Protein AF-0000000075733860 (afdb_homodimer)

Nearest PDB structures (foldseek):
  2nq2-assembly1_D  TM=9.695E-01  e=2.317E-30  Haemophilus influenzae
  6xgz-assembly3_E  TM=8.153E-01  e=1.065E-18  Escherichia coli LAU-EC10
  6xgz-assembly4_G  TM=8.206E-01  e=1.810E-17  Escherichia coli LAU-EC10
  1oxv-assembly3_D  TM=8.251E-01  e=1.918E-16  Saccharolobus solfataricus
  7y1j-assembly1_A  TM=7.186E-01  e=2.570E-13  Rattus norvegicus

Solvent-accessible surface area (backbone atoms only — not comparable to full-atom values): 27305 Å² total; per-residue (Å²): 68,38,41,35,41,41,28,20,38,56,94,44,91,92,50,62,49,46,67,63,41,62,53,73,41,57,70,40,32,32,34,24,39,34,35,52,83,87,42,38,63,69,58,52,48,33,35,72,68,68,74,40,86,63,79,33,59,46,76,45,63,54,68,47,75,20,64,29,67,50,74,71,88,61,85,43,83,45,36,36,47,58,55,15,42,57,26,34,46,89,75,33,59,103,81,49,72,85,49,71,67,48,51,50,45,27,48,50,25,26,46,73,65,69,45,51,89,45,34,79,37,47,44,58,74,46,54,73,54,53,45,40,43,47,41,49,20,11,25,51,35,48,66,40,48,28,41,40,30,38,35,75,42,70,92,43,38,65,40,43,26,40,54,51,49,39,49,54,40,44,39,23,72,74,66,47,26,19,34,40,33,35,39,64,49,68,47,61,33,63,70,50,26,54,27,29,38,36,47,44,90,75,67,43,76,39,48,27,79,70,53,67,30,46,68,51,43,16,65,58,38,72,39,53,38,44,77,46,77,44,79,52,96,92,35,81,43,68,43,70,43,74,52,63,67,67,76,56,83,75,64,72,72,73,92,122,66,37,40,35,41,41,27,20,38,56,92,45,92,93,50,64,48,45,66,64,42,63,54,72,44,56,70,39,32,32,34,24,39,35,35,52,84,87,43,37,63,69,58,50,49,32,36,72,69,67,76,40,84,63,77,33,59,48,75,46,65,56,68,47,74,20,65,28,68,49,76,71,88,60,85,43,83,44,35,36,47,56,55,17,42,57,26,35,46,90,75,34,58,102,82,49,73,84,48,72,66,47,49,51,44,26,49,49,25,26,46,74,64,70,47,50,89,45,34,79,38,46,43,57,75,46,53,72,54,53,44,40,42,46,40,49,20,11,25,51,35,48,66,39,49,28,40,39,30,38,37,76,42,70,92,43,36,66,40,44,26,39,52,50,49,38,48,54,40,43,40,22,72,74,67,48,27,19,35,40,32,34,38,64,49,67,46,61,33,64,69,49,25,55,27,30,38,37,48,44,90,75,64,44,76,39,48,26,80,69,54,68,30,46,68,53,44,16,66,56,40,74,38,54,38,43,76,47,78,44,80,52,95,92,35,81,42,68,43,71,44,74,54,60,68,66,76,54,82,74,63,73,74,74,88,122

Organism: Rhodopseudomonas palustris (strain ATCC BAA-98 / CGA009) (NCBI:txid258594)

pLDDT: mean 89.46, std 12.35, range [39.19, 98.69]

InterPro domains:
  IPR003439 ABC transporter-like, ATP-binding domain [PF00005] (19-153)
  IPR003439 ABC transporter-like, ATP-binding domain [PS50893] (2-226)
  IPR003593 AAA+ ATPase domain [SM00382] (27-203)
  IPR017871 ABC transporter-like, conserved site [PS00211] (126-140)
  IPR027417 P-loop containing nucleoside triphosphate hydrolase [G3DSA:3.40.50.300] (1-242)
  IPR027417 P-loop containing nucleoside triphosphate hydrolase [SSF52540] (2-209)
  IPR050153 Metal Ion Import ATP-binding [PTHR42734] (11-231)

Secondary structure (DSSP, 8-state):
-EEEEEEEEEEETTEEEEEEEEEEE-TT-EEEEE--TTSSHHHHHHHHTTSS--SEEEEEE-SPEEEE-S--------BHHHHHHGGGGGGS-TTPPP-HHHHHHHHHHHHHHT-GGGTTSBGGGS-HHHHHHHHHHHHHHTT-SEEEEESTTTTS-HHHHHHHHHHHHHHHHTT--EEEEEES-HHHHHHH-SEEEE-SSS-EEEEHHHHT-HHHHHHHHSS-EEEEEEEETTEEEEEEEE----S-TT------/-EEEEEEEEEEETTEEEEEEEEEEE-TT-EEEEE--TTSSHHHHHHHHTTSS--SEEEEEE-S-EEEE-S--------BHHHHHHGGGGGGS-TTPPP-HHHHHHHHHHHHHHT-GGGTTSBGGGS-HHHHHHHHHHHHHHTT-SEEEEESTTTTS-HHHHHHHHHHHHHHHHTT--EEEEEES-HHHHHHH-SEEEE-SSS-EEEEHHHHT-HHHHHHHHSS-EEEEEEEETTEEEEEEEE----S-TT------

Structure (mmCIF, N/CA/C/O backbone):
data_AF-0000000075733860-model_v1
#
loop_
_entity.id
_entity.type
_entity.pdbx_description
1 polymer 'ABC transporter ATP-binding protein'
#
loop_
_atom_site.group_PDB
_atom_site.id
_atom_site.type_symbol
_atom_site.label_atom_id
_atom_site.label_alt_id
_atom_site.label_comp_id
_atom_site.label_asym_id
_atom_site.label_entity_id
_atom_site.label_seq_id
_atom_site.pdbx_PDB_ins_code
_atom_site.Cartn_x
_atom_site.Cartn_y
_atom_site.Cartn_z
_atom_site.occupancy
_atom_site.B_iso_or_equiv
_atom_site.auth_seq_id
_atom_site.auth_comp_id
_atom_site.auth_asym_id
_atom_site.auth_atom_id
_atom_site.pdbx_PDB_model_num
ATOM 1 N N . MET A 1 1 ? 6.207 -27.922 -10.32 1 90.06 1 MET A N 1
ATOM 2 C CA . MET A 1 1 ? 7.383 -27.719 -9.477 1 90.06 1 MET A CA 1
ATOM 3 C C . MET A 1 1 ? 8.266 -26.609 -10.031 1 90.06 1 MET A C 1
ATOM 5 O O . MET A 1 1 ? 8.43 -26.484 -11.25 1 90.06 1 MET A O 1
ATOM 9 N N . ILE A 1 2 ? 8.695 -25.672 -9.156 1 97.19 2 ILE A N 1
ATOM 10 C CA . ILE A 1 2 ? 9.641 -24.625 -9.531 1 97.19 2 ILE A CA 1
ATOM 11 C C . ILE A 1 2 ? 10.992 -24.891 -8.859 1 97.19 2 ILE A C 1
ATOM 13 O O . ILE A 1 2 ? 11.047 -25.141 -7.652 1 97.19 2 ILE A O 1
ATOM 17 N N . ARG A 1 3 ? 12.055 -24.906 -9.656 1 97.94 3 ARG A N 1
ATOM 18 C CA . ARG A 1 3 ? 13.406 -25.062 -9.117 1 97.94 3 ARG A CA 1
ATOM 19 C C . ARG A 1 3 ? 14.305 -23.906 -9.547 1 97.94 3 ARG A C 1
ATOM 21 O O . ARG A 1 3 ? 14.414 -23.609 -10.742 1 97.94 3 ARG A O 1
ATOM 28 N N . VAL A 1 4 ? 14.828 -23.234 -8.594 1 98 4 VAL A N 1
ATOM 29 C CA . VAL A 1 4 ? 15.773 -22.141 -8.812 1 98 4 VAL A CA 1
ATOM 30 C C . VAL A 1 4 ? 17.156 -22.547 -8.312 1 98 4 VAL A C 1
ATOM 32 O O . VAL A 1 4 ? 17.312 -22.938 -7.148 1 98 4 VAL A O 1
ATOM 35 N N . GLU A 1 5 ? 18.125 -22.453 -9.188 1 98 5 GLU A N 1
ATOM 36 C CA . GLU A 1 5 ? 19.484 -22.859 -8.844 1 98 5 GLU A CA 1
ATOM 37 C C . GLU A 1 5 ? 20.469 -21.734 -9.07 1 98 5 GLU A C 1
ATOM 39 O O . GLU A 1 5 ? 20.719 -21.328 -10.211 1 98 5 GLU A O 1
ATOM 44 N N . GLN A 1 6 ? 21.062 -21.281 -7.938 1 97.31 6 GLN A N 1
ATOM 45 C CA . GLN A 1 6 ? 22.141 -20.297 -7.934 1 97.31 6 GLN A CA 1
ATOM 46 C C . GLN A 1 6 ? 21.781 -19.078 -8.789 1 97.31 6 GLN A C 1
ATOM 48 O O . GLN A 1 6 ? 22.578 -18.625 -9.602 1 97.31 6 GLN A O 1
ATOM 53 N N . ALA A 1 7 ? 20.594 -18.609 -8.648 1 96.62 7 ALA A N 1
ATOM 54 C CA . ALA A 1 7 ? 20.094 -17.484 -9.445 1 96.62 7 ALA A CA 1
ATOM 55 C C . ALA A 1 7 ? 20.719 -16.172 -8.992 1 96.62 7 ALA A C 1
ATOM 57 O O . ALA A 1 7 ? 20.875 -15.938 -7.793 1 96.62 7 ALA A O 1
ATOM 58 N N . GLY A 1 8 ? 21.125 -15.383 -9.93 1 95.5 8 GLY A N 1
ATOM 59 C CA . GLY A 1 8 ? 21.656 -14.055 -9.688 1 95.5 8 GLY A CA 1
ATOM 60 C C . GLY A 1 8 ? 21.391 -13.094 -10.828 1 95.5 8 GLY A C 1
ATOM 61 O O . GLY A 1 8 ? 21.391 -13.484 -12 1 95.5 8 GLY A O 1
ATOM 62 N N . HIS A 1 9 ? 21.141 -11.852 -10.5 1 95.12 9 HIS A N 1
ATOM 63 C CA . HIS A 1 9 ? 20.859 -10.852 -11.523 1 95.12 9 HIS A CA 1
ATOM 64 C C . HIS A 1 9 ? 21.281 -9.461 -11.07 1 95.12 9 HIS A C 1
ATOM 66 O O . HIS A 1 9 ? 21.156 -9.125 -9.891 1 95.12 9 HIS A O 1
ATOM 72 N N . TRP A 1 10 ? 21.844 -8.727 -11.961 1 92.94 10 TRP A N 1
ATOM 73 C CA . TRP A 1 10 ? 22.156 -7.309 -11.781 1 92.94 10 TRP A CA 1
ATOM 74 C C . TRP A 1 10 ? 21.797 -6.516 -13.039 1 92.94 10 TRP A C 1
ATOM 76 O O . TRP A 1 10 ? 21.797 -7.055 -14.141 1 92.94 10 TRP A O 1
ATOM 86 N N . PHE A 1 11 ? 21.359 -5.25 -12.922 1 88.12 11 PHE A N 1
ATOM 87 C CA . PHE A 1 11 ? 21.141 -4.387 -14.078 1 88.12 11 PHE A CA 1
ATOM 88 C C . PHE A 1 11 ? 22.391 -3.588 -14.398 1 88.12 11 PHE A C 1
ATOM 90 O O . PHE A 1 11 ? 22.609 -3.203 -15.555 1 88.12 11 PHE A O 1
ATOM 97 N N . ARG A 1 12 ? 23.125 -3.215 -13.289 1 87.19 12 ARG A N 1
ATOM 98 C CA . ARG A 1 12 ? 24.453 -2.613 -13.43 1 87.19 12 ARG A CA 1
ATOM 99 C C . ARG A 1 12 ? 25.531 -3.539 -12.891 1 87.19 12 ARG A C 1
ATOM 101 O O . ARG A 1 12 ? 25.375 -4.137 -11.828 1 87.19 12 ARG A O 1
ATOM 108 N N . PRO A 1 13 ? 26.516 -3.557 -13.734 1 86.25 13 PRO A N 1
ATOM 109 C CA . PRO A 1 13 ? 27.547 -4.504 -13.328 1 86.25 13 PRO A CA 1
ATOM 110 C C . PRO A 1 13 ? 27.984 -4.312 -11.883 1 86.25 13 PRO A C 1
ATOM 112 O O . PRO A 1 13 ? 28.109 -3.176 -11.414 1 86.25 13 PRO A O 1
ATOM 115 N N . GLU A 1 14 ? 28 -5.398 -11.188 1 84.19 14 GLU A N 1
ATOM 116 C CA . GLU A 1 14 ? 28.531 -5.492 -9.828 1 84.19 14 GLU A CA 1
ATOM 117 C C . GLU A 1 14 ? 27.5 -5.004 -8.805 1 84.19 14 GLU A C 1
ATOM 119 O O . GLU A 1 14 ? 27.766 -5.031 -7.602 1 84.19 14 GLU A O 1
ATOM 124 N N . GLN A 1 15 ? 26.359 -4.461 -9.211 1 88.06 15 GLN A N 1
ATOM 125 C CA . GLN A 1 15 ? 25.281 -4.125 -8.297 1 88.06 15 GLN A CA 1
ATOM 126 C C . GLN A 1 15 ? 24.203 -5.203 -8.305 1 88.06 15 GLN A C 1
ATOM 128 O O . GLN A 1 15 ? 23.141 -5.023 -8.914 1 88.06 15 GLN A O 1
ATOM 133 N N . TRP A 1 16 ? 24.484 -6.199 -7.516 1 91.06 16 TRP A N 1
ATOM 134 C CA . TRP A 1 16 ? 23.625 -7.375 -7.516 1 91.06 16 TRP A CA 1
ATOM 135 C C . TRP A 1 16 ? 22.297 -7.086 -6.805 1 91.06 16 TRP A C 1
ATOM 137 O O . TRP A 1 16 ? 22.297 -6.523 -5.707 1 91.06 16 TRP A O 1
ATOM 147 N N . LEU A 1 17 ? 21.25 -7.371 -7.492 1 91.56 17 LEU A N 1
ATOM 148 C CA . LEU A 1 17 ? 19.969 -7.387 -6.801 1 91.56 17 LEU A CA 1
ATOM 149 C C . LEU A 1 17 ? 19.844 -8.609 -5.895 1 91.56 17 LEU A C 1
ATOM 151 O O . LEU A 1 17 ? 19.438 -8.484 -4.738 1 91.56 17 LEU A O 1
ATOM 155 N N . PHE A 1 18 ? 20.188 -9.703 -6.371 1 93.44 18 PHE A N 1
ATOM 156 C CA . PHE A 1 18 ? 20.328 -10.969 -5.652 1 93.44 18 PHE A CA 1
ATOM 157 C C . PHE A 1 18 ? 21.375 -11.852 -6.32 1 93.44 18 PHE A C 1
ATOM 159 O O . PHE A 1 18 ? 21.641 -11.727 -7.52 1 93.44 18 PHE A O 1
ATOM 166 N N . ARG A 1 19 ? 21.906 -12.711 -5.484 1 93.06 19 ARG A N 1
ATOM 167 C CA . ARG A 1 19 ? 22.969 -13.594 -5.957 1 93.06 19 ARG A CA 1
ATOM 168 C C . ARG A 1 19 ? 22.891 -14.953 -5.273 1 93.06 19 ARG A C 1
ATOM 170 O O . ARG A 1 19 ? 22.547 -15.039 -4.094 1 93.06 19 ARG A O 1
ATOM 177 N N . ASP A 1 20 ? 23.156 -16.016 -6.121 1 93.81 20 ASP A N 1
ATOM 178 C CA . ASP A 1 20 ? 23.297 -17.375 -5.629 1 93.81 20 ASP A CA 1
ATOM 179 C C . ASP A 1 20 ? 22.031 -17.828 -4.895 1 93.81 20 ASP A C 1
ATOM 181 O O . ASP A 1 20 ? 22.109 -18.453 -3.836 1 93.81 20 ASP A O 1
ATOM 185 N N . LEU A 1 21 ? 20.938 -17.406 -5.402 1 96.06 21 LEU A N 1
ATOM 186 C CA . LEU A 1 21 ? 19.656 -17.766 -4.816 1 96.06 21 LEU A CA 1
ATOM 187 C C . LEU A 1 21 ? 19.234 -19.172 -5.273 1 96.06 21 LEU A C 1
ATOM 189 O O . LEU A 1 21 ? 19.141 -19.438 -6.473 1 96.06 21 LEU A O 1
ATOM 193 N N . SER A 1 22 ? 19.062 -20.078 -4.301 1 97.62 22 SER A N 1
ATOM 194 C CA . SER A 1 22 ? 18.609 -21.422 -4.609 1 97.62 22 SER A CA 1
ATOM 195 C C . SER A 1 22 ? 17.422 -21.828 -3.719 1 97.62 22 SER A C 1
ATOM 197 O O . SER A 1 22 ? 17.5 -21.688 -2.496 1 97.62 22 SER A O 1
ATOM 199 N N . PHE A 1 23 ? 16.344 -22.203 -4.316 1 97.88 23 PHE A N 1
ATOM 200 C CA . PHE A 1 23 ? 15.18 -22.703 -3.598 1 97.88 23 PHE A CA 1
ATOM 201 C C . PHE A 1 23 ? 14.25 -23.453 -4.535 1 97.88 23 PHE A C 1
ATOM 203 O O . PHE A 1 23 ? 14.477 -23.5 -5.746 1 97.88 23 PHE A O 1
ATOM 210 N N . ALA A 1 24 ? 13.289 -24.109 -3.959 1 97.88 24 ALA A N 1
ATOM 211 C CA . ALA A 1 24 ? 12.32 -24.875 -4.75 1 97.88 24 ALA A CA 1
ATOM 212 C C . ALA A 1 24 ? 10.906 -24.688 -4.211 1 97.88 24 ALA A C 1
ATOM 214 O O . ALA A 1 24 ? 10.711 -24.5 -3.006 1 97.88 24 ALA A O 1
ATOM 215 N N . VAL A 1 25 ? 10 -24.672 -5.109 1 97.56 25 VAL A N 1
ATOM 216 C CA . VAL A 1 25 ? 8.578 -24.609 -4.789 1 97.56 25 VAL A CA 1
ATOM 217 C C . VAL A 1 25 ? 7.887 -25.891 -5.258 1 97.56 25 VAL A C 1
ATOM 219 O O . VAL A 1 25 ? 7.949 -26.234 -6.438 1 97.56 25 VAL A O 1
ATOM 222 N N . ALA A 1 26 ? 7.234 -26.578 -4.332 1 97.25 26 ALA A N 1
ATOM 223 C CA . ALA A 1 26 ? 6.531 -27.812 -4.668 1 97.25 26 ALA A CA 1
ATOM 224 C C . ALA A 1 26 ? 5.203 -27.516 -5.363 1 97.25 26 ALA A C 1
ATOM 226 O O . ALA A 1 26 ? 4.672 -26.422 -5.25 1 97.25 26 ALA A O 1
ATOM 227 N N . GLU A 1 27 ? 4.75 -28.531 -6.062 1 96.81 27 GLU A N 1
ATOM 228 C CA . GLU A 1 27 ? 3.426 -28.406 -6.668 1 96.81 27 GLU A CA 1
ATOM 229 C C . GLU A 1 27 ? 2.348 -28.219 -5.602 1 96.81 27 GLU A C 1
ATOM 231 O O . GLU A 1 27 ? 2.385 -28.859 -4.551 1 96.81 27 GLU 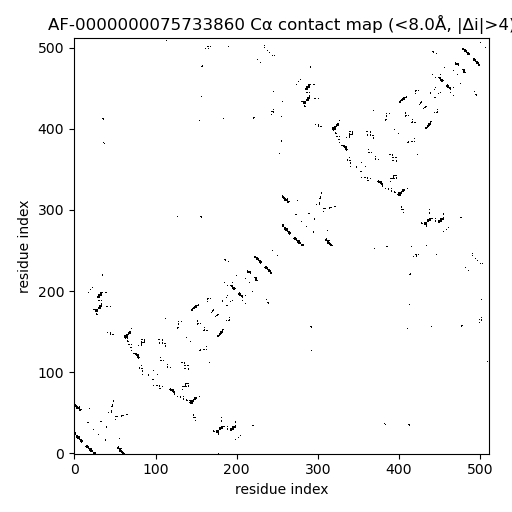A O 1
ATOM 236 N N . GLY A 1 28 ? 1.437 -27.297 -5.922 1 96.88 28 GLY A N 1
ATOM 237 C CA . GLY A 1 28 ? 0.318 -27.094 -5.016 1 96.88 28 GLY A CA 1
ATOM 238 C C . GLY A 1 28 ? 0.698 -26.328 -3.766 1 96.88 28 GLY A C 1
ATOM 239 O O . GLY A 1 28 ? 0.018 -26.422 -2.74 1 96.88 28 GLY A O 1
ATOM 240 N N . GLU A 1 29 ? 1.785 -25.609 -3.889 1 97.12 29 GLU A N 1
ATOM 241 C CA . GLU A 1 29 ? 2.293 -24.844 -2.756 1 97.12 29 GLU A CA 1
ATOM 242 C C . GLU A 1 29 ? 2.217 -23.344 -3.027 1 97.12 29 GLU A C 1
ATOM 244 O O . GLU A 1 29 ? 2.328 -22.906 -4.176 1 97.12 29 GLU A O 1
ATOM 249 N N . ALA A 1 30 ? 1.947 -22.578 -1.937 1 98 30 ALA A N 1
ATOM 250 C CA . ALA A 1 30 ? 2.025 -21.125 -2.016 1 98 30 ALA A CA 1
ATOM 251 C C . ALA A 1 30 ? 3.332 -20.609 -1.417 1 98 30 ALA A C 1
ATOM 253 O O . ALA A 1 30 ? 3.639 -20.891 -0.253 1 98 30 ALA A O 1
ATOM 254 N N . THR A 1 31 ? 4.098 -19.922 -2.205 1 98.62 31 THR A N 1
ATOM 255 C CA . THR A 1 31 ? 5.355 -19.344 -1.738 1 98.62 31 THR A CA 1
ATOM 256 C C . THR A 1 31 ? 5.34 -17.828 -1.885 1 98.62 31 THR A C 1
ATOM 258 O O . THR A 1 31 ? 4.984 -17.297 -2.941 1 98.62 31 THR A O 1
ATOM 261 N N . ALA A 1 32 ? 5.684 -17.141 -0.798 1 98.31 32 ALA A N 1
ATOM 262 C CA . ALA A 1 32 ? 5.789 -15.68 -0.828 1 98.31 32 ALA A CA 1
ATOM 263 C C . ALA A 1 32 ? 7.242 -15.234 -0.969 1 98.31 32 ALA A C 1
ATOM 265 O O . ALA A 1 32 ? 8.133 -15.812 -0.344 1 98.31 32 ALA A O 1
ATOM 266 N N . ILE A 1 33 ? 7.465 -14.359 -1.841 1 97.75 33 ILE A N 1
ATOM 267 C CA . ILE A 1 33 ? 8.727 -13.641 -1.904 1 97.75 33 ILE A CA 1
ATOM 268 C C . ILE A 1 33 ? 8.609 -12.312 -1.152 1 97.75 33 ILE A C 1
ATOM 270 O O . ILE A 1 33 ? 7.918 -11.398 -1.606 1 97.75 33 ILE A O 1
ATOM 274 N N . LEU A 1 34 ? 9.25 -12.266 -0.031 1 96.38 34 LEU A N 1
ATOM 275 C CA . LEU A 1 34 ? 9.133 -11.125 0.877 1 96.38 34 LEU A CA 1
ATOM 276 C C . LEU A 1 34 ? 10.422 -10.305 0.881 1 96.38 34 LEU A C 1
ATOM 278 O O . LEU A 1 34 ? 11.516 -10.859 0.935 1 96.38 34 LEU A O 1
ATOM 282 N N . GLY A 1 35 ? 10.312 -9.008 0.858 1 93.31 35 GLY A N 1
ATOM 283 C CA . GLY A 1 35 ? 11.438 -8.094 0.872 1 93.31 35 GLY A CA 1
ATOM 284 C C . GLY A 1 35 ? 11.031 -6.637 0.715 1 93.31 35 GLY A C 1
ATOM 285 O O . GLY A 1 35 ? 9.891 -6.34 0.374 1 93.31 35 GLY A O 1
ATOM 286 N N . PRO A 1 36 ? 11.945 -5.785 0.991 1 89.75 36 PRO A N 1
ATOM 287 C CA . PRO A 1 36 ? 11.648 -4.363 0.813 1 89.75 36 PRO A CA 1
ATOM 288 C C . PRO A 1 36 ? 11.523 -3.965 -0.656 1 89.75 36 PRO A C 1
ATOM 290 O O . PRO A 1 36 ? 11.82 -4.77 -1.544 1 89.75 36 PRO A O 1
ATOM 293 N N . ASN A 1 37 ? 11.023 -2.768 -0.823 1 85.44 37 ASN A N 1
ATOM 294 C CA . ASN A 1 37 ? 10.922 -2.268 -2.189 1 85.44 37 ASN A CA 1
ATOM 295 C C . ASN A 1 37 ? 12.297 -2.135 -2.842 1 85.44 37 ASN A C 1
ATOM 297 O O . ASN A 1 37 ? 13.258 -1.703 -2.199 1 85.44 37 ASN A O 1
ATOM 301 N N . GLY A 1 38 ? 12.438 -2.586 -4.039 1 84.75 38 GLY A N 1
ATOM 302 C CA . GLY A 1 38 ? 13.664 -2.414 -4.805 1 84.75 38 GLY A CA 1
ATOM 303 C C . GLY A 1 38 ? 14.656 -3.541 -4.602 1 84.75 38 GLY A C 1
ATOM 304 O O . GLY A 1 38 ? 15.734 -3.543 -5.203 1 84.75 38 GLY A O 1
ATOM 305 N N . CYS A 1 39 ? 14.289 -4.527 -3.885 1 89.25 39 CYS A N 1
ATOM 306 C CA . CYS A 1 39 ? 15.266 -5.555 -3.547 1 89.25 39 CYS A CA 1
ATOM 307 C C . CYS A 1 39 ? 15.359 -6.602 -4.652 1 89.25 39 CYS A C 1
ATOM 309 O O . CYS A 1 39 ? 16.203 -7.5 -4.59 1 89.25 39 CYS A O 1
ATOM 311 N N . GLY A 1 40 ? 14.461 -6.523 -5.621 1 92.44 40 GLY A N 1
ATOM 312 C CA . GLY A 1 40 ? 14.578 -7.426 -6.754 1 92.44 40 GLY A CA 1
ATOM 313 C C . GLY A 1 40 ? 13.438 -8.422 -6.848 1 92.44 40 GLY A C 1
ATOM 314 O O . GLY A 1 40 ? 13.492 -9.367 -7.637 1 92.44 40 GLY A O 1
ATOM 315 N N . LYS A 1 41 ? 12.367 -8.297 -6.074 1 94.88 41 LYS A N 1
ATOM 316 C CA . LYS A 1 41 ? 11.258 -9.242 -6.074 1 94.88 41 LYS A CA 1
ATOM 317 C C . LYS A 1 41 ? 10.633 -9.359 -7.461 1 94.88 41 LYS A C 1
ATOM 319 O O . LYS A 1 41 ? 10.438 -10.469 -7.969 1 94.88 41 LYS A O 1
ATOM 324 N N . THR A 1 42 ? 10.352 -8.18 -8.07 1 93.31 42 THR A N 1
ATOM 325 C CA . THR A 1 42 ? 9.734 -8.148 -9.391 1 93.31 42 THR A CA 1
ATOM 326 C C . THR A 1 42 ? 10.672 -8.727 -10.445 1 93.31 42 THR A C 1
ATOM 328 O O . THR A 1 42 ? 10.234 -9.422 -11.359 1 93.31 42 THR A O 1
ATOM 331 N N . THR A 1 43 ? 11.961 -8.469 -10.32 1 94.62 43 THR A N 1
ATOM 332 C CA . THR A 1 43 ? 12.961 -9.023 -11.227 1 94.62 43 THR A CA 1
ATOM 333 C C . THR A 1 43 ? 12.992 -10.547 -11.141 1 94.62 43 THR A C 1
ATOM 335 O O . THR A 1 43 ? 13.008 -11.227 -12.164 1 94.62 43 THR A O 1
ATOM 338 N N . LEU A 1 44 ? 12.953 -11.039 -9.922 1 97 44 LEU A N 1
ATOM 339 C CA . LEU A 1 44 ? 12.93 -12.484 -9.734 1 97 44 LEU A CA 1
ATOM 340 C C . LEU A 1 44 ? 11.656 -13.086 -10.32 1 97 44 LEU A C 1
ATOM 342 O O . LEU A 1 44 ? 11.703 -14.141 -10.961 1 97 44 LEU A O 1
ATOM 346 N N . LEU A 1 45 ? 10.547 -12.422 -10.141 1 97.06 45 LEU A N 1
ATOM 347 C CA . LEU A 1 45 ? 9.273 -12.891 -10.68 1 97.06 45 LEU A CA 1
ATOM 348 C C . LEU A 1 45 ? 9.312 -12.953 -12.203 1 97.06 45 LEU A C 1
ATOM 350 O O . LEU A 1 45 ? 8.789 -13.891 -12.805 1 97.06 45 LEU A O 1
ATOM 354 N N . ARG A 1 46 ? 9.906 -11.969 -12.789 1 96.44 46 ARG A N 1
ATOM 355 C CA . ARG A 1 46 ? 10.047 -11.945 -14.242 1 96.44 46 ARG A CA 1
ATOM 356 C C . ARG A 1 46 ? 10.922 -13.102 -14.727 1 96.44 46 ARG A C 1
ATOM 358 O O . ARG A 1 46 ? 10.664 -13.68 -15.781 1 96.44 46 ARG A O 1
ATOM 365 N N . ALA A 1 47 ? 11.938 -13.391 -13.992 1 97.44 47 ALA A N 1
ATOM 366 C CA . ALA A 1 47 ? 12.781 -14.539 -14.32 1 97.44 47 ALA A CA 1
ATOM 367 C C . ALA A 1 47 ? 12 -15.844 -14.227 1 97.44 47 ALA A C 1
ATOM 369 O O . ALA A 1 47 ? 12.109 -16.703 -15.094 1 97.44 47 ALA A O 1
ATOM 370 N N . LEU A 1 48 ? 11.203 -15.969 -13.211 1 97.56 48 LEU A N 1
ATOM 371 C CA . LEU A 1 48 ? 10.359 -17.141 -13.031 1 97.56 48 LEU A CA 1
ATOM 372 C C . LEU A 1 48 ? 9.359 -17.281 -14.18 1 97.56 48 LEU A C 1
ATOM 374 O O . LEU A 1 48 ? 9.008 -18.391 -14.57 1 97.56 48 LEU A O 1
ATOM 378 N N . ALA A 1 49 ? 8.906 -16.141 -14.688 1 96.25 49 ALA A N 1
ATOM 379 C CA . ALA A 1 49 ? 7.934 -16.109 -15.773 1 96.25 49 ALA A CA 1
ATOM 380 C C . ALA A 1 49 ? 8.617 -16.281 -17.125 1 96.25 49 ALA A C 1
ATOM 382 O O . ALA A 1 49 ? 7.961 -16.25 -18.172 1 96.25 49 ALA A O 1
ATOM 383 N N . ASP A 1 50 ? 9.898 -16.375 -17.109 1 95.75 50 ASP A N 1
ATOM 384 C CA . ASP A 1 50 ? 10.719 -16.594 -18.297 1 95.75 50 ASP A CA 1
ATOM 385 C C . ASP A 1 50 ? 10.672 -15.375 -19.219 1 95.75 50 ASP A C 1
ATOM 387 O O . ASP A 1 50 ? 10.703 -15.516 -20.438 1 95.75 50 ASP A O 1
ATOM 391 N N . THR A 1 51 ? 10.492 -14.242 -18.656 1 94.94 51 THR A N 1
ATOM 392 C CA . THR A 1 51 ? 10.5 -13.008 -19.438 1 94.94 51 THR A CA 1
ATOM 393 C C . THR A 1 51 ? 11.773 -12.211 -19.188 1 94.94 51 THR A C 1
ATOM 395 O O . THR A 1 51 ? 11.961 -11.125 -19.75 1 94.94 51 THR A O 1
ATOM 398 N N . LEU A 1 52 ? 12.578 -12.664 -18.328 1 95.5 52 LEU A N 1
ATOM 399 C CA . LEU A 1 52 ? 13.875 -12.07 -18.031 1 95.5 52 LEU A CA 1
ATOM 400 C C . LEU A 1 52 ? 14.953 -13.148 -17.922 1 95.5 52 LEU A C 1
ATOM 402 O O . LEU A 1 52 ? 14.781 -14.133 -17.188 1 95.5 52 LEU A O 1
ATOM 406 N N . ALA A 1 53 ? 16.031 -12.977 -18.625 1 96.19 53 ALA A N 1
ATOM 407 C CA . ALA A 1 53 ? 17.156 -13.898 -18.547 1 96.19 53 ALA A CA 1
ATOM 408 C C . ALA A 1 53 ? 18.078 -13.523 -17.375 1 96.19 53 ALA A C 1
ATOM 410 O O . ALA A 1 53 ? 18.547 -12.391 -17.297 1 96.19 53 ALA A O 1
ATOM 411 N N . LEU A 1 54 ? 18.391 -14.422 -16.609 1 96.44 54 LEU A N 1
ATOM 412 C CA . LEU A 1 54 ? 19.266 -14.219 -15.461 1 96.44 54 LEU A CA 1
ATOM 413 C C . LEU A 1 54 ? 20.719 -14.047 -15.898 1 96.44 54 LEU A C 1
ATOM 415 O O . LEU A 1 54 ? 21.125 -14.578 -16.938 1 96.44 54 LEU A O 1
ATOM 419 N N . LYS A 1 55 ? 21.484 -13.32 -15.047 1 96 55 LYS A N 1
ATOM 420 C CA . LYS A 1 55 ? 22.922 -13.211 -15.281 1 96 55 LYS A CA 1
ATOM 421 C C . LYS A 1 55 ? 23.656 -14.461 -14.805 1 96 55 LYS A C 1
ATOM 423 O O . LYS A 1 55 ? 24.719 -14.797 -15.328 1 96 55 LYS A O 1
ATOM 428 N N . GLN A 1 56 ? 23.094 -15.078 -13.797 1 95.75 56 GLN A N 1
ATOM 429 C CA . GLN A 1 56 ? 23.672 -16.297 -13.219 1 95.75 56 GLN A CA 1
ATOM 430 C C . GLN A 1 56 ? 22.578 -17.266 -12.781 1 95.75 56 GLN A C 1
ATOM 432 O O . GLN A 1 56 ? 21.516 -16.828 -12.312 1 95.75 56 GLN A O 1
ATOM 437 N N . GLY A 1 57 ? 22.859 -18.547 -12.984 1 97.25 57 GLY A N 1
ATOM 438 C CA . GLY A 1 57 ? 21.969 -19.578 -12.477 1 97.25 57 GLY A CA 1
ATOM 439 C C . GLY A 1 57 ? 20.906 -19.984 -13.477 1 97.25 57 GLY A C 1
ATOM 440 O O . GLY A 1 57 ? 21.016 -19.672 -14.664 1 97.25 57 GLY A O 1
ATOM 441 N N . ARG A 1 58 ? 19.969 -20.859 -12.961 1 97 58 ARG A N 1
ATOM 442 C CA . ARG A 1 58 ? 18.922 -21.375 -13.82 1 97 58 ARG A CA 1
ATOM 443 C C . ARG A 1 58 ? 17.609 -21.516 -13.047 1 97 58 ARG A C 1
ATOM 445 O O . ARG A 1 58 ? 17.609 -21.688 -11.828 1 97 58 ARG A O 1
ATOM 452 N N . ILE A 1 59 ? 16.594 -21.375 -13.797 1 97.69 59 ILE A N 1
ATOM 453 C CA . ILE A 1 59 ? 15.25 -21.547 -13.266 1 97.69 59 ILE A CA 1
ATOM 454 C C . ILE A 1 59 ? 14.484 -22.562 -14.125 1 97.69 59 ILE A C 1
ATOM 456 O O . ILE A 1 59 ? 14.523 -22.484 -15.359 1 97.69 59 ILE A O 1
ATOM 460 N N . ASN A 1 60 ? 13.891 -23.531 -13.453 1 97.12 60 ASN A N 1
ATOM 461 C CA . ASN A 1 60 ? 13 -24.484 -14.109 1 97.12 60 ASN A CA 1
ATOM 462 C C . ASN A 1 60 ? 11.594 -24.438 -13.508 1 97.12 60 ASN A C 1
ATOM 464 O O . ASN A 1 60 ? 11.43 -24.547 -12.297 1 97.12 60 ASN A O 1
ATOM 468 N N . VAL A 1 61 ? 10.68 -24.172 -14.328 1 96.69 61 VAL A N 1
ATOM 469 C CA . VAL A 1 61 ? 9.281 -24.172 -13.914 1 96.69 61 VAL A CA 1
ATOM 470 C C . VAL A 1 61 ? 8.5 -25.219 -14.719 1 96.69 61 VAL A C 1
ATOM 472 O O . VAL A 1 61 ? 8.453 -25.156 -15.945 1 96.69 61 VAL A O 1
ATOM 475 N N . ASP A 1 62 ? 7.895 -26.062 -13.992 1 94.56 62 ASP A N 1
ATOM 476 C CA . ASP A 1 62 ? 7.082 -27.078 -14.641 1 94.56 62 ASP A CA 1
ATOM 477 C C . ASP A 1 62 ? 5.645 -26.609 -14.836 1 94.56 62 ASP A C 1
ATOM 479 O O . ASP A 1 62 ? 5.012 -26.141 -13.883 1 94.56 62 ASP A O 1
ATOM 483 N N . GLY A 1 63 ? 5.18 -26.656 -16.047 1 92 63 GLY A N 1
ATOM 484 C CA . GLY A 1 63 ? 3.789 -26.328 -16.328 1 92 63 GLY A CA 1
ATOM 485 C C . GLY A 1 63 ? 3.613 -24.953 -16.922 1 92 63 GLY A C 1
ATOM 486 O O . GLY A 1 63 ? 4.578 -24.188 -17.047 1 92 63 GLY A O 1
ATOM 487 N N . ILE A 1 64 ? 2.398 -24.703 -17.328 1 93.5 64 ILE A N 1
ATOM 488 C CA . ILE A 1 64 ? 2.055 -23.422 -17.922 1 93.5 64 ILE A CA 1
ATOM 489 C C . ILE A 1 64 ? 1.953 -22.359 -16.828 1 93.5 64 ILE A C 1
ATOM 491 O O . ILE A 1 64 ? 1.291 -22.562 -15.812 1 93.5 64 ILE A O 1
ATOM 495 N N . VAL A 1 65 ? 2.615 -21.234 -17.109 1 96.19 65 VAL A N 1
ATOM 496 C CA . VAL A 1 65 ? 2.707 -20.156 -16.109 1 96.19 65 VAL A CA 1
ATOM 497 C C . VAL A 1 65 ? 1.74 -19.031 -16.484 1 96.19 65 VAL A C 1
ATOM 499 O O . VAL A 1 65 ? 1.668 -18.625 -17.641 1 96.19 65 VAL A O 1
ATOM 502 N N . GLY A 1 66 ? 0.9 -18.625 -15.5 1 96.31 66 GLY A N 1
ATOM 503 C CA . GLY A 1 66 ? 0.144 -17.391 -15.578 1 96.31 66 GLY A CA 1
ATOM 504 C C . GLY A 1 66 ? 0.722 -16.281 -14.711 1 96.31 66 GLY A C 1
ATOM 505 O O . GLY A 1 66 ? 1.246 -16.547 -13.625 1 96.31 66 GLY A O 1
ATOM 506 N N . VAL A 1 67 ? 0.637 -15.07 -15.25 1 95.38 67 VAL A N 1
ATOM 507 C CA . VAL A 1 67 ? 1.186 -13.938 -14.516 1 95.38 67 VAL A CA 1
ATOM 508 C C . VAL A 1 67 ? 0.085 -12.906 -14.258 1 95.38 67 VAL A C 1
ATOM 510 O O . VAL A 1 67 ? -0.703 -12.594 -15.148 1 95.38 67 VAL A O 1
ATOM 513 N N . VAL A 1 68 ? 0.051 -12.523 -13 1 94.88 68 VAL A N 1
ATOM 514 C CA . VAL A 1 68 ? -0.821 -11.414 -12.609 1 94.88 68 VAL A CA 1
ATOM 515 C C . VAL A 1 68 ? 0.023 -10.219 -12.18 1 94.88 68 VAL A C 1
ATOM 517 O O . VAL A 1 68 ? 0.641 -10.234 -11.109 1 94.88 68 VAL A O 1
ATOM 520 N N . PRO A 1 69 ? 0.05 -9.18 -12.961 1 91 69 PRO A N 1
ATOM 521 C CA . PRO A 1 69 ? 0.826 -7.992 -12.594 1 91 69 PRO A CA 1
ATOM 522 C C . PRO A 1 69 ? 0.143 -7.148 -11.516 1 91 69 PRO A C 1
ATOM 524 O O . PRO A 1 69 ? -0.986 -7.445 -11.117 1 91 69 PRO A O 1
ATOM 527 N N . GLN A 1 70 ? 0.994 -6.23 -10.969 1 80.06 70 GLN A N 1
ATOM 528 C CA . GLN A 1 70 ? 0.379 -5.27 -10.062 1 80.06 70 GLN A CA 1
ATOM 529 C C . GLN A 1 70 ? -0.67 -4.426 -10.781 1 80.06 70 GLN A C 1
ATOM 531 O O . GLN A 1 70 ? -0.483 -4.051 -11.945 1 80.06 70 GLN A O 1
ATOM 536 N N . ALA A 1 71 ? -1.878 -4.426 -10.164 1 64.62 71 ALA A N 1
ATOM 537 C CA . ALA A 1 71 ? -3.004 -3.777 -10.828 1 64.62 71 ALA A CA 1
ATOM 538 C C . ALA A 1 71 ? -2.586 -2.443 -11.445 1 64.62 71 ALA A C 1
ATOM 540 O O . ALA A 1 71 ? -1.895 -1.648 -10.805 1 64.62 71 ALA A O 1
ATOM 541 N N . LEU A 1 72 ? -2.688 -2.418 -12.773 1 59.34 72 LEU A N 1
ATOM 542 C CA . LEU A 1 72 ? -2.33 -1.315 -13.664 1 59.34 72 LEU A CA 1
ATOM 543 C C . LEU A 1 72 ? -3.312 -0.158 -13.508 1 59.34 72 LEU A C 1
ATOM 545 O O . LEU A 1 72 ? -4.508 -0.375 -13.305 1 59.34 72 LEU A O 1
ATOM 549 N N . ARG A 1 73 ? -2.943 0.956 -13.094 1 58.09 73 ARG A N 1
ATOM 550 C CA . ARG A 1 73 ? -3.789 2.146 -13.102 1 58.09 73 ARG A CA 1
ATOM 551 C C . ARG A 1 73 ? -4.145 2.557 -14.531 1 58.09 73 ARG A C 1
ATOM 553 O O . ARG A 1 73 ? -4.949 3.467 -14.734 1 58.09 73 ARG A O 1
ATOM 560 N N . GLY A 1 74 ? -4.09 1.672 -15.477 1 57.88 74 GLY A N 1
ATOM 561 C CA . GLY A 1 74 ? -4.238 2.295 -16.781 1 57.88 74 GLY A CA 1
ATOM 562 C C . GLY A 1 74 ? -5.652 2.215 -17.312 1 57.88 74 GLY A C 1
ATOM 563 O O . GLY A 1 74 ? -6.484 1.476 -16.797 1 57.88 74 GLY A O 1
ATOM 564 N N . ASP A 1 75 ? -5.957 3.154 -18.094 1 66.19 75 ASP A N 1
ATOM 565 C CA . ASP A 1 75 ? -7.227 3.383 -18.781 1 66.19 75 ASP A CA 1
ATOM 566 C C . ASP A 1 75 ? -7.449 2.348 -19.875 1 66.19 75 ASP A C 1
ATOM 568 O O . ASP A 1 75 ? -7.152 2.604 -21.047 1 66.19 75 ASP A O 1
ATOM 572 N N . VAL A 1 76 ? -7.676 1.242 -19.469 1 71.62 76 VAL A N 1
ATOM 573 C CA . VAL A 1 76 ? -8.016 0.219 -20.453 1 71.62 76 VAL A CA 1
ATOM 574 C C . VAL A 1 76 ? -9.531 0.169 -20.656 1 71.62 76 VAL A C 1
ATOM 576 O O . VAL A 1 76 ? -10.266 -0.214 -19.734 1 71.62 76 VAL A O 1
ATOM 579 N N . GLY A 1 77 ? -9.984 0.56 -21.797 1 82.62 77 GLY A N 1
ATOM 580 C CA . GLY A 1 77 ? -11.406 0.686 -22.078 1 82.62 77 GLY A CA 1
ATOM 581 C C . GLY A 1 77 ? -12.039 -0.61 -22.547 1 82.62 77 GLY A C 1
ATOM 582 O O . GLY A 1 77 ? -13.078 -0.594 -23.203 1 82.62 77 GLY A O 1
ATOM 583 N N . TYR A 1 78 ? -11.523 -1.795 -22.344 1 91.06 78 TYR A N 1
ATOM 584 C CA . TYR A 1 78 ? -12.086 -3.086 -22.719 1 91.06 78 TYR A CA 1
ATOM 585 C C . TYR A 1 78 ? -13.148 -3.527 -21.734 1 91.06 78 TYR A C 1
ATOM 587 O O . TYR A 1 78 ? -13.117 -3.129 -20.562 1 91.06 78 TYR A O 1
ATOM 595 N N . ARG A 1 79 ? -14.07 -4.359 -22.422 1 95.5 79 ARG A N 1
ATOM 596 C CA . ARG A 1 79 ? -14.977 -5.047 -21.5 1 95.5 79 ARG A CA 1
ATOM 597 C C . ARG A 1 79 ? -14.227 -6.07 -20.656 1 95.5 79 ARG A C 1
ATOM 599 O O . ARG A 1 79 ? -13.211 -6.617 -21.094 1 95.5 79 ARG A O 1
ATOM 606 N N . VAL A 1 80 ? -14.68 -6.32 -19.453 1 96.88 80 VAL A N 1
ATOM 607 C CA . VAL A 1 80 ? -14.102 -7.281 -18.531 1 96.88 80 VAL A CA 1
ATOM 608 C C . VAL A 1 80 ? -13.945 -8.641 -19.203 1 96.88 80 VAL A C 1
ATOM 610 O O . VAL A 1 80 ? -12.867 -9.242 -19.156 1 96.88 80 VAL A O 1
ATOM 613 N N . ILE A 1 81 ? -15 -9.086 -19.906 1 97 81 ILE A N 1
ATOM 614 C CA . ILE A 1 81 ? -14.969 -10.398 -20.547 1 97 81 ILE A CA 1
ATOM 615 C C . ILE A 1 81 ? -13.891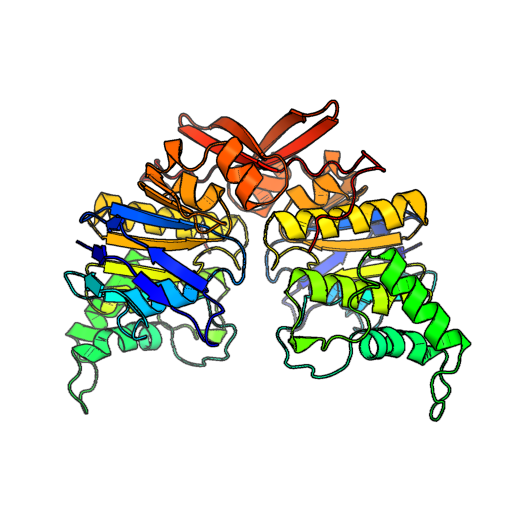 -10.414 -21.625 1 97 81 ILE A C 1
ATOM 617 O O . ILE A 1 81 ? -13.195 -11.414 -21.812 1 97 81 ILE A O 1
ATOM 621 N N . ASP A 1 82 ? -13.68 -9.328 -22.312 1 94.81 82 ASP A N 1
ATOM 622 C CA . ASP A 1 82 ? -12.656 -9.234 -23.344 1 94.81 82 ASP A CA 1
ATOM 623 C C . ASP A 1 82 ? -11.258 -9.289 -22.734 1 94.81 82 ASP A C 1
ATOM 625 O O . ASP A 1 82 ? -10.352 -9.906 -23.312 1 94.81 82 ASP A O 1
ATOM 629 N N . MET A 1 83 ? -11.125 -8.664 -21.594 1 93.19 83 MET A N 1
ATOM 630 C CA . MET A 1 83 ? -9.852 -8.719 -20.891 1 93.19 83 MET A CA 1
ATOM 631 C C . MET A 1 83 ? -9.484 -10.148 -20.531 1 93.19 83 MET A C 1
ATOM 633 O O . MET A 1 83 ? -8.336 -10.562 -20.703 1 93.19 83 MET A O 1
ATOM 637 N N . VAL A 1 84 ? -10.445 -10.859 -20.062 1 96.06 84 VAL A N 1
ATOM 638 C CA . VAL A 1 84 ? -10.219 -12.242 -19.641 1 96.06 84 VAL A CA 1
ATOM 639 C C . VAL A 1 84 ? -9.945 -13.117 -20.859 1 96.06 84 VAL A C 1
ATOM 641 O O . VAL A 1 84 ? -9.094 -14.008 -20.812 1 96.06 84 VAL A O 1
ATOM 644 N N . LEU A 1 85 ? -10.609 -12.773 -21.938 1 95 85 LEU A N 1
ATOM 645 C CA . LEU A 1 85 ? -10.445 -13.531 -23.172 1 95 85 LEU A CA 1
ATOM 646 C C . LEU A 1 85 ? -9.016 -13.414 -23.688 1 95 85 LEU A C 1
ATOM 648 O O . LEU A 1 85 ? -8.523 -14.312 -24.375 1 95 85 LEU A O 1
ATOM 652 N N . LEU A 1 86 ? -8.336 -12.328 -23.375 1 91.88 86 LEU A N 1
ATOM 653 C CA . LEU A 1 86 ? -6.934 -12.188 -23.75 1 91.88 86 LEU A CA 1
ATOM 654 C C . LEU A 1 86 ? -6.094 -13.32 -23.156 1 91.88 86 LEU A C 1
ATOM 656 O O . LEU A 1 86 ? -5.023 -13.641 -23.688 1 91.88 86 LEU A O 1
ATOM 660 N N . GLY A 1 87 ? -6.5 -13.883 -22.094 1 93.56 87 GLY A N 1
ATOM 661 C CA . GLY A 1 87 ? -5.812 -15.008 -21.484 1 93.56 87 GLY A CA 1
ATOM 662 C C . GLY A 1 87 ? -5.852 -16.266 -22.328 1 93.56 87 GLY A C 1
ATOM 663 O O . GLY A 1 87 ? -5.074 -17.188 -22.094 1 93.56 87 GLY A O 1
ATOM 664 N N . ARG A 1 88 ? -6.746 -16.281 -23.234 1 92.81 88 ARG A N 1
ATOM 665 C CA . ARG A 1 88 ? -6.902 -17.453 -24.094 1 92.81 88 ARG A CA 1
ATOM 666 C C . ARG A 1 88 ? -6 -17.359 -25.328 1 92.81 88 ARG A C 1
ATOM 668 O O . ARG A 1 88 ? -6.035 -18.219 -26.203 1 92.81 88 ARG A O 1
ATOM 675 N N . SER A 1 89 ? -5.227 -16.312 -25.359 1 86.69 89 SER A N 1
ATOM 676 C CA . SER A 1 89 ? -4.453 -15.992 -26.547 1 86.69 89 SER A CA 1
ATOM 677 C C . SER A 1 89 ? -3.596 -17.172 -26.984 1 86.69 89 SER A C 1
ATOM 679 O O . SER A 1 89 ? -3.354 -17.359 -28.172 1 86.69 89 SER A O 1
ATOM 681 N N . ARG A 1 90 ? -3.105 -17.906 -26.062 1 80.31 90 ARG A N 1
ATOM 682 C CA . ARG A 1 90 ? -2.264 -19.047 -26.422 1 80.31 90 ARG A CA 1
ATOM 683 C C . ARG A 1 90 ? -3.053 -20.078 -27.203 1 80.31 90 ARG A C 1
ATOM 685 O O . ARG A 1 90 ? -2.469 -20.938 -27.859 1 80.31 90 ARG A O 1
ATOM 692 N N . TYR A 1 91 ? -4.359 -20 -27.109 1 78.56 91 TYR A N 1
ATOM 693 C CA . TYR A 1 91 ? -5.211 -20.984 -27.781 1 78.56 91 TYR A CA 1
ATOM 694 C C . TYR A 1 91 ? -5.73 -20.438 -29.109 1 78.56 91 TYR A C 1
ATOM 696 O O . TYR A 1 91 ? -6.332 -21.188 -29.891 1 78.56 91 TYR A O 1
ATOM 704 N N . LEU A 1 92 ? -5.449 -19.156 -29.156 1 74.44 92 LEU A N 1
ATOM 705 C CA . LEU A 1 92 ? -5.984 -18.516 -30.344 1 74.44 92 LEU A CA 1
ATOM 706 C C . LEU A 1 92 ? -4.91 -18.406 -31.422 1 74.44 92 LEU A C 1
ATOM 708 O O . LEU A 1 92 ? -3.74 -18.172 -31.125 1 74.44 92 LEU A O 1
ATOM 712 N N . GLY A 1 93 ? -4.918 -19.234 -32.406 1 64.38 93 GLY A N 1
ATOM 713 C CA . GLY A 1 93 ? -3.982 -19.031 -33.5 1 64.38 93 GLY A CA 1
ATOM 714 C C . GLY A 1 93 ? -3.785 -17.578 -33.875 1 64.38 93 GLY A C 1
ATOM 715 O O . GLY A 1 93 ? -4.414 -16.688 -33.281 1 64.38 93 GLY A O 1
ATOM 716 N N . ARG A 1 94 ? -2.615 -17 -34.531 1 58.91 94 ARG A N 1
ATOM 717 C CA . ARG A 1 94 ? -2.207 -15.656 -34.938 1 58.91 94 ARG A CA 1
ATOM 718 C C . ARG A 1 94 ? -3.4 -14.844 -35.406 1 58.91 94 ARG A C 1
ATOM 720 O O . ARG A 1 94 ? -3.422 -13.617 -35.281 1 58.91 94 ARG A O 1
ATOM 727 N N . PHE A 1 95 ? -4.391 -15.508 -35.906 1 59.16 95 PHE A N 1
ATOM 728 C CA . PHE A 1 95 ? -5.492 -14.789 -36.531 1 59.16 95 PHE A CA 1
ATOM 729 C C . PHE A 1 95 ? -6.836 -15.297 -36 1 59.16 95 PHE A C 1
ATOM 731 O O . PHE A 1 95 ? -7.875 -15.055 -36.625 1 59.16 95 PHE A O 1
ATOM 738 N N . GLY A 1 96 ? -6.766 -15.969 -34.875 1 66.25 96 GLY A N 1
ATOM 739 C CA . GLY A 1 96 ? -8.023 -16.609 -34.531 1 66.25 96 GLY A CA 1
ATOM 740 C C . GLY A 1 96 ? -8.859 -15.805 -33.562 1 66.25 96 GLY A C 1
ATOM 741 O O . GLY A 1 96 ? -8.328 -15.086 -32.688 1 66.25 96 GLY A O 1
ATOM 742 N N . ALA A 1 97 ? -10.102 -15.602 -33.906 1 75.31 97 ALA A N 1
ATOM 743 C CA . ALA A 1 97 ? -11.086 -15.023 -33 1 75.31 97 ALA A CA 1
ATOM 744 C C . ALA A 1 97 ? -11.531 -16.031 -31.969 1 75.31 97 ALA A C 1
ATOM 746 O O . ALA A 1 97 ? -11.609 -17.234 -32.25 1 75.31 97 ALA A O 1
ATOM 747 N N . PRO A 1 98 ? -11.688 -15.523 -30.719 1 76 98 PRO A N 1
ATOM 748 C CA . PRO A 1 98 ? -12.172 -16.438 -29.672 1 76 98 PRO A CA 1
ATOM 749 C C . PRO A 1 98 ? -13.484 -17.125 -30.062 1 76 98 PRO A C 1
ATOM 751 O O . PRO A 1 98 ? -14.383 -16.484 -30.609 1 76 98 PRO A O 1
ATOM 754 N N . GLY A 1 99 ? -13.5 -18.422 -29.984 1 85.56 99 GLY A N 1
ATOM 755 C CA . GLY A 1 99 ? -14.703 -19.188 -30.234 1 85.56 99 GLY A CA 1
ATOM 756 C C . GLY A 1 99 ? -15.57 -19.359 -29 1 85.56 99 GLY A C 1
ATOM 757 O O . GLY A 1 99 ? -15.344 -18.703 -27.969 1 85.56 99 GLY A O 1
ATOM 758 N N . ARG A 1 100 ? -16.594 -20.125 -29.156 1 89 100 ARG A N 1
ATOM 759 C CA . ARG A 1 100 ? -17.547 -20.375 -28.078 1 89 100 ARG A CA 1
ATOM 760 C C . ARG A 1 100 ? -16.875 -21.016 -26.875 1 89 100 ARG A C 1
ATOM 762 O O . ARG A 1 100 ? -17.203 -20.703 -25.734 1 89 100 ARG A O 1
ATOM 769 N N . ARG A 1 101 ? -15.945 -21.828 -27.141 1 90.69 101 ARG A N 1
ATOM 770 C CA . ARG A 1 101 ? -15.234 -22.5 -26.062 1 90.69 101 ARG A CA 1
ATOM 771 C C . ARG A 1 101 ? -14.406 -21.516 -25.25 1 90.69 101 ARG A C 1
ATOM 773 O O . ARG A 1 101 ? -14.328 -21.625 -24.031 1 90.69 101 ARG A O 1
ATOM 780 N N . ASP A 1 102 ? -13.828 -20.625 -25.953 1 93.56 102 ASP A N 1
ATOM 781 C CA . ASP A 1 102 ? -13.016 -19.625 -25.281 1 93.56 102 ASP A CA 1
ATOM 782 C C . ASP A 1 102 ? -13.875 -18.703 -24.422 1 93.56 102 ASP A C 1
ATOM 784 O O . ASP A 1 102 ? -13.508 -18.375 -23.297 1 93.56 102 ASP A O 1
ATOM 788 N N . LEU A 1 103 ? -14.992 -18.359 -24.984 1 94.31 103 LEU A N 1
ATOM 789 C CA . LEU A 1 103 ? -15.914 -17.5 -24.234 1 94.31 103 LEU A CA 1
ATOM 790 C C . LEU A 1 103 ? -16.422 -18.203 -22.984 1 94.31 103 LEU A C 1
ATOM 792 O O . LEU A 1 103 ? -16.484 -17.609 -21.906 1 94.31 103 LEU A O 1
ATOM 796 N N . SER A 1 104 ? -16.734 -19.438 -23.125 1 96 104 SER A N 1
ATOM 797 C CA . SER A 1 104 ? -17.219 -20.234 -22 1 96 104 SER A CA 1
ATOM 798 C C . SER A 1 104 ? -16.156 -20.344 -20.906 1 96 104 SER A C 1
ATOM 800 O O . SER A 1 104 ? -16.453 -20.219 -19.719 1 96 104 SER A O 1
ATOM 802 N N . ARG A 1 105 ? -14.938 -20.578 -21.359 1 95.81 105 ARG A N 1
ATOM 803 C CA . ARG A 1 105 ? -13.836 -20.672 -20.406 1 95.81 105 ARG A CA 1
ATOM 804 C C . ARG A 1 105 ? -13.633 -19.359 -19.672 1 95.81 105 ARG A C 1
ATOM 806 O O . ARG A 1 105 ? -13.43 -19.344 -18.469 1 95.81 105 ARG A O 1
ATOM 813 N N . ALA A 1 106 ? -13.656 -18.297 -20.375 1 96.5 106 ALA A N 1
ATOM 814 C CA . ALA A 1 106 ? -13.508 -16.969 -19.781 1 96.5 106 ALA A CA 1
ATOM 815 C C . ALA A 1 106 ? -14.609 -16.703 -18.766 1 96.5 106 ALA A C 1
ATOM 817 O O . ALA A 1 106 ? -14.336 -16.188 -17.672 1 96.5 106 ALA A O 1
ATOM 818 N N . GLU A 1 107 ? -15.805 -17.078 -19.125 1 97.12 107 GLU A N 1
ATOM 819 C CA . GLU A 1 107 ? -16.938 -16.906 -18.219 1 97.12 107 GLU A CA 1
ATOM 820 C C . GLU A 1 107 ? -16.766 -17.75 -16.953 1 97.12 107 GLU A C 1
ATOM 822 O O . GLU A 1 107 ? -17.062 -17.281 -15.852 1 97.12 107 GLU A O 1
ATOM 827 N N . ALA A 1 108 ? -16.281 -18.891 -17.156 1 97.06 108 ALA A N 1
ATOM 828 C CA . ALA A 1 108 ? -16.047 -19.781 -16.031 1 97.06 108 ALA A CA 1
ATOM 829 C C . ALA A 1 108 ? -14.992 -19.188 -15.086 1 97.06 108 ALA A C 1
ATOM 831 O O . ALA A 1 108 ? -15.086 -19.328 -13.867 1 97.06 108 ALA A O 1
ATOM 832 N N . CYS A 1 109 ? -14.016 -18.594 -15.648 1 97.19 109 CYS A N 1
ATOM 833 C CA . CYS A 1 109 ? -12.953 -17.984 -14.852 1 97.19 109 CYS A CA 1
ATOM 834 C C . CYS A 1 109 ? -13.477 -16.781 -14.07 1 97.19 109 CYS A C 1
ATOM 836 O O . CYS A 1 109 ? -13.086 -16.578 -12.922 1 97.19 109 CYS A O 1
ATOM 838 N N . LEU A 1 110 ? -14.336 -16 -14.695 1 97.75 110 LEU A N 1
ATOM 839 C CA . LEU A 1 110 ? -14.961 -14.891 -13.992 1 97.75 110 LEU A CA 1
ATOM 840 C C . LEU A 1 110 ? -15.797 -15.391 -12.812 1 97.75 110 LEU A C 1
ATOM 842 O O . LEU A 1 110 ? -15.781 -14.789 -11.734 1 97.75 110 LEU A O 1
ATOM 846 N N . ASP A 1 111 ? -16.453 -16.469 -13.047 1 96.44 111 ASP A N 1
ATOM 847 C CA . ASP A 1 111 ? -17.234 -17.078 -11.977 1 96.44 111 ASP A CA 1
ATOM 848 C C . ASP A 1 111 ? -16.328 -17.594 -10.859 1 96.44 111 ASP A C 1
ATOM 850 O O . ASP A 1 111 ? -16.641 -17.422 -9.68 1 96.44 111 ASP A O 1
ATOM 854 N N . ALA A 1 112 ? -15.266 -18.141 -11.227 1 94.38 112 ALA A N 1
ATOM 855 C CA . ALA A 1 112 ? -14.328 -18.719 -10.273 1 94.38 112 ALA A CA 1
ATOM 856 C C . ALA A 1 112 ? -13.773 -17.656 -9.336 1 94.38 112 ALA A C 1
ATOM 858 O O . ALA A 1 112 ? -13.484 -17.922 -8.164 1 94.38 112 ALA A O 1
ATOM 859 N N . VAL A 1 113 ? -13.648 -16.422 -9.867 1 95 113 VAL A N 1
ATOM 860 C CA . VAL A 1 113 ? -13.086 -15.375 -9.008 1 95 113 VAL A CA 1
ATOM 861 C C . VAL A 1 113 ? -14.219 -14.539 -8.406 1 95 113 VAL A C 1
ATOM 863 O O . VAL A 1 113 ? -13.969 -13.586 -7.672 1 95 113 VAL A O 1
ATOM 866 N N . GLY A 1 114 ? -15.438 -14.758 -8.75 1 93.94 114 GLY A N 1
ATOM 867 C CA . GLY A 1 114 ? -16.609 -14.211 -8.07 1 93.94 114 GLY A CA 1
ATOM 868 C C . GLY A 1 114 ? -17.094 -12.914 -8.688 1 93.94 114 GLY A C 1
ATOM 869 O O . GLY A 1 114 ? -17.672 -12.07 -7.996 1 93.94 114 GLY A O 1
ATOM 870 N N . ILE A 1 115 ? -16.75 -12.711 -10.016 1 96.5 115 ILE A N 1
ATOM 871 C CA . ILE A 1 115 ? -17.156 -11.43 -10.578 1 96.5 115 ILE A CA 1
ATOM 872 C C . ILE A 1 115 ? -17.812 -11.641 -11.93 1 96.5 115 ILE A C 1
ATOM 874 O O . ILE A 1 115 ? -17.625 -10.852 -12.859 1 96.5 115 ILE A O 1
ATOM 878 N N . ALA A 1 116 ? -18.625 -12.711 -12.078 1 97.12 116 ALA A N 1
ATOM 879 C CA . ALA A 1 116 ? -19.312 -13.031 -13.32 1 97.12 116 ALA A CA 1
ATOM 880 C C . ALA A 1 116 ? -20.266 -11.914 -13.719 1 97.12 116 ALA A C 1
ATOM 882 O O . ALA A 1 116 ? -20.438 -11.633 -14.914 1 97.12 116 ALA A O 1
ATOM 883 N N . ASP A 1 117 ? -20.812 -11.234 -12.766 1 96.94 117 ASP A N 1
ATOM 884 C CA . ASP A 1 117 ? -21.812 -10.195 -13.016 1 96.94 117 ASP A CA 1
ATOM 885 C C . ASP A 1 117 ? -21.172 -8.961 -13.648 1 96.94 117 ASP A C 1
ATOM 887 O O . ASP A 1 117 ? -21.875 -8.086 -14.164 1 96.94 117 ASP A O 1
ATOM 891 N N . LEU A 1 118 ? -19.859 -8.906 -13.695 1 96.75 118 LEU A N 1
ATOM 892 C CA . LEU A 1 118 ? -19.172 -7.723 -14.195 1 96.75 118 LEU A CA 1
ATOM 893 C C . LEU A 1 118 ? -18.688 -7.945 -15.625 1 96.75 118 LEU A C 1
ATOM 895 O O . LEU A 1 118 ? -18.062 -7.062 -16.219 1 96.75 118 LEU A O 1
ATOM 899 N N . ALA A 1 119 ? -19.078 -9 -16.203 1 97.38 119 ALA A N 1
ATOM 900 C CA . ALA A 1 119 ? -18.516 -9.461 -17.469 1 97.38 119 ALA A CA 1
ATOM 901 C C . ALA A 1 119 ? -18.656 -8.383 -18.547 1 97.38 119 ALA A C 1
ATOM 903 O O . ALA A 1 119 ? -17.734 -8.172 -19.344 1 97.38 119 ALA A O 1
ATOM 904 N N . GLU A 1 120 ? -19.703 -7.691 -18.531 1 96.75 120 GLU A N 1
ATOM 905 C CA . GLU A 1 120 ? -19.984 -6.762 -19.609 1 96.75 120 GLU A CA 1
ATOM 906 C C . GLU A 1 120 ? -19.562 -5.34 -19.25 1 96.75 120 GLU A C 1
ATOM 908 O O . GLU A 1 120 ? -19.609 -4.438 -20.078 1 96.75 120 GLU A O 1
ATOM 913 N N . ARG A 1 121 ? -19.125 -5.148 -18.094 1 95.56 121 ARG A N 1
ATOM 914 C CA . ARG A 1 121 ? -18.688 -3.824 -17.672 1 95.56 121 ARG A CA 1
ATOM 915 C C . ARG A 1 121 ? -17.312 -3.496 -18.25 1 95.56 121 ARG A C 1
ATOM 917 O O . ARG A 1 121 ? -16.562 -4.395 -18.625 1 95.56 121 ARG A O 1
ATOM 924 N N . ARG A 1 122 ? -17.078 -2.209 -18.328 1 94.5 122 ARG A N 1
ATOM 925 C CA . ARG A 1 122 ? -15.758 -1.779 -18.75 1 94.5 122 ARG A CA 1
ATOM 926 C C . ARG A 1 122 ? -14.742 -1.911 -17.625 1 94.5 122 ARG A C 1
ATOM 928 O O . ARG A 1 122 ? -15.047 -1.601 -16.469 1 94.5 122 ARG A O 1
ATOM 935 N N . TYR A 1 123 ? -13.516 -2.314 -18.016 1 92.5 123 TYR A N 1
ATOM 936 C CA . TYR A 1 123 ? -12.438 -2.555 -17.078 1 92.5 123 TYR A CA 1
ATOM 937 C C . TYR A 1 123 ? -12.062 -1.274 -16.344 1 92.5 123 TYR A C 1
ATOM 939 O O . TYR A 1 123 ? -11.805 -1.295 -15.133 1 92.5 123 TYR A O 1
ATOM 947 N N . ASP A 1 124 ? -12.039 -0.167 -16.984 1 89 124 ASP A N 1
ATOM 948 C CA . ASP A 1 124 ? -11.562 1.093 -16.422 1 89 124 ASP A CA 1
ATOM 949 C C . ASP A 1 124 ? -12.594 1.69 -15.469 1 89 124 ASP A C 1
ATOM 951 O O . ASP A 1 124 ? -12.312 2.676 -14.781 1 89 124 ASP A O 1
ATOM 955 N N . ARG A 1 125 ? -13.766 1.07 -15.391 1 88.69 125 ARG A N 1
ATOM 956 C CA . ARG A 1 125 ? -14.82 1.56 -14.508 1 88.69 125 ARG A CA 1
ATOM 957 C C . ARG A 1 125 ? -14.898 0.727 -13.234 1 88.69 125 ARG A C 1
ATOM 959 O O . ARG A 1 125 ? -15.727 0.991 -12.367 1 88.69 125 ARG A O 1
ATOM 966 N N . LEU A 1 126 ? -14.062 -0.192 -13.172 1 90.38 126 LEU A N 1
ATOM 967 C CA . LEU A 1 126 ? -14.07 -1.091 -12.023 1 90.38 126 LEU A CA 1
ATOM 968 C C . LEU A 1 126 ? -13.25 -0.516 -10.875 1 90.38 126 LEU A C 1
ATOM 970 O O . LEU A 1 126 ? -12.375 0.328 -11.094 1 90.38 126 LEU A O 1
ATOM 974 N N . SER A 1 127 ? -13.602 -0.941 -9.648 1 85.62 127 SER A N 1
ATOM 975 C CA . SER A 1 127 ? -12.758 -0.631 -8.5 1 85.62 127 SER A CA 1
ATOM 976 C C . SER A 1 127 ? -11.414 -1.338 -8.586 1 85.62 127 SER A C 1
ATOM 978 O O . SER A 1 127 ? -11.242 -2.256 -9.391 1 85.62 127 SER A O 1
ATOM 980 N N . GLY A 1 128 ? -10.422 -0.924 -7.824 1 86.44 128 GLY A N 1
ATOM 981 C CA . GLY A 1 128 ? -9.109 -1.553 -7.801 1 86.44 128 GLY A CA 1
ATOM 982 C C . GLY A 1 128 ? -9.164 -3.037 -7.492 1 86.44 128 GLY A C 1
ATOM 983 O O . GLY A 1 128 ? -8.477 -3.836 -8.133 1 86.44 128 GLY A O 1
ATOM 984 N N . GLY A 1 129 ? -9.961 -3.393 -6.5 1 90.5 129 GLY A N 1
ATOM 985 C CA . GLY A 1 129 ? -10.133 -4.797 -6.164 1 90.5 129 GLY A CA 1
ATOM 986 C C . GLY A 1 129 ? -10.734 -5.613 -7.293 1 90.5 129 GLY A C 1
ATOM 987 O O . GLY A 1 129 ? -10.289 -6.727 -7.574 1 90.5 129 GLY A O 1
ATOM 988 N N . GLN A 1 130 ? -11.711 -5.055 -7.93 1 91.75 130 GLN A N 1
ATOM 989 C CA . GLN A 1 130 ? -12.352 -5.723 -9.055 1 91.75 130 GLN A CA 1
ATOM 990 C C . GLN A 1 130 ? -11.375 -5.91 -10.211 1 91.75 130 GLN A C 1
ATOM 992 O O . GLN A 1 130 ? -11.336 -6.977 -10.828 1 91.75 130 GLN A O 1
ATOM 997 N N . ARG A 1 131 ? -10.625 -4.945 -10.445 1 92.75 131 ARG A N 1
ATOM 998 C CA . ARG A 1 131 ? -9.633 -5.035 -11.516 1 92.75 131 ARG A CA 1
ATOM 999 C C . ARG A 1 131 ? -8.641 -6.16 -11.242 1 92.75 131 ARG A C 1
ATOM 1001 O O . ARG A 1 131 ? -8.266 -6.898 -12.164 1 92.75 131 ARG A O 1
ATOM 1008 N N . GLN A 1 132 ? -8.266 -6.215 -10.008 1 93.62 132 GLN A N 1
ATOM 1009 C CA . GLN A 1 132 ? -7.332 -7.277 -9.648 1 93.62 132 GLN A CA 1
ATOM 1010 C C . GLN A 1 132 ? -7.941 -8.648 -9.906 1 93.62 132 GLN A C 1
ATOM 1012 O O . GLN A 1 132 ? -7.266 -9.547 -10.414 1 93.62 132 GLN A O 1
ATOM 1017 N N . LEU A 1 133 ? -9.164 -8.812 -9.57 1 95.12 133 LEU A N 1
ATOM 1018 C CA . LEU A 1 133 ? -9.852 -10.086 -9.789 1 95.12 133 LEU A CA 1
ATOM 1019 C C . LEU A 1 133 ? -9.961 -10.398 -11.273 1 95.12 133 LEU A C 1
ATOM 1021 O O . LEU A 1 133 ? -9.867 -11.562 -11.68 1 95.12 133 LEU A O 1
ATOM 1025 N N . VAL A 1 134 ? -10.156 -9.367 -12.078 1 95.06 134 VAL A N 1
ATOM 1026 C CA . VAL A 1 134 ? -10.188 -9.562 -13.523 1 95.06 134 VAL A CA 1
ATOM 1027 C C . VAL A 1 134 ? -8.844 -10.117 -14 1 95.06 134 VAL A C 1
ATOM 1029 O O . VAL A 1 134 ? -8.805 -11.031 -14.828 1 95.06 134 VAL A O 1
ATOM 1032 N N . LEU A 1 135 ? -7.785 -9.609 -13.484 1 94.81 135 LEU A N 1
ATOM 1033 C CA . LEU A 1 135 ? -6.453 -10.047 -13.891 1 94.81 135 LEU A CA 1
ATOM 1034 C C . LEU A 1 135 ? -6.207 -11.492 -13.453 1 94.81 135 LEU A C 1
ATOM 1036 O O . LEU A 1 135 ? -5.535 -12.25 -14.156 1 94.81 135 LEU A O 1
ATOM 1040 N N . PHE A 1 136 ? -6.723 -11.844 -12.32 1 96.44 136 PHE A N 1
ATOM 1041 C CA . PHE A 1 136 ? -6.672 -13.242 -11.906 1 96.44 136 PHE A CA 1
ATOM 1042 C C . PHE A 1 136 ? -7.414 -14.125 -12.898 1 96.44 136 PHE A C 1
ATOM 1044 O O . PHE A 1 136 ? -6.883 -15.141 -13.352 1 96.44 136 PHE A O 1
ATOM 1051 N N . ALA A 1 137 ? -8.633 -13.703 -13.211 1 97.06 137 ALA A N 1
ATOM 1052 C CA . ALA A 1 137 ? -9.445 -14.469 -14.156 1 97.06 137 ALA A CA 1
ATOM 1053 C C . ALA A 1 137 ? -8.727 -14.617 -15.492 1 97.06 137 ALA A C 1
ATOM 1055 O O . ALA A 1 137 ? -8.742 -15.688 -16.094 1 97.06 137 ALA A O 1
ATOM 1056 N N . ARG A 1 138 ? -8.148 -13.594 -15.922 1 95.88 138 ARG A N 1
ATOM 1057 C CA . ARG A 1 138 ? -7.406 -13.617 -17.172 1 95.88 138 ARG A CA 1
ATOM 1058 C C . ARG A 1 138 ? -6.285 -14.648 -17.125 1 95.88 138 ARG A C 1
ATOM 1060 O O . ARG A 1 138 ? -6.102 -15.422 -18.078 1 95.88 138 ARG A O 1
ATOM 1067 N N . ALA A 1 139 ? -5.543 -14.609 -16.078 1 96 139 ALA A N 1
ATOM 1068 C CA . ALA A 1 139 ? -4.453 -15.57 -15.93 1 96 139 ALA A CA 1
ATOM 1069 C C . ALA A 1 139 ? -4.98 -17 -15.922 1 96 139 ALA A C 1
ATOM 1071 O O . ALA A 1 139 ? -4.426 -17.875 -16.578 1 96 139 ALA A O 1
ATOM 1072 N N . LEU A 1 140 ? -6.055 -17.25 -15.266 1 97 140 LEU A N 1
ATOM 1073 C CA . LEU A 1 140 ? -6.645 -18.578 -15.133 1 97 140 LEU A CA 1
ATOM 1074 C C . LEU A 1 140 ? -7.188 -19.062 -16.469 1 97 140 LEU A C 1
ATOM 1076 O O . LEU A 1 140 ? -7.164 -20.266 -16.766 1 97 140 LEU A O 1
ATOM 1080 N N . ALA A 1 141 ? -7.637 -18.125 -17.219 1 96.62 141 ALA A N 1
ATOM 1081 C CA . ALA A 1 141 ? -8.195 -18.453 -18.531 1 96.62 141 ALA A CA 1
ATOM 1082 C C . ALA A 1 141 ? -7.148 -19.109 -19.422 1 96.62 141 ALA A C 1
ATOM 1084 O O . ALA A 1 141 ? -7.488 -19.781 -20.406 1 96.62 141 ALA A O 1
ATOM 1085 N N . GLY A 1 142 ? -5.965 -18.906 -19.109 1 95.31 142 GLY A N 1
ATOM 1086 C CA . GLY A 1 142 ? -4.883 -19.531 -19.859 1 95.31 142 GLY A CA 1
ATOM 1087 C C . GLY A 1 142 ? -4.605 -20.953 -19.438 1 95.31 142 GLY A C 1
ATOM 1088 O O . GLY A 1 142 ? -3.691 -21.594 -19.953 1 95.31 142 GLY A O 1
ATOM 1089 N N . ASP A 1 143 ? -5.293 -21.453 -18.484 1 95.12 143 ASP A N 1
ATOM 1090 C CA . ASP A 1 143 ? -5.195 -22.828 -18 1 95.12 143 ASP A CA 1
ATOM 1091 C C . ASP A 1 143 ? -3.82 -23.094 -17.391 1 95.12 143 ASP A C 1
ATOM 1093 O O . ASP A 1 143 ? -3.215 -24.141 -17.656 1 95.12 143 ASP A O 1
ATOM 1097 N N . CYS A 1 144 ? -3.348 -22.203 -16.688 1 95.12 144 CYS A N 1
ATOM 1098 C CA . CYS A 1 144 ? -2.051 -22.312 -16.031 1 95.12 144 CYS A CA 1
ATOM 1099 C C . CYS A 1 144 ? -2.139 -23.219 -14.805 1 95.12 144 CYS A C 1
ATOM 1101 O O . CYS A 1 144 ? -3.225 -23.438 -14.266 1 95.12 144 CYS A O 1
ATOM 1103 N N . ARG A 1 145 ? -0.987 -23.766 -14.453 1 95.56 145 ARG A N 1
ATOM 1104 C CA . ARG A 1 145 ? -0.864 -24.562 -13.234 1 95.56 145 ARG A CA 1
ATOM 1105 C C . ARG A 1 145 ? 0.01 -23.844 -12.211 1 95.56 145 ARG A C 1
ATOM 1107 O O . ARG A 1 145 ? 0.023 -24.219 -11.031 1 95.56 145 ARG A O 1
ATOM 1114 N N . VAL A 1 146 ? 0.753 -22.906 -12.688 1 97.75 146 VAL A N 1
ATOM 1115 C CA . VAL A 1 146 ? 1.592 -22.047 -11.859 1 97.75 146 VAL A CA 1
ATOM 1116 C C . VAL A 1 146 ? 1.157 -20.594 -12.008 1 97.75 146 VAL A C 1
ATOM 1118 O O . VAL A 1 146 ? 0.997 -20.094 -13.125 1 97.75 146 VAL A O 1
ATOM 1121 N N . LEU A 1 147 ? 0.898 -19.969 -10.891 1 97.81 147 LEU A N 1
ATOM 1122 C CA . LEU A 1 147 ? 0.482 -18.562 -10.891 1 97.81 147 LEU A CA 1
ATOM 1123 C C . LEU A 1 147 ? 1.531 -17.688 -10.219 1 97.81 147 LEU A C 1
ATOM 1125 O O . LEU A 1 147 ? 1.927 -17.953 -9.078 1 97.81 147 LEU A O 1
ATOM 1129 N N . LEU A 1 148 ? 2.062 -16.719 -10.938 1 98.19 148 LEU A N 1
ATOM 1130 C CA . LEU A 1 148 ? 2.99 -15.711 -10.43 1 98.19 148 LEU A CA 1
ATOM 1131 C C . LEU A 1 148 ? 2.285 -14.367 -10.234 1 98.19 148 LEU A C 1
ATOM 1133 O O . LEU A 1 148 ? 1.729 -13.812 -11.18 1 98.19 148 LEU A O 1
ATOM 1137 N N . LEU A 1 149 ? 2.309 -13.875 -9.008 1 97.62 149 LEU A N 1
ATOM 1138 C CA . LEU A 1 149 ? 1.583 -12.656 -8.672 1 97.62 149 LEU A CA 1
ATOM 1139 C C . LEU A 1 149 ? 2.539 -11.57 -8.195 1 97.62 149 LEU A C 1
ATOM 1141 O O . LEU A 1 149 ? 3.322 -11.781 -7.266 1 97.62 149 LEU A O 1
ATOM 1145 N N . ASP A 1 150 ? 2.43 -10.469 -8.805 1 95.94 150 ASP A N 1
ATOM 1146 C CA . ASP A 1 150 ? 3.271 -9.344 -8.391 1 95.94 150 ASP A CA 1
ATOM 1147 C C . ASP A 1 150 ? 2.504 -8.383 -7.484 1 95.94 150 ASP A C 1
ATOM 1149 O O . ASP A 1 150 ? 1.71 -7.574 -7.957 1 95.94 150 ASP A O 1
ATOM 1153 N N . GLU A 1 151 ? 2.727 -8.453 -6.207 1 94.25 151 GLU A N 1
ATOM 1154 C CA . GLU A 1 151 ? 2.104 -7.652 -5.16 1 94.25 151 GLU A CA 1
ATOM 1155 C C . GLU A 1 151 ? 0.59 -7.582 -5.348 1 94.25 151 GLU A C 1
ATOM 1157 O O . GLU A 1 151 ? 0.02 -6.492 -5.422 1 94.25 151 GLU A O 1
ATOM 1162 N N . PRO A 1 152 ? -0.069 -8.648 -5.238 1 94.75 152 PRO A N 1
ATOM 1163 C CA . PRO A 1 152 ? -1.472 -8.75 -5.645 1 94.75 152 PRO A CA 1
ATOM 1164 C C . PRO A 1 152 ? -2.412 -7.977 -4.723 1 94.75 152 PRO A C 1
ATOM 1166 O O . PRO A 1 152 ? -3.518 -7.613 -5.129 1 94.75 152 PRO A O 1
ATOM 1169 N N . ALA A 1 153 ? -1.938 -7.703 -3.512 1 91.62 153 ALA A N 1
ATOM 1170 C CA . ALA A 1 153 ? -2.861 -7.102 -2.555 1 91.62 153 ALA A CA 1
ATOM 1171 C C . ALA A 1 153 ? -2.363 -5.734 -2.098 1 91.62 153 ALA A C 1
ATOM 1173 O O . ALA A 1 153 ? -3.074 -5.012 -1.395 1 91.62 153 ALA A O 1
ATOM 1174 N N . SER A 1 154 ? -1.233 -5.297 -2.508 1 84.88 154 SER A N 1
ATOM 1175 C CA . SER A 1 154 ? -0.537 -4.184 -1.874 1 84.88 154 SER A CA 1
ATOM 1176 C C . SER A 1 154 ? -1.27 -2.867 -2.113 1 84.88 154 SER A C 1
ATOM 1178 O O . SER A 1 154 ? -1.274 -1.988 -1.249 1 84.88 154 SER A O 1
ATOM 1180 N N . ALA A 1 155 ? -1.894 -2.676 -3.24 1 82.19 155 ALA A N 1
ATOM 1181 C CA . ALA A 1 155 ? -2.52 -1.399 -3.576 1 82.19 155 ALA A CA 1
ATOM 1182 C C . ALA A 1 155 ? -3.994 -1.391 -3.18 1 82.19 155 ALA A C 1
ATOM 1184 O O . ALA A 1 155 ? -4.719 -0.438 -3.479 1 82.19 155 ALA A O 1
ATOM 1185 N N . LEU A 1 156 ? -4.41 -2.438 -2.49 1 88.19 156 LEU A N 1
ATOM 1186 C CA . LEU A 1 156 ? -5.82 -2.604 -2.156 1 88.19 156 LEU A CA 1
ATOM 1187 C C . LEU A 1 156 ? -6.086 -2.205 -0.708 1 88.19 156 LEU A C 1
ATOM 1189 O O . LEU A 1 156 ? -5.184 -2.266 0.132 1 88.19 156 LEU A O 1
ATOM 1193 N N . ASP A 1 157 ? -7.344 -1.805 -0.452 1 86.94 157 ASP A N 1
ATOM 1194 C CA . ASP A 1 157 ? -7.738 -1.585 0.936 1 86.94 157 ASP A CA 1
ATOM 1195 C C . ASP A 1 157 ? -7.91 -2.91 1.675 1 86.94 157 ASP A C 1
ATOM 1197 O O . ASP A 1 157 ? -7.844 -3.98 1.065 1 86.94 157 ASP A O 1
ATOM 1201 N N . LEU A 1 158 ? -8.141 -2.854 2.904 1 86.25 158 LEU A N 1
ATOM 1202 C CA . LEU A 1 158 ? -8.117 -4.039 3.756 1 86.25 158 LEU A CA 1
ATOM 1203 C C . LEU A 1 158 ? -9.172 -5.051 3.307 1 86.25 158 LEU A C 1
ATOM 1205 O O . LEU A 1 158 ? -8.906 -6.25 3.258 1 86.25 158 LEU A O 1
ATOM 1209 N N . ALA A 1 159 ? -10.336 -4.578 2.994 1 84.88 159 ALA A N 1
ATOM 1210 C CA . ALA A 1 159 ? -11.406 -5.48 2.568 1 84.88 159 ALA A CA 1
ATOM 1211 C C . ALA A 1 159 ? -11.008 -6.234 1.3 1 84.88 159 ALA A C 1
ATOM 1213 O O . ALA A 1 159 ? -11.148 -7.457 1.229 1 84.88 159 ALA A O 1
ATOM 1214 N N . ASN A 1 160 ? -10.516 -5.539 0.389 1 89.5 160 ASN A N 1
ATOM 1215 C CA . ASN A 1 160 ? -10.141 -6.141 -0.887 1 89.5 160 ASN A CA 1
ATOM 1216 C C . ASN A 1 160 ? -8.906 -7.02 -0.751 1 89.5 160 ASN A C 1
ATOM 1218 O O . ASN A 1 160 ? -8.758 -8.016 -1.464 1 89.5 160 ASN A O 1
ATOM 1222 N N . GLN A 1 161 ? -8.062 -6.625 0.12 1 90.94 161 GLN A N 1
ATOM 1223 C CA . GLN A 1 161 ? -6.93 -7.504 0.409 1 90.94 161 GLN A CA 1
ATOM 1224 C C . GLN A 1 161 ? -7.402 -8.883 0.853 1 90.94 161 GLN A C 1
ATOM 1226 O O . GLN A 1 161 ? -6.891 -9.898 0.382 1 90.94 161 GLN A O 1
ATOM 1231 N N . GLY A 1 162 ? -8.375 -8.875 1.74 1 89.75 162 GLY A N 1
ATOM 1232 C CA . GLY A 1 162 ? -8.922 -10.141 2.203 1 89.75 162 GLY A CA 1
ATOM 1233 C C . GLY A 1 162 ? -9.469 -11 1.079 1 89.75 162 GLY A C 1
ATOM 1234 O O . GLY A 1 162 ? -9.242 -12.211 1.049 1 89.75 162 GLY A O 1
ATOM 1235 N N . VAL A 1 163 ? -10.117 -10.383 0.203 1 91.12 163 VAL A N 1
ATOM 1236 C CA . VAL A 1 163 ? -10.719 -11.078 -0.929 1 91.12 163 VAL A CA 1
ATOM 1237 C C . VAL A 1 163 ? -9.625 -11.75 -1.76 1 91.12 163 VAL A C 1
ATOM 1239 O O . VAL A 1 163 ? -9.719 -12.93 -2.088 1 91.12 163 VAL A O 1
ATOM 1242 N N . VAL A 1 164 ? -8.609 -11.055 -2.002 1 93.62 164 VAL A N 1
ATOM 1243 C CA . VAL A 1 164 ? -7.527 -11.539 -2.854 1 93.62 164 VAL A CA 1
ATOM 1244 C C . VAL A 1 164 ? -6.758 -12.648 -2.133 1 93.62 164 VAL A C 1
ATOM 1246 O O . VAL A 1 164 ? -6.441 -13.68 -2.725 1 93.62 164 VAL A O 1
ATOM 1249 N N . LEU A 1 165 ? -6.5 -12.461 -0.895 1 93.94 165 LEU A N 1
ATOM 1250 C CA . LEU A 1 165 ? -5.766 -13.461 -0.123 1 93.94 165 LEU A CA 1
ATOM 1251 C C . LEU A 1 165 ? -6.574 -14.75 0.002 1 93.94 165 LEU A C 1
ATOM 1253 O O . LEU A 1 165 ? -6.023 -15.844 -0.119 1 93.94 165 LEU A O 1
ATOM 1257 N N . ARG A 1 166 ? -7.812 -14.625 0.147 1 92.62 166 ARG A N 1
ATOM 1258 C CA . ARG A 1 166 ? -8.68 -15.797 0.193 1 92.62 166 ARG A CA 1
ATOM 1259 C C . ARG A 1 166 ? -8.688 -16.531 -1.145 1 92.62 166 ARG A C 1
ATOM 1261 O O . ARG A 1 166 ? -8.703 -17.766 -1.183 1 92.62 166 ARG A O 1
ATOM 1268 N N . LEU A 1 167 ? -8.75 -15.742 -2.131 1 94.75 167 LEU A N 1
ATOM 1269 C CA . LEU A 1 167 ? -8.711 -16.344 -3.461 1 94.75 167 LEU A CA 1
ATOM 1270 C C . LEU A 1 167 ? -7.43 -17.141 -3.658 1 94.75 167 LEU A C 1
ATOM 1272 O O . LEU A 1 167 ? -7.473 -18.281 -4.145 1 94.75 167 LEU A O 1
ATOM 1276 N N . ILE A 1 168 ? -6.305 -16.609 -3.281 1 96.38 168 ILE A N 1
ATOM 1277 C CA . ILE A 1 168 ? -5.027 -17.312 -3.402 1 96.38 168 ILE A CA 1
ATOM 1278 C C . ILE A 1 168 ? -5.082 -18.625 -2.621 1 96.38 168 ILE A C 1
ATOM 1280 O O . ILE A 1 168 ? -4.703 -19.672 -3.139 1 96.38 168 ILE A O 1
ATOM 1284 N N . ARG A 1 169 ? -5.559 -18.562 -1.501 1 94.5 169 ARG A N 1
ATOM 1285 C CA . ARG A 1 169 ? -5.648 -19.75 -0.66 1 94.5 169 ARG A CA 1
ATOM 1286 C C . ARG A 1 169 ? -6.531 -20.812 -1.307 1 94.5 169 ARG A C 1
ATOM 1288 O O . ARG A 1 169 ? -6.172 -22 -1.335 1 94.5 169 ARG A O 1
ATOM 1295 N N . ARG A 1 170 ? -7.645 -20.422 -1.75 1 94.44 170 ARG A N 1
ATOM 1296 C CA . ARG A 1 170 ? -8.578 -21.328 -2.391 1 94.44 170 ARG A CA 1
ATOM 1297 C C . ARG A 1 170 ? -7.953 -21.984 -3.619 1 94.44 170 ARG A C 1
ATOM 1299 O O . ARG A 1 170 ? -8.086 -23.188 -3.824 1 94.44 170 ARG A O 1
ATOM 1306 N N . LEU A 1 171 ? -7.312 -21.188 -4.418 1 95.94 171 LEU A N 1
ATOM 1307 C CA . LEU A 1 171 ? -6.688 -21.703 -5.629 1 95.94 171 LEU A CA 1
ATOM 1308 C C . LEU A 1 171 ? -5.645 -22.766 -5.297 1 95.94 171 LEU A C 1
ATOM 1310 O O . LEU A 1 171 ? -5.523 -23.766 -6.004 1 95.94 171 LEU A O 1
ATOM 1314 N N . VAL A 1 172 ? -4.938 -22.578 -4.234 1 96.31 172 VAL A N 1
ATOM 1315 C CA . VAL A 1 172 ? -3.9 -23.516 -3.834 1 96.31 172 VAL A CA 1
ATOM 1316 C C . VAL A 1 172 ? -4.543 -24.75 -3.199 1 96.31 172 VAL A C 1
ATOM 1318 O O . VAL A 1 172 ? -4.285 -25.875 -3.623 1 96.31 172 VAL A O 1
ATOM 1321 N N . ARG A 1 173 ? -5.418 -24.562 -2.336 1 93.88 173 ARG A N 1
ATOM 1322 C CA . ARG A 1 173 ? -5.945 -25.656 -1.519 1 93.88 173 ARG A CA 1
ATOM 1323 C C . ARG A 1 173 ? -6.98 -26.469 -2.291 1 93.88 173 ARG A C 1
ATOM 1325 O O . ARG A 1 173 ? -6.977 -27.688 -2.238 1 93.88 173 ARG A O 1
ATOM 1332 N N . ASP A 1 174 ? -7.809 -25.781 -2.979 1 93.62 174 ASP A N 1
ATOM 1333 C CA . ASP A 1 174 ? -8.93 -26.453 -3.623 1 93.62 174 ASP A CA 1
ATOM 1334 C C . ASP A 1 174 ? -8.586 -26.844 -5.059 1 93.62 174 ASP A C 1
ATOM 1336 O O . ASP A 1 174 ? -9.023 -27.891 -5.547 1 93.62 174 ASP A O 1
ATOM 1340 N N . ASP A 1 175 ? -7.797 -26.031 -5.699 1 94.62 175 ASP A N 1
ATOM 1341 C CA . ASP A 1 175 ? -7.555 -26.281 -7.117 1 94.62 175 ASP A CA 1
ATOM 1342 C C . ASP A 1 175 ? -6.156 -26.844 -7.348 1 94.62 175 ASP A C 1
ATOM 1344 O O . ASP A 1 175 ? -5.801 -27.203 -8.477 1 94.62 175 ASP A O 1
ATOM 1348 N N . GLY A 1 176 ? -5.344 -26.891 -6.348 1 95.75 176 GLY A N 1
ATOM 1349 C CA . GLY A 1 176 ? -4.012 -27.469 -6.461 1 95.75 176 GLY A CA 1
ATOM 1350 C C . GLY A 1 176 ? -3.045 -26.578 -7.227 1 95.75 176 GLY A C 1
ATOM 1351 O O . GLY A 1 176 ? -2.051 -27.062 -7.773 1 95.75 176 GLY A O 1
ATOM 1352 N N . MET A 1 177 ? -3.32 -25.328 -7.328 1 96.69 177 MET A N 1
ATOM 1353 C CA . MET A 1 177 ? -2.475 -24.375 -8.031 1 96.69 177 MET A CA 1
ATOM 1354 C C . MET A 1 177 ? -1.168 -24.141 -7.281 1 96.69 177 MET A C 1
ATOM 1356 O O . MET A 1 177 ? -1.155 -24.094 -6.047 1 96.69 177 MET A O 1
ATOM 1360 N N . THR A 1 178 ? -0.077 -24.078 -8.016 1 98.19 178 THR A N 1
ATOM 1361 C CA . THR A 1 178 ? 1.179 -23.578 -7.461 1 98.19 178 THR A CA 1
ATOM 1362 C C . THR A 1 178 ? 1.254 -22.062 -7.578 1 98.19 178 THR A C 1
ATOM 1364 O O . THR A 1 178 ? 1.108 -21.5 -8.672 1 98.19 178 THR A O 1
ATOM 1367 N N . VAL A 1 179 ? 1.45 -21.375 -6.43 1 98.25 179 VAL A N 1
ATOM 1368 C CA . VAL A 1 179 ? 1.395 -19.922 -6.457 1 98.25 179 VAL A CA 1
ATOM 1369 C C . VAL A 1 179 ? 2.68 -19.344 -5.871 1 98.25 179 VAL A C 1
ATOM 1371 O O . VAL A 1 179 ? 3.148 -19.797 -4.82 1 98.25 179 VAL A O 1
ATOM 1374 N N . VAL A 1 180 ? 3.293 -18.422 -6.559 1 98.69 180 VAL A N 1
ATOM 1375 C CA . VAL A 1 180 ? 4.371 -17.578 -6.055 1 98.69 180 VAL A CA 1
ATOM 1376 C C . VAL A 1 180 ? 3.953 -16.125 -6.121 1 98.69 180 VAL A C 1
ATOM 1378 O O . VAL A 1 180 ? 3.529 -15.633 -7.172 1 98.69 180 VAL A O 1
ATOM 1381 N N . PHE A 1 181 ? 4.004 -15.445 -4.98 1 98.06 181 PHE A N 1
ATOM 1382 C CA . PHE A 1 181 ? 3.605 -14.047 -5.016 1 98.06 181 PHE A CA 1
ATOM 1383 C C . PHE A 1 181 ? 4.59 -13.18 -4.238 1 98.06 181 PHE A C 1
ATOM 1385 O O . PHE A 1 181 ? 5.184 -13.641 -3.258 1 98.06 181 PHE A O 1
ATOM 1392 N N . THR A 1 182 ? 4.777 -11.984 -4.746 1 97 182 THR A N 1
ATOM 1393 C CA . THR A 1 182 ? 5.633 -11.023 -4.059 1 97 182 THR A CA 1
ATOM 1394 C C . THR A 1 182 ? 4.816 -10.156 -3.105 1 97 182 THR A C 1
ATOM 1396 O O . THR A 1 182 ? 3.635 -9.898 -3.354 1 97 182 THR A O 1
ATOM 1399 N N . THR A 1 183 ? 5.418 -9.758 -1.997 1 95 183 THR A N 1
ATOM 1400 C CA . THR A 1 183 ? 4.797 -8.828 -1.061 1 95 183 THR A CA 1
ATOM 1401 C C . THR A 1 183 ? 5.852 -8.156 -0.18 1 95 183 THR A C 1
ATOM 1403 O O . THR A 1 183 ? 6.914 -8.734 0.067 1 95 183 THR A O 1
ATOM 1406 N N . HIS A 1 184 ? 5.531 -7 0.222 1 91.81 184 HIS A N 1
ATOM 1407 C CA . HIS A 1 184 ? 6.355 -6.363 1.243 1 91.81 184 HIS A CA 1
ATOM 1408 C C . HIS A 1 184 ? 5.676 -6.41 2.607 1 91.81 184 HIS A C 1
ATOM 1410 O O . HIS A 1 184 ? 6.215 -5.902 3.594 1 91.81 184 HIS A O 1
ATOM 1416 N N . HIS A 1 185 ? 4.551 -7.098 2.66 1 91.12 185 HIS A N 1
ATOM 1417 C CA . HIS A 1 185 ? 3.781 -7.207 3.895 1 91.12 185 HIS A CA 1
ATOM 1418 C C . HIS A 1 185 ? 3.857 -8.617 4.469 1 91.12 185 HIS A C 1
ATOM 1420 O O . HIS A 1 185 ? 3.273 -9.547 3.916 1 91.12 185 HIS A O 1
ATOM 1426 N N . PRO A 1 186 ? 4.418 -8.734 5.613 1 93.69 186 PRO A N 1
ATOM 1427 C CA . PRO A 1 186 ? 4.586 -10.078 6.168 1 93.69 186 PRO A CA 1
ATOM 1428 C C . PRO A 1 186 ? 3.256 -10.758 6.484 1 93.69 186 PRO A C 1
ATOM 1430 O O . PRO A 1 186 ? 3.154 -11.984 6.414 1 93.69 186 PRO A O 1
ATOM 1433 N N . ASP A 1 187 ? 2.285 -10.008 6.77 1 92.5 187 ASP A N 1
ATOM 1434 C CA . ASP A 1 187 ? 0.998 -10.586 7.137 1 92.5 187 ASP A CA 1
ATOM 1435 C C . ASP A 1 187 ? 0.345 -11.273 5.941 1 92.5 187 ASP A C 1
ATOM 1437 O O . ASP A 1 187 ? -0.416 -12.234 6.105 1 92.5 187 ASP A O 1
ATOM 1441 N N . HIS A 1 188 ? 0.599 -10.766 4.781 1 93.69 188 HIS A N 1
ATOM 1442 C CA . HIS A 1 188 ? 0.111 -11.445 3.586 1 93.69 188 HIS A CA 1
ATOM 1443 C C . HIS A 1 188 ? 0.703 -12.844 3.469 1 93.69 188 HIS A C 1
ATOM 1445 O O . HIS A 1 188 ? -0.01 -13.797 3.154 1 93.69 188 HIS A O 1
ATOM 1451 N N . ALA A 1 189 ? 1.98 -12.906 3.744 1 95.25 189 ALA A N 1
ATOM 1452 C CA . ALA A 1 189 ? 2.674 -14.188 3.699 1 95.25 189 ALA A CA 1
ATOM 1453 C C . ALA A 1 189 ? 2.156 -15.125 4.785 1 95.25 189 ALA A C 1
ATOM 1455 O O . ALA A 1 189 ? 1.862 -16.297 4.516 1 95.25 189 ALA A O 1
ATOM 1456 N N . LEU A 1 190 ? 1.997 -14.594 5.898 1 93.62 190 LEU A N 1
ATOM 1457 C CA . LEU A 1 190 ? 1.517 -15.398 7.016 1 93.62 190 LEU A CA 1
ATOM 1458 C C . LEU A 1 190 ? 0.13 -15.961 6.727 1 93.62 190 LEU A C 1
ATOM 1460 O O . LEU A 1 190 ? -0.199 -17.078 7.156 1 93.62 190 LEU A O 1
ATOM 1464 N N . ALA A 1 191 ? -0.571 -15.227 6.031 1 90.81 191 ALA A N 1
ATOM 1465 C CA . ALA A 1 191 ? -1.966 -15.586 5.785 1 90.81 191 ALA A CA 1
ATOM 1466 C C . ALA A 1 191 ? -2.07 -16.734 4.789 1 90.81 191 ALA A C 1
ATOM 1468 O O . ALA A 1 191 ? -2.934 -17.609 4.926 1 90.81 191 ALA A O 1
ATOM 1469 N N . VAL A 1 192 ? -1.124 -16.766 3.846 1 93.75 192 VAL A N 1
ATOM 1470 C CA . VAL A 1 192 ? -1.47 -17.672 2.76 1 93.75 192 VAL A CA 1
ATOM 1471 C C . VAL A 1 192 ? -0.255 -18.516 2.389 1 93.75 192 VAL A C 1
ATOM 1473 O O . VAL A 1 192 ? -0.394 -19.578 1.767 1 93.75 192 VAL A O 1
ATOM 1476 N N . ALA A 1 193 ? 0.917 -18.109 2.691 1 96.81 193 ALA A N 1
ATOM 1477 C CA . ALA A 1 193 ? 2.109 -18.766 2.164 1 96.81 193 ALA A CA 1
ATOM 1478 C C . ALA A 1 193 ? 2.479 -19.984 3.008 1 96.81 193 ALA A C 1
ATOM 1480 O O . ALA A 1 193 ? 2.404 -19.938 4.238 1 96.81 193 ALA A O 1
ATOM 1481 N N . ASP A 1 194 ? 2.836 -21.062 2.352 1 97.5 194 ASP A N 1
ATOM 1482 C CA . ASP A 1 194 ? 3.455 -22.219 3.006 1 97.5 194 ASP A CA 1
ATOM 1483 C C . ASP A 1 194 ? 4.938 -21.953 3.275 1 97.5 194 ASP A C 1
ATOM 1485 O O . ASP A 1 194 ? 5.441 -22.281 4.352 1 97.5 194 ASP A O 1
ATOM 1489 N N . LYS A 1 195 ? 5.57 -21.438 2.307 1 98.25 195 LYS A N 1
ATOM 1490 C CA . LYS A 1 195 ? 6.984 -21.094 2.385 1 98.25 195 LYS A CA 1
ATOM 1491 C C . LYS A 1 195 ? 7.207 -19.625 2.035 1 98.25 195 LYS A C 1
ATOM 1493 O O . LYS A 1 195 ? 6.355 -19 1.408 1 98.25 195 LYS A O 1
ATOM 1498 N N . VAL A 1 196 ? 8.352 -19.141 2.5 1 98.19 196 VAL A N 1
ATOM 1499 C CA . VAL A 1 196 ? 8.711 -17.75 2.246 1 98.19 196 VAL A CA 1
ATOM 1500 C C . VAL A 1 196 ? 10.172 -17.656 1.819 1 98.19 196 VAL A C 1
ATOM 1502 O O . VAL A 1 196 ? 11.031 -18.344 2.389 1 98.19 196 VAL A O 1
ATOM 1505 N N . LEU A 1 197 ? 10.406 -16.969 0.79 1 98.12 197 LEU A N 1
ATOM 1506 C CA . LEU A 1 197 ? 11.734 -16.453 0.472 1 98.12 197 LEU A CA 1
ATOM 1507 C C . LEU A 1 197 ? 11.883 -15.008 0.932 1 98.12 197 LEU A C 1
ATOM 1509 O O . LEU A 1 197 ? 11.242 -14.109 0.381 1 98.12 197 LEU A O 1
ATOM 1513 N N . MET A 1 198 ? 12.656 -14.805 1.903 1 96.69 198 MET A N 1
ATOM 1514 C CA . MET A 1 198 ? 12.938 -13.453 2.381 1 96.69 198 MET A CA 1
ATOM 1515 C C . MET A 1 198 ? 14.195 -12.891 1.722 1 96.69 198 MET A C 1
ATOM 1517 O O . MET A 1 198 ? 15.281 -13.438 1.876 1 96.69 198 MET A O 1
ATOM 1521 N N . MET A 1 199 ? 13.93 -11.836 0.969 1 93.44 199 MET A N 1
ATOM 1522 C CA . MET A 1 199 ? 15.031 -11.195 0.257 1 93.44 199 MET A CA 1
ATOM 1523 C C . MET A 1 199 ? 15.5 -9.953 1.002 1 93.44 199 MET A C 1
ATOM 1525 O O . MET A 1 199 ? 15.148 -8.828 0.634 1 93.44 199 MET A O 1
ATOM 1529 N N . ALA A 1 200 ? 16.219 -10.078 2.006 1 82.06 200 ALA A N 1
ATOM 1530 C CA . ALA A 1 200 ? 16.828 -9.031 2.82 1 82.06 200 ALA A CA 1
ATOM 1531 C C . ALA A 1 200 ? 18.234 -9.422 3.24 1 82.06 200 ALA A C 1
ATOM 1533 O O . ALA A 1 200 ? 18.422 -10.328 4.051 1 82.06 200 ALA A O 1
ATOM 1534 N N . GLY A 1 201 ? 19.188 -8.625 2.779 1 80.69 201 GLY A N 1
ATOM 1535 C CA . GLY A 1 201 ? 20.531 -9.109 3.045 1 80.69 201 GLY A CA 1
ATOM 1536 C C . GLY A 1 201 ? 20.781 -10.492 2.471 1 80.69 201 GLY A C 1
ATOM 1537 O O . GLY A 1 201 ? 20.594 -10.719 1.273 1 80.69 201 GLY A O 1
ATOM 1538 N N . GLU A 1 202 ? 21.172 -11.383 3.469 1 87 202 GLU A N 1
ATOM 1539 C CA . GLU A 1 202 ? 21.281 -12.781 3.051 1 87 202 GLU A CA 1
ATOM 1540 C C . GLU A 1 202 ? 19.906 -13.438 2.949 1 87 202 GLU A C 1
ATOM 1542 O O . GLU A 1 202 ? 19.172 -13.523 3.939 1 87 202 GLU A O 1
ATOM 1547 N N . PRO A 1 203 ? 19.625 -13.914 1.798 1 93.56 203 PRO A N 1
ATOM 1548 C CA . PRO A 1 203 ? 18.281 -14.477 1.604 1 93.56 203 PRO A CA 1
ATOM 1549 C C . PRO A 1 203 ? 18.047 -15.727 2.457 1 93.56 203 PRO A C 1
ATOM 1551 O O . PRO A 1 203 ? 18.953 -16.531 2.658 1 93.56 203 PRO A O 1
ATOM 1554 N N . VAL A 1 204 ? 16.844 -15.828 2.945 1 95.94 204 VAL A N 1
ATOM 1555 C CA . VAL A 1 204 ? 16.422 -16.984 3.73 1 95.94 204 VAL A CA 1
ATOM 1556 C C . VAL A 1 204 ? 15.18 -17.609 3.102 1 95.94 204 VAL A C 1
ATOM 1558 O O . VAL A 1 204 ? 14.266 -16.891 2.686 1 95.94 204 VAL A O 1
ATOM 1561 N N . PHE A 1 205 ? 15.258 -18.938 2.979 1 97.56 205 PHE A N 1
ATOM 1562 C CA . PHE A 1 205 ? 14.125 -19.656 2.418 1 97.56 205 PHE A CA 1
ATOM 1563 C C . PHE A 1 205 ? 13.703 -20.797 3.338 1 97.56 205 PHE A C 1
ATOM 1565 O O . PHE A 1 205 ? 14.547 -21.516 3.869 1 97.56 205 PHE A O 1
ATOM 1572 N N . GLY A 1 206 ? 12.359 -20.891 3.533 1 97.75 206 GLY A N 1
ATOM 1573 C CA . GLY A 1 206 ? 11.836 -21.969 4.352 1 97.75 206 GLY A CA 1
ATOM 1574 C C . GLY A 1 206 ? 10.367 -21.828 4.68 1 97.75 206 GLY A C 1
ATOM 1575 O O . GLY A 1 206 ? 9.672 -21 4.078 1 97.75 206 GLY A O 1
ATOM 1576 N N . PRO A 1 207 ? 9.914 -22.703 5.586 1 97.69 207 PRO A N 1
ATOM 1577 C CA . PRO A 1 207 ? 8.516 -22.578 6.016 1 97.69 207 PRO A CA 1
ATOM 1578 C C . PRO A 1 207 ? 8.188 -21.188 6.57 1 97.69 207 PRO A C 1
ATOM 1580 O O . PRO A 1 207 ? 9.016 -20.594 7.258 1 97.69 207 PRO A O 1
ATOM 1583 N N . ALA A 1 208 ? 6.992 -20.688 6.223 1 96.44 208 ALA A N 1
ATOM 1584 C CA . ALA A 1 208 ? 6.594 -19.328 6.566 1 96.44 208 ALA A CA 1
ATOM 1585 C C . ALA A 1 208 ? 6.715 -19.094 8.07 1 96.44 208 ALA A C 1
ATOM 1587 O O . ALA A 1 208 ? 7.266 -18.062 8.5 1 96.44 208 ALA A O 1
ATOM 1588 N N . ASP A 1 209 ? 6.273 -20 8.859 1 92 209 ASP A N 1
ATOM 1589 C CA . ASP A 1 209 ? 6.25 -19.828 10.312 1 92 209 ASP A CA 1
ATOM 1590 C C . ASP A 1 209 ? 7.664 -19.719 10.875 1 92 209 ASP A C 1
ATOM 1592 O O . ASP A 1 209 ? 7.891 -19.016 11.867 1 92 209 ASP A O 1
ATOM 1596 N N . ARG A 1 210 ? 8.617 -20.328 10.219 1 95.12 210 ARG A N 1
ATOM 1597 C CA . ARG A 1 210 ? 10 -20.312 10.68 1 95.12 210 ARG A CA 1
ATOM 1598 C C . ARG A 1 210 ? 10.742 -19.094 10.156 1 95.12 210 ARG A C 1
ATOM 1600 O O . ARG A 1 210 ? 11.516 -18.469 10.883 1 95.12 210 ARG A O 1
ATOM 1607 N N . VAL A 1 211 ? 10.492 -18.766 8.953 1 96.5 211 VAL A N 1
ATOM 1608 C CA . VAL A 1 211 ? 11.203 -17.672 8.32 1 96.5 211 VAL A CA 1
ATOM 1609 C C . VAL A 1 211 ? 10.695 -16.344 8.875 1 96.5 211 VAL A C 1
ATOM 1611 O O . VAL A 1 211 ? 11.477 -15.414 9.109 1 96.5 211 VAL A O 1
ATOM 1614 N N . LEU A 1 212 ? 9.359 -16.266 9.141 1 95.94 212 LEU A N 1
ATOM 1615 C CA . LEU A 1 212 ? 8.742 -15.016 9.57 1 95.94 212 LEU A CA 1
ATOM 1616 C C . LEU A 1 212 ? 8.742 -14.898 11.086 1 95.94 212 LEU A C 1
ATOM 1618 O O . LEU A 1 212 ? 7.707 -14.625 11.695 1 95.94 212 LEU A O 1
ATOM 1622 N N . ASP A 1 213 ? 9.938 -15.078 11.602 1 95.31 213 ASP A N 1
ATOM 1623 C CA . ASP A 1 213 ? 10.07 -14.82 13.031 1 95.31 213 ASP A CA 1
ATOM 1624 C C . ASP A 1 213 ? 10.469 -13.375 13.297 1 95.31 213 ASP A C 1
ATOM 1626 O O . ASP A 1 213 ? 10.789 -12.633 12.367 1 95.31 213 ASP A O 1
ATOM 1630 N N . GLU A 1 214 ? 10.352 -13.023 14.602 1 93.88 214 GLU A N 1
ATOM 1631 C CA . GLU A 1 214 ? 10.562 -11.625 14.969 1 93.88 214 GLU A CA 1
ATOM 1632 C C . GLU A 1 214 ? 11.969 -11.164 14.609 1 93.88 214 GLU A C 1
ATOM 1634 O O . GLU A 1 214 ? 12.164 -10.031 14.156 1 93.88 214 GLU A O 1
ATOM 1639 N N . ALA A 1 215 ? 12.914 -12.031 14.758 1 93.81 215 ALA A N 1
ATOM 1640 C CA . ALA A 1 215 ? 14.305 -11.68 14.477 1 93.81 215 ALA A CA 1
ATOM 1641 C C . ALA A 1 215 ? 14.508 -11.398 12.992 1 93.81 215 ALA A C 1
ATOM 1643 O O . ALA A 1 215 ? 15.086 -10.375 12.625 1 93.81 215 ALA A O 1
ATOM 1644 N N . ASN A 1 216 ? 14.039 -12.266 12.141 1 94.44 216 ASN A N 1
ATOM 1645 C CA . ASN A 1 216 ? 14.148 -12.086 10.695 1 94.44 216 ASN A CA 1
ATOM 1646 C C . ASN A 1 216 ? 13.398 -10.844 10.227 1 94.44 216 ASN A C 1
ATOM 1648 O O . ASN A 1 216 ? 13.891 -10.094 9.383 1 94.44 216 ASN A O 1
ATOM 1652 N N . LEU A 1 217 ? 12.234 -10.648 10.805 1 92.81 217 LEU A N 1
ATOM 1653 C CA . LEU A 1 217 ? 11.422 -9.5 10.406 1 92.81 217 LEU A CA 1
ATOM 1654 C C . LEU A 1 217 ? 12.078 -8.195 10.836 1 92.81 217 LEU A C 1
ATOM 1656 O O . LEU A 1 217 ? 12.047 -7.207 10.102 1 92.81 217 LEU A O 1
ATOM 1660 N N . ALA A 1 218 ? 12.609 -8.195 11.992 1 90 218 ALA A N 1
ATOM 1661 C CA . ALA A 1 218 ? 13.32 -7.008 12.453 1 90 218 ALA A CA 1
ATOM 1662 C C . ALA A 1 218 ? 14.5 -6.676 11.539 1 90 218 ALA A C 1
ATOM 1664 O O . ALA A 1 218 ? 14.75 -5.508 11.242 1 90 218 ALA A O 1
ATOM 1665 N N . ARG A 1 219 ? 15.18 -7.672 11.109 1 88.06 219 ARG A N 1
ATOM 1666 C CA . ARG A 1 219 ? 16.297 -7.488 10.188 1 88.06 219 ARG A CA 1
ATOM 1667 C C . ARG A 1 219 ? 15.82 -6.973 8.836 1 88.06 219 ARG A C 1
ATOM 1669 O O . ARG A 1 219 ? 16.453 -6.102 8.242 1 88.06 219 ARG A O 1
ATOM 1676 N N . LEU A 1 220 ? 14.789 -7.488 8.445 1 86.75 220 LEU A N 1
ATOM 1677 C CA . LEU A 1 220 ? 14.227 -7.129 7.145 1 86.75 220 LEU A CA 1
ATOM 1678 C C . LEU A 1 220 ? 13.828 -5.656 7.113 1 86.75 220 LEU A C 1
ATOM 1680 O O . LEU A 1 220 ? 14.133 -4.949 6.152 1 86.75 220 LEU A O 1
ATOM 1684 N N . TYR A 1 221 ? 13.211 -5.223 8.172 1 83.44 221 TYR A N 1
ATOM 1685 C CA . TYR A 1 221 ? 12.578 -3.908 8.109 1 83.44 221 TYR A CA 1
ATOM 1686 C C . TYR A 1 221 ? 13.391 -2.873 8.883 1 83.44 221 TYR A C 1
ATOM 1688 O O . TYR A 1 221 ? 13.148 -1.67 8.766 1 83.44 221 TYR A O 1
ATOM 1696 N N . GLY A 1 222 ? 14.328 -3.344 9.633 1 81.88 222 GLY A N 1
ATOM 1697 C CA . GLY A 1 222 ? 15.172 -2.436 10.398 1 81.88 222 GLY A CA 1
ATOM 1698 C C . GLY A 1 222 ? 14.492 -1.891 11.633 1 81.88 222 GLY A C 1
ATOM 1699 O O . GLY A 1 222 ? 14.969 -0.928 12.242 1 81.88 222 GLY A O 1
ATOM 1700 N N . VAL A 1 223 ? 13.312 -2.404 11.984 1 81.31 223 VAL A N 1
ATOM 1701 C CA . VAL A 1 223 ? 12.578 -2.045 13.195 1 81.31 223 VAL A CA 1
ATOM 1702 C C . VAL A 1 223 ? 12.078 -3.309 13.891 1 81.31 223 VAL A C 1
ATOM 1704 O O . VAL A 1 223 ? 11.828 -4.324 13.242 1 81.31 223 VAL A O 1
ATOM 1707 N N . PRO A 1 224 ? 12.031 -3.188 15.156 1 87.62 224 PRO A N 1
ATOM 1708 C CA . PRO A 1 224 ? 11.477 -4.355 15.844 1 87.62 224 PRO A CA 1
ATOM 1709 C C . PRO A 1 224 ? 10.047 -4.672 15.414 1 87.62 224 PRO A C 1
ATOM 1711 O O . PRO A 1 224 ? 9.258 -3.758 15.148 1 87.62 224 PRO A O 1
ATOM 1714 N N . VAL A 1 225 ? 9.734 -5.93 15.305 1 90.81 225 VAL A N 1
ATOM 1715 C CA . VAL A 1 225 ? 8.414 -6.422 14.945 1 90.81 225 VAL A CA 1
ATOM 1716 C C . VAL A 1 225 ? 7.961 -7.48 15.945 1 90.81 225 VAL A C 1
ATOM 1718 O O . VAL A 1 225 ? 8.75 -8.344 16.344 1 90.81 225 VAL A O 1
ATOM 1721 N N . ARG A 1 226 ? 6.746 -7.363 16.375 1 92.88 226 ARG A N 1
ATOM 1722 C CA . ARG A 1 226 ? 6.168 -8.359 17.281 1 92.88 226 ARG A CA 1
ATOM 1723 C C . ARG A 1 226 ? 5.148 -9.227 16.562 1 92.88 226 ARG A C 1
ATOM 1725 O O . ARG A 1 226 ? 4.375 -8.734 15.734 1 92.88 226 ARG A O 1
ATOM 1732 N N . ARG A 1 227 ? 5.207 -10.492 16.938 1 93.31 227 ARG A N 1
ATOM 1733 C CA . ARG A 1 227 ? 4.18 -11.406 16.438 1 93.31 227 ARG A CA 1
ATOM 1734 C C . ARG A 1 227 ? 3.045 -11.547 17.453 1 93.31 227 ARG A C 1
ATOM 1736 O O . ARG A 1 227 ? 3.287 -11.641 18.656 1 93.31 227 ARG A O 1
ATOM 1743 N N . VAL A 1 228 ? 1.874 -11.508 16.906 1 92.75 228 VAL A N 1
ATOM 1744 C CA . VAL A 1 228 ? 0.709 -11.656 17.781 1 92.75 228 VAL A CA 1
ATOM 1745 C C . VAL A 1 228 ? -0.228 -12.719 17.203 1 92.75 228 VAL A C 1
ATOM 1747 O O . VAL A 1 228 ? -0.275 -12.922 15.984 1 92.75 228 VAL A O 1
ATOM 1750 N N . THR A 1 229 ? -0.851 -13.445 18.078 1 91.12 229 THR A N 1
ATOM 1751 C CA . THR A 1 229 ? -1.864 -14.43 17.703 1 91.12 229 THR A CA 1
ATOM 1752 C C . THR A 1 229 ? -3.227 -14.039 18.281 1 91.12 229 THR A C 1
ATOM 1754 O O . THR A 1 229 ? -3.348 -13.75 19.469 1 91.12 229 THR A O 1
ATOM 1757 N N . ILE A 1 230 ? -4.125 -13.977 17.375 1 88.31 230 ILE A N 1
ATOM 1758 C CA . ILE A 1 230 ? -5.48 -13.648 17.797 1 88.31 230 ILE A CA 1
ATOM 1759 C C . ILE A 1 230 ? -6.418 -14.812 17.484 1 88.31 230 ILE A C 1
ATOM 1761 O O . ILE A 1 230 ? -6.23 -15.516 16.484 1 88.31 230 ILE A O 1
ATOM 1765 N N . GLU A 1 231 ? -7.266 -15.039 18.438 1 86.75 231 GLU A N 1
ATOM 1766 C CA . GLU A 1 231 ? -8.328 -16.016 18.203 1 86.75 231 GLU A CA 1
ATOM 1767 C C . GLU A 1 231 ? -9.648 -15.312 17.891 1 86.75 231 GLU A C 1
ATOM 1769 O O . GLU A 1 231 ? -10.133 -14.5 18.672 1 86.75 231 GLU A O 1
ATOM 1774 N N . ALA A 1 232 ? -10.062 -15.516 16.688 1 80.94 232 ALA A N 1
ATOM 1775 C CA . ALA A 1 232 ? -11.328 -14.914 16.281 1 80.94 232 ALA A CA 1
ATOM 1776 C C . ALA A 1 232 ? -12.164 -15.898 15.477 1 80.94 232 ALA A C 1
ATOM 1778 O O . ALA A 1 232 ? -11.68 -16.516 14.523 1 80.94 232 ALA A O 1
ATOM 1779 N N . ASP A 1 233 ? -13.445 -15.992 15.906 1 77.12 233 ASP A N 1
ATOM 1780 C CA . ASP A 1 233 ? -14.406 -16.844 15.211 1 77.12 233 ASP A CA 1
ATOM 1781 C C . ASP A 1 233 ? -13.867 -18.25 15.031 1 77.12 233 ASP A C 1
ATOM 1783 O O . ASP A 1 233 ? -13.961 -18.844 13.953 1 77.12 233 ASP A O 1
ATOM 1787 N N . GLY A 1 234 ? -13.188 -18.719 16.062 1 77.94 234 GLY A N 1
ATOM 1788 C CA . GLY A 1 234 ? -12.703 -20.094 16.062 1 77.94 234 GLY A CA 1
ATOM 1789 C C . GLY A 1 234 ? -11.438 -20.266 15.234 1 77.94 234 GLY A C 1
ATOM 1790 O O . GLY A 1 234 ? -10.992 -21.391 15.016 1 77.94 234 GLY A O 1
ATOM 1791 N N . GLU A 1 235 ? -10.961 -19.156 14.781 1 79 235 GLU A N 1
ATOM 1792 C CA . GLU A 1 235 ? -9.742 -19.234 13.977 1 79 235 GLU A CA 1
ATOM 1793 C C . GLU A 1 235 ? -8.586 -18.5 14.648 1 79 235 GLU A C 1
ATOM 1795 O O . GLU A 1 235 ? -8.797 -17.5 15.336 1 79 235 GLU A O 1
ATOM 1800 N N . ARG A 1 236 ? -7.469 -19.203 14.555 1 85.81 236 ARG A N 1
ATOM 1801 C CA . ARG A 1 236 ? -6.242 -18.562 15.023 1 85.81 236 ARG A CA 1
ATOM 1802 C C . ARG A 1 236 ? -5.582 -17.766 13.906 1 85.81 236 ARG A C 1
ATOM 1804 O O . ARG A 1 236 ? -5.32 -18.297 12.82 1 85.81 236 ARG A O 1
ATOM 1811 N N . ILE A 1 237 ? -5.414 -16.516 14.125 1 88.19 237 ILE A N 1
ATOM 1812 C CA . ILE A 1 237 ? -4.816 -15.633 13.133 1 88.19 237 ILE A CA 1
ATOM 1813 C C . ILE A 1 237 ? -3.486 -15.086 13.648 1 88.19 237 ILE A C 1
ATOM 1815 O O . ILE A 1 237 ? -3.41 -14.594 14.781 1 88.19 237 ILE A O 1
ATOM 1819 N N . GLU A 1 238 ? -2.51 -15.266 12.82 1 91 238 GLU A N 1
ATOM 1820 C CA . GLU A 1 238 ? -1.205 -14.695 13.141 1 91 238 GLU A CA 1
ATOM 1821 C C . GLU A 1 238 ? -1.003 -13.359 12.43 1 91 238 GLU A C 1
ATOM 1823 O O . GLU A 1 238 ? -1.396 -13.195 11.273 1 91 238 GLU A O 1
ATOM 1828 N N . ALA A 1 239 ? -0.433 -12.406 13.172 1 92.5 239 ALA A N 1
ATOM 1829 C CA . ALA A 1 239 ? -0.184 -11.078 12.609 1 92.5 239 ALA A CA 1
ATOM 1830 C C . ALA A 1 239 ? 1.116 -10.492 13.148 1 92.5 239 ALA A C 1
ATOM 1832 O O . ALA A 1 239 ? 1.677 -10.992 14.125 1 92.5 239 ALA A O 1
ATOM 1833 N N . THR A 1 240 ? 1.584 -9.5 12.422 1 92.88 240 THR A N 1
ATOM 1834 C CA . THR A 1 240 ? 2.793 -8.797 12.836 1 92.88 240 THR A CA 1
ATOM 1835 C C . THR A 1 240 ? 2.484 -7.34 13.172 1 92.88 240 THR A C 1
ATOM 1837 O O . THR A 1 240 ? 1.646 -6.711 12.523 1 92.88 240 THR A O 1
ATOM 1840 N N . VAL A 1 241 ? 3.166 -6.812 14.203 1 91 241 VAL A N 1
ATOM 1841 C CA . VAL A 1 241 ? 3.016 -5.426 14.625 1 91 241 VAL A CA 1
ATOM 1842 C C . VAL A 1 241 ? 4.383 -4.746 14.672 1 91 241 VAL A C 1
ATOM 1844 O O . VAL A 1 241 ? 5.215 -5.066 15.523 1 91 241 VAL A O 1
ATOM 1847 N N . PRO A 1 242 ? 4.582 -3.871 13.734 1 88.38 242 PRO A N 1
ATOM 1848 C CA . PRO A 1 242 ? 5.836 -3.119 13.82 1 88.38 242 PRO A CA 1
ATOM 1849 C C . PRO A 1 242 ? 5.895 -2.197 15.031 1 88.38 242 PRO A C 1
ATOM 1851 O O . PRO A 1 242 ? 4.895 -1.572 15.391 1 88.38 242 PRO A O 1
ATOM 1854 N N . VAL A 1 243 ? 6.965 -2.168 15.695 1 86.31 243 VAL A N 1
ATOM 1855 C CA . VAL A 1 243 ? 7.184 -1.312 16.859 1 86.31 243 VAL A CA 1
ATOM 1856 C C . VAL A 1 243 ? 7.91 -0.039 16.438 1 86.31 243 VAL A C 1
ATOM 1858 O O . VAL A 1 243 ? 9.125 0.075 16.609 1 86.31 243 VAL A O 1
ATOM 1861 N N . HIS A 1 244 ? 7.098 0.871 15.938 1 75.62 244 HIS A N 1
ATOM 1862 C CA . HIS A 1 244 ? 7.688 2.15 15.555 1 75.62 244 HIS A CA 1
ATOM 1863 C C . HIS A 1 244 ? 7.957 3.016 16.781 1 75.62 244 HIS A C 1
ATOM 1865 O O . HIS A 1 244 ? 7.055 3.264 17.578 1 75.62 244 HIS A O 1
ATOM 1871 N N . ARG A 1 245 ? 9.117 2.93 17.469 1 65.12 245 ARG A N 1
ATOM 1872 C CA . ARG A 1 245 ? 9.406 3.738 18.641 1 65.12 245 ARG A CA 1
ATOM 1873 C C . ARG A 1 245 ? 9.086 5.207 18.391 1 65.12 245 ARG A C 1
ATOM 1875 O O . ARG A 1 245 ? 9.93 5.953 17.875 1 65.12 245 ARG A O 1
ATOM 1882 N N . LEU A 1 246 ? 7.781 5.445 18.422 1 61.84 246 LEU A N 1
ATOM 1883 C CA . LEU A 1 246 ? 7.359 6.801 18.094 1 61.84 246 LEU A CA 1
ATOM 1884 C C . LEU A 1 246 ? 7.703 7.773 19.219 1 61.84 246 LEU A C 1
ATOM 1886 O O . LEU A 1 246 ? 7.738 8.984 19 1 61.84 246 LEU A O 1
ATOM 1890 N N . THR A 1 247 ? 7.691 7.234 20.453 1 55.94 247 THR A N 1
ATOM 1891 C CA . THR A 1 247 ? 7.992 8.141 21.547 1 55.94 247 THR A CA 1
ATOM 1892 C C . THR A 1 247 ? 9.5 8.367 21.672 1 55.94 247 THR A C 1
ATOM 1894 O O . THR A 1 247 ? 9.938 9.312 22.328 1 55.94 247 THR A O 1
ATOM 1897 N N . GLY A 1 248 ? 10.336 7.316 21.391 1 48.5 248 GLY A N 1
ATOM 1898 C CA . GLY A 1 248 ? 11.711 7.547 21.797 1 48.5 248 GLY A CA 1
ATOM 1899 C C . GLY A 1 248 ? 12.445 8.523 20.906 1 48.5 248 GLY A C 1
ATOM 1900 O O . GLY A 1 248 ? 12.508 8.336 19.688 1 48.5 248 GLY A O 1
ATOM 1901 N N . PHE A 1 249 ? 12.375 9.797 21.25 1 40.75 249 PHE A N 1
ATOM 1902 C CA . PHE A 1 249 ? 13.117 10.914 20.688 1 40.75 249 PHE A CA 1
ATOM 1903 C C . PHE A 1 249 ? 14.43 10.445 20.078 1 40.75 249 PHE A C 1
ATOM 1905 O O . PHE A 1 249 ? 14.984 11.109 19.188 1 40.75 249 PHE A O 1
ATOM 1912 N N . ASP A 1 250 ? 15.062 9.531 20.609 1 41.41 250 ASP A N 1
ATOM 1913 C CA . ASP A 1 250 ? 16.5 9.375 20.391 1 41.41 250 ASP A CA 1
ATOM 1914 C C . ASP A 1 250 ? 16.766 8.469 19.188 1 41.41 250 ASP A C 1
ATOM 1916 O O . ASP A 1 250 ? 17.906 8.008 19 1 41.41 250 ASP A O 1
ATOM 1920 N N . ALA A 1 251 ? 15.773 7.887 18.625 1 41.5 251 ALA A N 1
ATOM 1921 C CA . ALA A 1 251 ? 16.344 6.887 17.734 1 41.5 251 ALA A CA 1
ATOM 1922 C C . ALA A 1 251 ? 16.781 7.52 16.422 1 41.5 251 ALA A C 1
ATOM 1924 O O . ALA A 1 251 ? 16.047 8.328 15.836 1 41.5 251 ALA A O 1
ATOM 1925 N N . PRO A 1 252 ? 18 7.383 15.992 1 43.59 252 PRO A N 1
ATOM 1926 C CA . PRO A 1 252 ? 18.531 7.914 14.734 1 43.59 252 PRO A CA 1
ATOM 1927 C C . PRO A 1 252 ? 17.734 7.449 13.516 1 43.59 252 PRO A C 1
ATOM 1929 O O . PRO A 1 252 ? 17.141 6.367 13.539 1 43.59 252 PRO A O 1
ATOM 1932 N N . PRO A 1 253 ? 17.188 8.266 12.695 1 42.75 253 PRO A N 1
ATOM 1933 C CA . PRO A 1 253 ? 16.5 7.875 11.461 1 42.75 253 PRO A CA 1
ATOM 1934 C C . PRO A 1 253 ? 17.109 6.648 10.797 1 42.75 253 PRO A C 1
ATOM 1936 O O . PRO A 1 253 ? 18.328 6.461 10.859 1 42.75 253 PRO A O 1
ATOM 1939 N N . PRO A 1 254 ? 16.281 5.633 10.609 1 40.62 254 PRO A N 1
ATOM 1940 C CA . PRO A 1 254 ? 16.938 4.5 9.953 1 40.62 254 PRO A CA 1
ATOM 1941 C C . PRO A 1 254 ? 17.75 4.914 8.734 1 40.62 254 PRO A C 1
ATOM 1943 O O . PRO A 1 254 ? 17.453 5.938 8.109 1 40.62 254 PRO A O 1
ATOM 1946 N N . ARG A 1 255 ? 19.078 4.508 8.742 1 40.53 255 ARG A N 1
ATOM 1947 C CA . ARG A 1 255 ? 19.906 4.766 7.574 1 40.53 255 ARG A CA 1
ATOM 1948 C C . ARG A 1 255 ? 19.172 4.418 6.285 1 40.53 255 ARG A C 1
ATOM 1950 O O . ARG A 1 255 ? 18.797 3.26 6.066 1 40.53 255 ARG A O 1
ATOM 1957 N N . LEU A 1 256 ? 18.219 5.309 5.723 1 39.19 256 LEU A N 1
ATOM 1958 C CA . LEU A 1 256 ? 17.516 5.184 4.453 1 39.19 256 LEU A CA 1
ATOM 1959 C C . LEU A 1 256 ? 18.484 4.844 3.322 1 39.19 256 LEU A C 1
ATOM 1961 O O . LEU A 1 256 ? 19.625 5.312 3.314 1 39.19 256 LEU A O 1
ATOM 1965 N N . MET B 1 1 ? -5.785 26.469 12.617 1 90 1 MET B N 1
ATOM 1966 C CA . MET B 1 1 ? -7.078 25.828 12.812 1 90 1 MET B CA 1
ATOM 1967 C C . MET B 1 1 ? -7.77 25.562 11.477 1 90 1 MET B C 1
ATOM 1969 O O . MET B 1 1 ? -7.703 26.406 10.57 1 90 1 MET B O 1
ATOM 1973 N N . ILE B 1 2 ? -8.281 24.344 11.289 1 97.12 2 ILE B N 1
ATOM 1974 C CA . ILE B 1 2 ? -9.07 23.984 10.109 1 97.12 2 ILE B CA 1
ATOM 1975 C C . ILE B 1 2 ? -10.531 23.797 10.508 1 97.12 2 ILE B C 1
ATOM 1977 O O . ILE B 1 2 ? -10.828 23.078 11.469 1 97.12 2 ILE B O 1
ATOM 1981 N N . ARG B 1 3 ? -11.43 24.484 9.797 1 97.88 3 ARG B N 1
ATOM 1982 C CA . ARG B 1 3 ? -12.859 24.312 10.031 1 97.88 3 ARG B CA 1
ATOM 1983 C C . ARG B 1 3 ? -13.586 23.938 8.742 1 97.88 3 ARG B C 1
ATOM 1985 O O . ARG B 1 3 ? -13.453 24.625 7.727 1 97.88 3 ARG B O 1
ATOM 1992 N N . VAL B 1 4 ? -14.219 22.828 8.773 1 98 4 VAL B N 1
ATOM 1993 C CA . VAL B 1 4 ? -15.031 22.344 7.664 1 98 4 VAL B CA 1
ATOM 1994 C C . VAL B 1 4 ? -16.516 22.359 8.047 1 98 4 VAL B C 1
ATOM 1996 O O . VAL B 1 4 ? -16.906 21.781 9.062 1 98 4 VAL B O 1
ATOM 1999 N N . GLU B 1 5 ? -17.297 23.031 7.238 1 97.94 5 GLU B N 1
ATOM 2000 C CA . GLU B 1 5 ? -18.719 23.172 7.527 1 97.94 5 GLU B CA 1
ATOM 2001 C C . GLU B 1 5 ? -19.562 22.672 6.363 1 97.94 5 GLU B C 1
ATOM 2003 O O . GLU B 1 5 ? -19.562 23.266 5.281 1 97.94 5 GLU B O 1
ATOM 2008 N N . GLN B 1 6 ? -20.328 21.578 6.668 1 97.25 6 GLN B N 1
ATOM 2009 C CA . GLN B 1 6 ? -21.312 21 5.75 1 97.25 6 GLN B CA 1
ATOM 2010 C C . GLN B 1 6 ? -20.703 20.781 4.367 1 97.25 6 GLN B C 1
ATOM 2012 O O . GLN B 1 6 ? -21.312 21.141 3.354 1 97.25 6 GLN B O 1
ATOM 2017 N N . ALA B 1 7 ? -19.531 20.281 4.316 1 96.56 7 ALA B N 1
ATOM 2018 C CA . ALA B 1 7 ? -18.812 20.062 3.062 1 96.56 7 ALA B CA 1
ATOM 2019 C C . ALA B 1 7 ? -19.406 18.891 2.281 1 96.56 7 ALA B C 1
ATOM 2021 O O . ALA B 1 7 ? -19.766 17.859 2.863 1 96.56 7 ALA B O 1
ATOM 2022 N N . GLY B 1 8 ? -19.578 19.094 1.021 1 95.5 8 GLY B N 1
ATOM 2023 C CA . GLY B 1 8 ? -20.062 18.062 0.102 1 95.5 8 GLY B CA 1
ATOM 2024 C C . GLY B 1 8 ? -19.516 18.234 -1.307 1 95.5 8 GLY B C 1
ATOM 2025 O O . GLY B 1 8 ? -19.328 19.359 -1.775 1 95.5 8 GLY B O 1
ATOM 2026 N N . HIS B 1 9 ? -19.25 17.125 -1.966 1 95.06 9 HIS B N 1
ATOM 2027 C CA . HIS B 1 9 ? -18.719 17.188 -3.322 1 95.06 9 HIS B CA 1
ATOM 2028 C C . HIS B 1 9 ? -19.109 15.945 -4.121 1 95.06 9 HIS B C 1
ATOM 2030 O O . HIS B 1 9 ? -19.172 14.844 -3.574 1 95.06 9 HIS B O 1
ATOM 2036 N N . TRP B 1 10 ? -19.453 16.156 -5.344 1 92.69 10 TRP B N 1
ATOM 2037 C CA . TRP B 1 10 ? -19.672 15.094 -6.32 1 92.69 10 TRP B CA 1
ATOM 2038 C C . TRP B 1 10 ? -19.047 15.438 -7.66 1 92.69 10 TRP B C 1
ATOM 2040 O O . TRP B 1 10 ? -18.875 16.625 -7.988 1 92.69 10 TRP B O 1
ATOM 2050 N N . PHE B 1 11 ? -18.531 14.461 -8.445 1 87.69 11 PHE B N 1
ATOM 2051 C CA . PHE B 1 11 ? -18.047 14.703 -9.797 1 87.69 11 PHE B CA 1
ATOM 2052 C C . PHE B 1 11 ? -19.172 14.5 -10.812 1 87.69 11 PHE B C 1
ATOM 2054 O O . PHE B 1 11 ? -19.156 15.102 -11.891 1 87.69 11 PHE B O 1
ATOM 2061 N N . ARG B 1 12 ? -20.047 13.484 -10.508 1 86.38 12 ARG B N 1
ATOM 2062 C CA . ARG B 1 12 ? -21.281 13.289 -11.273 1 86.38 12 ARG B CA 1
ATOM 2063 C C . ARG B 1 12 ? -22.516 13.617 -10.438 1 86.38 12 ARG B C 1
ATOM 2065 O O . ARG B 1 12 ? -22.578 13.234 -9.266 1 86.38 12 ARG B O 1
ATOM 2072 N N . PRO B 1 13 ? -23.328 14.305 -11.195 1 85.19 13 PRO B N 1
ATOM 2073 C CA . PRO B 1 13 ? -24.5 14.734 -10.422 1 85.19 13 PRO B CA 1
ATOM 2074 C C . PRO B 1 13 ? -25.172 13.578 -9.672 1 85.19 13 PRO B C 1
ATOM 2076 O O . PRO B 1 13 ? -25.266 12.469 -10.195 1 85.19 13 PRO B O 1
ATOM 2079 N N . GLU B 1 14 ? -25.406 13.789 -8.461 1 84.12 14 GLU B N 1
ATOM 2080 C CA . GLU B 1 14 ? -26.172 12.898 -7.594 1 84.12 14 GLU B CA 1
ATOM 2081 C C . GLU B 1 14 ? -25.312 11.766 -7.055 1 84.12 14 GLU B C 1
ATOM 2083 O O . GLU B 1 14 ? -25.766 10.938 -6.266 1 84.12 14 GLU B O 1
ATOM 2088 N N . GLN B 1 15 ? -24.062 11.594 -7.504 1 88.06 15 GLN B N 1
ATOM 2089 C CA . GLN B 1 15 ? -23.141 10.617 -6.938 1 88.06 15 GLN B CA 1
ATOM 2090 C C . GLN B 1 15 ? -22.156 11.281 -5.973 1 88.06 15 GLN B C 1
ATOM 2092 O O . GLN B 1 15 ? -21.016 11.531 -6.324 1 88.06 15 GLN B O 1
ATOM 2097 N N . TRP B 1 16 ? -22.641 11.391 -4.766 1 91.06 16 TRP B N 1
ATOM 2098 C CA . TRP B 1 16 ? -21.875 12.117 -3.756 1 91.06 16 TRP B CA 1
ATOM 2099 C C . TRP B 1 16 ? -20.688 11.289 -3.268 1 91.06 16 TRP B C 1
ATOM 2101 O O . TRP B 1 16 ? -20.844 10.102 -2.967 1 91.06 16 TRP B O 1
ATOM 2111 N N . LEU B 1 17 ? -19.562 11.898 -3.316 1 91.5 17 LEU B N 1
ATOM 2112 C CA . LEU B 1 17 ? -18.422 11.297 -2.627 1 91.5 17 LEU B CA 1
ATOM 2113 C C . LEU B 1 17 ? -18.562 11.438 -1.116 1 91.5 17 LEU B C 1
ATOM 2115 O O . LEU B 1 17 ? -18.359 10.469 -0.376 1 91.5 17 LEU B O 1
ATOM 2119 N N . PHE B 1 18 ? -18.906 12.555 -0.683 1 93.38 18 PHE B N 1
ATOM 2120 C CA . PHE B 1 18 ? -19.266 12.891 0.69 1 93.38 18 PHE B CA 1
ATOM 2121 C C . PHE B 1 18 ? -20.25 14.062 0.726 1 93.38 18 PHE B C 1
ATOM 2123 O O . PHE B 1 18 ? -20.266 14.875 -0.195 1 93.38 18 PHE B O 1
ATOM 2130 N N . ARG B 1 19 ? -20.953 14.062 1.813 1 93 19 ARG B N 1
ATOM 2131 C CA . ARG B 1 19 ? -21.984 15.094 1.966 1 93 19 ARG B CA 1
ATOM 2132 C C . ARG B 1 19 ? -22.141 15.508 3.426 1 93 19 ARG B C 1
ATOM 2134 O O . ARG B 1 19 ? -22.031 14.672 4.328 1 93 19 ARG B O 1
ATOM 2141 N N . ASP B 1 20 ? -22.328 16.875 3.6 1 93.62 20 ASP B N 1
ATOM 2142 C CA . ASP B 1 20 ? -22.641 17.438 4.902 1 93.62 20 ASP B CA 1
ATOM 2143 C C . ASP B 1 20 ? -21.562 17.094 5.934 1 93.62 20 ASP B C 1
ATOM 2145 O O . ASP B 1 20 ? -21.891 16.75 7.074 1 93.62 20 ASP B O 1
ATOM 2149 N N . LEU B 1 21 ? -20.375 17.094 5.488 1 96 21 LEU B N 1
ATOM 2150 C CA . LEU B 1 21 ? -19.234 16.797 6.371 1 96 21 LEU B CA 1
ATOM 2151 C C . LEU B 1 21 ? -18.844 18.031 7.176 1 96 21 LEU B C 1
ATOM 2153 O O . LEU B 1 21 ? -18.562 19.094 6.605 1 96 21 LEU B O 1
ATOM 2157 N N . SER B 1 22 ? -18.938 17.938 8.508 1 97.56 22 SER B N 1
ATOM 2158 C CA . SER B 1 22 ? -18.516 19.031 9.391 1 97.56 22 SER B CA 1
ATOM 2159 C C . SER B 1 22 ? -17.562 18.531 10.469 1 97.56 22 SER B C 1
ATOM 2161 O O . SER B 1 22 ? -17.844 17.547 11.156 1 97.56 22 SER B O 1
ATOM 2163 N N . PHE B 1 23 ? -16.422 19.141 10.547 1 97.81 23 PHE B N 1
ATOM 2164 C CA . PHE B 1 23 ? -15.445 18.828 11.578 1 97.81 23 PHE B CA 1
ATOM 2165 C C . PHE B 1 23 ? -14.414 19.953 11.695 1 97.81 23 PHE B C 1
ATOM 2167 O O . PHE B 1 23 ? -14.414 20.891 10.891 1 97.81 23 PHE B O 1
ATOM 2174 N N . ALA B 1 24 ? -13.625 19.875 12.727 1 97.81 24 ALA B N 1
ATOM 2175 C CA . ALA B 1 24 ? -12.586 20.875 12.938 1 97.81 24 ALA B CA 1
ATOM 2176 C C . ALA B 1 24 ? -11.289 20.234 13.406 1 97.81 24 ALA B C 1
ATOM 2178 O O . ALA B 1 24 ? -11.305 19.219 14.094 1 97.81 24 ALA B O 1
ATOM 2179 N N . VAL B 1 25 ? -10.242 20.812 12.969 1 97.56 25 VAL B N 1
ATOM 2180 C CA . VAL B 1 25 ? -8.898 20.406 13.383 1 97.56 25 VAL B CA 1
ATOM 2181 C C . VAL B 1 25 ? -8.227 21.547 14.141 1 97.56 25 VAL B C 1
ATOM 2183 O O . VAL B 1 25 ? -8.094 22.656 13.625 1 97.56 25 VAL B O 1
ATOM 2186 N N . ALA B 1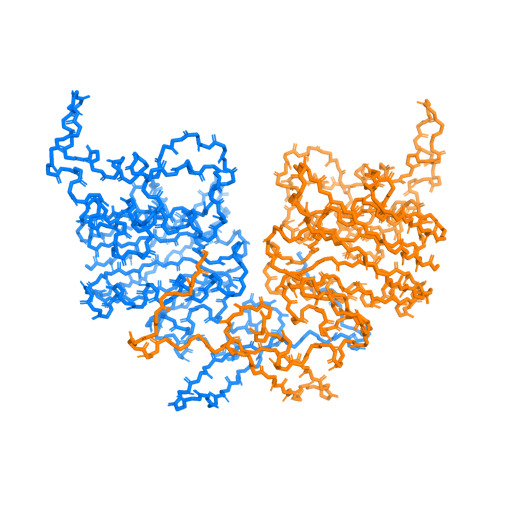 26 ? -7.812 21.281 15.375 1 97.12 26 ALA B N 1
ATOM 2187 C CA . ALA B 1 26 ? -7.152 22.281 16.188 1 97.12 26 ALA B CA 1
ATOM 2188 C C . ALA B 1 26 ? -5.703 22.484 15.75 1 97.12 26 ALA B C 1
ATOM 2190 O O . ALA B 1 26 ? -5.113 21.609 15.109 1 97.12 26 ALA B O 1
ATOM 2191 N N . GLU B 1 27 ? -5.203 23.641 16.125 1 96.75 27 GLU B N 1
ATOM 2192 C CA . GLU B 1 27 ? -3.785 23.891 15.883 1 96.75 27 GLU B CA 1
ATOM 2193 C C . GLU B 1 27 ? -2.91 22.875 16.625 1 96.75 27 GLU B C 1
ATOM 2195 O O . GLU B 1 27 ? -3.184 22.547 17.781 1 96.75 27 GLU B O 1
ATOM 2200 N N . GLY B 1 28 ? -1.895 22.422 15.898 1 96.81 28 GLY B N 1
ATOM 2201 C CA . GLY B 1 28 ? -0.948 21.516 16.531 1 96.81 28 GLY B CA 1
ATOM 2202 C C . GLY B 1 28 ? -1.495 20.109 16.719 1 96.81 28 GLY B C 1
ATOM 2203 O O . GLY B 1 28 ? -1.022 19.359 17.562 1 96.81 28 GLY B O 1
ATOM 2204 N N . GLU B 1 29 ? -2.49 19.812 15.906 1 97.06 29 GLU B N 1
ATOM 2205 C CA . GLU B 1 29 ? -3.141 18.516 15.984 1 97.06 29 GLU B CA 1
ATOM 2206 C C . GLU B 1 29 ? -2.906 17.703 14.719 1 97.06 29 GLU B C 1
ATOM 2208 O O . GLU B 1 29 ? -2.775 18.266 13.625 1 97.06 29 GLU B O 1
ATOM 2213 N N . ALA B 1 30 ? -2.781 16.359 14.922 1 97.94 30 ALA B N 1
ATOM 2214 C CA . ALA B 1 30 ? -2.734 15.445 13.781 1 97.94 30 ALA B CA 1
ATOM 2215 C C . ALA B 1 30 ? -4.09 14.773 13.562 1 97.94 30 ALA B C 1
ATOM 2217 O O . ALA B 1 30 ? -4.625 14.133 14.469 1 97.94 30 ALA B O 1
ATOM 2218 N N . THR B 1 31 ? -4.637 14.961 12.398 1 98.56 31 THR B N 1
ATOM 2219 C CA . THR B 1 31 ? -5.914 14.344 12.055 1 98.56 31 THR B CA 1
ATOM 2220 C C . THR B 1 31 ? -5.762 13.43 10.836 1 98.56 31 THR B C 1
ATOM 2222 O O . THR B 1 31 ? -5.172 13.82 9.828 1 98.56 31 THR B O 1
ATOM 2225 N N . ALA B 1 32 ? -6.246 12.195 10.984 1 98.31 32 ALA B N 1
ATOM 2226 C CA . ALA B 1 32 ? -6.234 11.25 9.867 1 98.31 32 ALA B CA 1
ATOM 2227 C C . ALA B 1 32 ? -7.602 11.18 9.195 1 98.31 32 ALA B C 1
ATOM 2229 O O . ALA B 1 32 ? -8.633 11.188 9.867 1 98.31 32 ALA B O 1
ATOM 2230 N N . ILE B 1 33 ? -7.594 11.25 7.934 1 97.75 33 ILE B N 1
ATOM 2231 C CA . ILE B 1 33 ? -8.766 10.922 7.137 1 97.75 33 ILE B CA 1
ATOM 2232 C C . ILE B 1 33 ? -8.688 9.469 6.672 1 97.75 33 ILE B C 1
ATOM 2234 O O . ILE B 1 33 ? -7.859 9.133 5.824 1 97.75 33 ILE B O 1
ATOM 2238 N N . LEU B 1 34 ? -9.531 8.672 7.246 1 96.44 34 LEU B N 1
ATOM 2239 C CA . LEU B 1 34 ? -9.5 7.227 7.023 1 96.44 34 LEU B CA 1
ATOM 2240 C C . LEU B 1 34 ? -10.695 6.781 6.188 1 96.44 34 LEU B C 1
ATOM 2242 O O . LEU B 1 34 ? -11.828 7.207 6.438 1 96.44 34 LEU B O 1
ATOM 2246 N N . GLY B 1 35 ? -10.484 5.918 5.234 1 93.44 35 GLY B N 1
ATOM 2247 C CA . GLY B 1 35 ? -11.523 5.395 4.367 1 93.44 35 GLY B CA 1
ATOM 2248 C C . GLY B 1 35 ? -10.992 4.492 3.27 1 93.44 35 GLY B C 1
ATOM 2249 O O . GLY B 1 35 ? -9.781 4.441 3.035 1 93.44 35 GLY B O 1
ATOM 2250 N N . PRO B 1 36 ? -11.875 3.787 2.662 1 89.69 36 PRO B N 1
ATOM 2251 C CA . PRO B 1 36 ? -11.445 2.932 1.554 1 89.69 36 PRO B CA 1
ATOM 2252 C C . PRO B 1 36 ? -11.031 3.73 0.32 1 89.69 36 PRO B C 1
ATOM 2254 O O . PRO B 1 36 ? -11.211 4.953 0.282 1 89.69 36 PRO B O 1
ATOM 2257 N N . ASN B 1 37 ? -10.438 3 -0.579 1 85.12 37 ASN B N 1
ATOM 2258 C CA . ASN B 1 37 ? -10.055 3.654 -1.825 1 85.12 37 ASN B CA 1
ATOM 2259 C C . ASN B 1 37 ? -11.273 4.172 -2.586 1 85.12 37 ASN B C 1
ATOM 2261 O O . ASN B 1 37 ? -12.305 3.496 -2.65 1 85.12 37 ASN B O 1
ATOM 2265 N N . GLY B 1 38 ? -11.219 5.375 -3.064 1 84.31 38 GLY B N 1
ATOM 2266 C CA . GLY B 1 38 ? -12.258 5.934 -3.908 1 84.31 38 GLY B CA 1
ATOM 2267 C C . GLY B 1 38 ? -13.359 6.629 -3.119 1 84.31 38 GLY B C 1
ATOM 2268 O O . GLY B 1 38 ? -14.305 7.168 -3.699 1 84.31 38 GLY B O 1
ATOM 2269 N N . CYS B 1 39 ? -13.195 6.738 -1.857 1 89.12 39 CYS B N 1
ATOM 2270 C CA . CYS B 1 39 ? -14.297 7.266 -1.051 1 89.12 39 CYS B CA 1
ATOM 2271 C C . CYS B 1 39 ? -14.266 8.789 -1.019 1 89.12 39 CYS B C 1
ATOM 2273 O O . CYS B 1 39 ? -15.164 9.422 -0.467 1 89.12 39 CYS B O 1
ATOM 2275 N N . GLY B 1 40 ? -13.203 9.383 -1.547 1 92.25 40 GLY B N 1
ATOM 2276 C CA . GLY B 1 40 ? -13.18 10.828 -1.638 1 92.25 40 GLY B CA 1
ATOM 2277 C C . GLY B 1 40 ? -12.117 11.469 -0.763 1 92.25 40 GLY B C 1
ATOM 2278 O O . GLY B 1 40 ? -12.094 12.688 -0.589 1 92.25 40 GLY B O 1
ATOM 2279 N N . LYS B 1 41 ? -11.195 10.734 -0.171 1 94.75 41 LYS B N 1
ATOM 2280 C CA . LYS B 1 41 ? -10.172 11.266 0.724 1 94.75 41 LYS B CA 1
ATOM 2281 C C . LYS B 1 41 ? -9.32 12.312 0.015 1 94.75 41 LYS B C 1
ATOM 2283 O O . LYS B 1 41 ? -9.117 13.414 0.534 1 94.75 41 LYS B O 1
ATOM 2288 N N . THR B 1 42 ? -8.844 11.945 -1.204 1 93.19 42 THR B N 1
ATOM 2289 C CA . THR B 1 42 ? -7.992 12.844 -1.981 1 93.19 42 THR B CA 1
ATOM 2290 C C . THR B 1 42 ? -8.766 14.094 -2.4 1 93.19 42 THR B C 1
ATOM 2292 O O . THR B 1 42 ? -8.219 15.195 -2.406 1 93.19 42 THR B O 1
ATOM 2295 N N . THR B 1 43 ? -10.031 13.945 -2.727 1 94.5 43 THR B N 1
ATOM 2296 C CA . THR B 1 43 ? -10.891 15.07 -3.082 1 94.5 43 THR B CA 1
ATOM 2297 C C . THR B 1 43 ? -11.039 16.031 -1.903 1 94.5 43 THR B C 1
ATOM 2299 O O . THR B 1 43 ? -10.922 17.25 -2.068 1 94.5 43 THR B O 1
ATOM 2302 N N . LEU B 1 44 ? -11.266 15.453 -0.75 1 96.94 44 LEU B N 1
ATOM 2303 C CA . LEU B 1 44 ? -11.375 16.281 0.444 1 96.94 44 LEU B CA 1
ATOM 2304 C C . LEU B 1 44 ? -10.07 17.016 0.731 1 96.94 44 LEU B C 1
ATOM 2306 O O . LEU B 1 44 ? -10.07 18.188 1.081 1 96.94 44 LEU B O 1
ATOM 2310 N N . LEU B 1 45 ? -8.953 16.328 0.542 1 96.94 45 LEU B N 1
ATOM 2311 C CA . LEU B 1 45 ? -7.645 16.938 0.769 1 96.94 45 LEU B CA 1
ATOM 2312 C C . LEU B 1 45 ? -7.41 18.094 -0.189 1 96.94 45 LEU B C 1
ATOM 2314 O O . LEU B 1 45 ? -6.855 19.125 0.203 1 96.94 45 LEU B O 1
ATOM 2318 N N . ARG B 1 46 ? -7.82 17.922 -1.396 1 96.31 46 ARG B N 1
ATOM 2319 C CA . ARG B 1 46 ? -7.691 19 -2.383 1 96.31 46 ARG B CA 1
ATOM 2320 C C . ARG B 1 46 ? -8.539 20.203 -2 1 96.31 46 ARG B C 1
ATOM 2322 O O . ARG B 1 46 ? -8.141 21.344 -2.217 1 96.31 46 ARG B O 1
ATOM 2329 N N . ALA B 1 47 ? -9.695 19.953 -1.49 1 97.38 47 ALA B N 1
ATOM 2330 C CA . ALA B 1 47 ? -10.539 21.031 -1.01 1 97.38 47 ALA B CA 1
ATOM 2331 C C . ALA B 1 47 ? -9.883 21.766 0.155 1 97.38 47 ALA B C 1
ATOM 2333 O O . ALA B 1 47 ? -9.898 23 0.208 1 97.38 47 ALA B O 1
ATOM 2334 N N . LEU B 1 48 ? -9.297 21.031 1.041 1 97.56 48 LEU B N 1
ATOM 2335 C CA . LEU B 1 48 ? -8.586 21.609 2.174 1 97.56 48 LEU B CA 1
ATOM 2336 C C . LEU B 1 48 ? -7.41 22.453 1.702 1 97.56 48 LEU B C 1
ATOM 2338 O O . LEU B 1 48 ? -7.07 23.469 2.332 1 97.56 48 LEU B O 1
ATOM 2342 N N . ALA B 1 49 ? -6.789 22.031 0.617 1 96.19 49 ALA B N 1
ATOM 2343 C CA . ALA B 1 49 ? -5.633 22.719 0.054 1 96.19 49 ALA B CA 1
ATOM 2344 C C . ALA B 1 49 ? -6.07 23.891 -0.82 1 96.19 49 ALA B C 1
ATOM 2346 O O . ALA B 1 49 ? -5.234 24.578 -1.413 1 96.19 49 ALA B O 1
ATOM 2347 N N . ASP B 1 50 ? -7.34 24.062 -0.954 1 95.69 50 ASP B N 1
ATOM 2348 C CA . ASP B 1 50 ? -7.941 25.156 -1.719 1 95.69 50 ASP B CA 1
ATOM 2349 C C . ASP B 1 50 ? -7.641 25.016 -3.209 1 95.69 50 ASP B C 1
ATOM 2351 O O . ASP B 1 50 ? -7.449 26 -3.908 1 95.69 50 ASP B O 1
ATOM 2355 N N . THR B 1 51 ? -7.484 23.812 -3.648 1 94.75 51 THR B N 1
ATOM 2356 C CA . THR B 1 51 ? -7.258 23.562 -5.066 1 94.75 51 THR B CA 1
ATOM 2357 C C . THR B 1 51 ? -8.492 22.953 -5.711 1 94.75 51 THR B C 1
ATOM 2359 O O . THR B 1 51 ? -8.492 22.641 -6.906 1 94.75 51 THR B O 1
ATOM 2362 N N . LEU B 1 52 ? -9.469 22.688 -4.961 1 95.44 52 LEU B N 1
ATOM 2363 C CA . LEU B 1 52 ? -10.758 22.188 -5.438 1 95.44 52 LEU B CA 1
ATOM 2364 C C . LEU B 1 52 ? -11.914 22.922 -4.762 1 95.44 52 LEU B C 1
ATOM 2366 O O . LEU B 1 52 ? -11.945 23.031 -3.533 1 95.44 52 LEU B O 1
ATOM 2370 N N . ALA B 1 53 ? -12.828 23.422 -5.547 1 96.12 53 ALA B N 1
ATOM 2371 C CA . ALA B 1 53 ? -14.016 24.078 -5.016 1 96.12 53 ALA B CA 1
ATOM 2372 C C . ALA B 1 53 ? -15.109 23.062 -4.695 1 96.12 53 ALA B C 1
ATOM 2374 O O . ALA B 1 53 ? -15.5 22.266 -5.559 1 96.12 53 ALA B O 1
ATOM 2375 N N . LEU B 1 54 ? -15.633 23.109 -3.582 1 96.38 54 LEU B N 1
ATOM 2376 C CA . LEU B 1 54 ? -16.688 22.203 -3.135 1 96.38 54 LEU B CA 1
ATOM 2377 C C . LEU B 1 54 ? -18.016 22.547 -3.807 1 96.38 54 LEU B C 1
ATOM 2379 O O . LEU B 1 54 ? -18.266 23.703 -4.148 1 96.38 54 LEU B O 1
ATOM 2383 N N . LYS B 1 55 ? -18.859 21.484 -3.912 1 95.94 55 LYS B N 1
ATOM 2384 C CA . LYS B 1 55 ? -20.219 21.703 -4.398 1 95.94 55 LYS B CA 1
ATOM 2385 C C . LYS B 1 55 ? -21.109 22.266 -3.295 1 95.94 55 LYS B C 1
ATOM 2387 O O . LYS B 1 55 ? -22.078 22.969 -3.574 1 95.94 55 LYS B O 1
ATOM 2392 N N . GLN B 1 56 ? -20.797 21.891 -2.094 1 95.75 56 GLN B N 1
ATOM 2393 C CA . GLN B 1 56 ? -21.547 22.328 -0.924 1 95.75 56 GLN B CA 1
ATOM 2394 C C . GLN B 1 56 ? -20.625 22.562 0.269 1 95.75 56 GLN B C 1
ATOM 2396 O O . GLN B 1 56 ? -19.641 21.844 0.45 1 95.75 56 GLN B O 1
ATOM 2401 N N . GLY B 1 57 ? -20.969 23.609 1.033 1 97.19 57 GLY B N 1
ATOM 2402 C CA . GLY B 1 57 ? -20.25 23.844 2.281 1 97.19 57 GLY B CA 1
ATOM 2403 C C . GLY B 1 57 ? -19.047 24.766 2.119 1 97.19 57 GLY B C 1
ATOM 2404 O O . GLY B 1 57 ? -18.922 25.438 1.097 1 97.19 57 GLY B O 1
ATOM 2405 N N . ARG B 1 58 ? -18.297 24.891 3.262 1 96.94 58 ARG B N 1
ATOM 2406 C CA . ARG B 1 58 ? -17.141 25.781 3.27 1 96.94 58 ARG B CA 1
ATOM 2407 C C . ARG B 1 58 ? -16.016 25.203 4.113 1 96.94 58 ARG B C 1
ATOM 2409 O O . ARG B 1 58 ? -16.25 24.406 5.027 1 96.94 58 ARG B O 1
ATOM 2416 N N . ILE B 1 59 ? -14.859 25.562 3.705 1 97.62 59 ILE B N 1
ATOM 2417 C CA . ILE B 1 59 ? -13.656 25.172 4.426 1 97.62 59 ILE B CA 1
ATOM 2418 C C . ILE B 1 59 ? -12.82 26.422 4.742 1 97.62 59 ILE B C 1
ATOM 2420 O O . ILE B 1 59 ? -12.625 27.281 3.879 1 97.62 59 ILE B O 1
ATOM 2424 N N . ASN B 1 60 ? -12.445 26.531 6.004 1 97.06 60 ASN B N 1
ATOM 2425 C CA . ASN B 1 60 ? -11.523 27.578 6.438 1 97.06 60 ASN B CA 1
ATOM 2426 C C . ASN B 1 60 ? -10.25 26.984 7.043 1 97.06 60 ASN B C 1
ATOM 2428 O O . ASN B 1 60 ? -10.32 26.141 7.945 1 97.06 60 ASN B O 1
ATOM 2432 N N . VAL B 1 61 ? -9.18 27.328 6.477 1 96.69 61 VAL B N 1
ATOM 2433 C CA . VAL B 1 61 ? -7.887 26.891 6.988 1 96.69 61 VAL B CA 1
ATOM 2434 C C . VAL B 1 61 ? -7.051 28.109 7.379 1 96.69 61 VAL B C 1
ATOM 2436 O O . VAL B 1 61 ? -6.773 28.969 6.543 1 96.69 61 VAL B O 1
ATOM 2439 N N . ASP B 1 62 ? -6.656 28.094 8.578 1 94.38 62 ASP B N 1
ATOM 2440 C CA . ASP B 1 62 ? -5.812 29.188 9.062 1 94.38 62 ASP B CA 1
ATOM 2441 C C . ASP B 1 62 ? -4.332 28.875 8.836 1 94.38 62 ASP B C 1
ATOM 2443 O O . ASP B 1 62 ? -3.852 27.812 9.211 1 94.38 62 ASP B O 1
ATOM 2447 N N . GLY B 1 63 ? -3.656 29.781 8.164 1 91.75 63 GLY B N 1
ATOM 2448 C CA . GLY B 1 63 ? -2.221 29.625 7.984 1 91.75 63 GLY B CA 1
ATOM 2449 C C . GLY B 1 63 ? -1.837 29.141 6.602 1 91.75 63 GLY B C 1
ATOM 2450 O O . GLY B 1 63 ? -2.705 28.797 5.797 1 91.75 63 GLY B O 1
ATOM 2451 N N . ILE B 1 64 ? -0.553 29.172 6.383 1 93.31 64 ILE B N 1
ATOM 2452 C CA . ILE B 1 64 ? -0.013 28.719 5.109 1 93.31 64 ILE B CA 1
ATOM 2453 C C . ILE B 1 64 ? -0.039 27.188 5.051 1 93.31 64 ILE B C 1
ATOM 2455 O O . ILE B 1 64 ? 0.408 26.516 5.984 1 93.31 64 ILE B O 1
ATOM 2459 N N . VAL B 1 65 ? -0.557 26.688 3.928 1 96.12 65 VAL B N 1
ATOM 2460 C CA . VAL B 1 65 ? -0.749 25.25 3.764 1 96.12 65 VAL B CA 1
ATOM 2461 C C . VAL B 1 65 ? 0.348 24.688 2.867 1 96.12 65 VAL B C 1
ATOM 2463 O O . VAL B 1 65 ? 0.661 25.25 1.819 1 96.12 65 VAL B O 1
ATOM 2466 N N . GLY B 1 66 ? 1.015 23.609 3.357 1 96.19 66 GLY B N 1
ATOM 2467 C CA . GLY B 1 66 ? 1.862 22.766 2.527 1 96.19 66 GLY B CA 1
ATOM 2468 C C . GLY B 1 66 ? 1.219 21.438 2.17 1 96.19 66 GLY B C 1
ATOM 2469 O O . GLY B 1 66 ? 0.484 20.859 2.975 1 96.19 66 GLY B O 1
ATOM 2470 N N . VAL B 1 67 ? 1.5 21.016 0.94 1 95.31 67 VAL B N 1
ATOM 2471 C CA . VAL B 1 67 ? 0.911 19.766 0.477 1 95.31 67 VAL B CA 1
ATOM 2472 C C . VAL B 1 67 ? 2.016 18.797 0.085 1 95.31 67 VAL B C 1
ATOM 2474 O O . VAL B 1 67 ? 2.975 19.172 -0.595 1 95.31 67 VAL B O 1
ATOM 2477 N N . VAL B 1 68 ? 1.844 17.594 0.618 1 94.69 68 VAL B N 1
ATOM 2478 C CA . VAL B 1 68 ? 2.705 16.484 0.209 1 94.69 68 VAL B CA 1
ATOM 2479 C C . VAL B 1 68 ? 1.886 15.445 -0.542 1 94.69 68 VAL B C 1
ATOM 2481 O O . VAL B 1 68 ? 1.09 14.719 0.062 1 94.69 68 VAL B O 1
ATOM 2484 N N . PRO B 1 69 ? 2.07 15.328 -1.825 1 90.56 69 PRO B N 1
ATOM 2485 C CA . PRO B 1 69 ? 1.325 14.336 -2.596 1 90.56 69 PRO B CA 1
ATOM 2486 C C . PRO B 1 69 ? 1.863 12.914 -2.404 1 90.56 69 PRO B C 1
ATOM 2488 O O . PRO B 1 69 ? 2.877 12.727 -1.727 1 90.56 69 PRO B O 1
ATOM 2491 N N . GLN B 1 70 ? 0.977 11.969 -2.861 1 79.38 70 GLN B N 1
ATOM 2492 C CA . GLN B 1 70 ? 1.483 10.602 -2.873 1 79.38 70 GLN B CA 1
ATOM 2493 C C . GLN B 1 70 ? 2.701 10.469 -3.783 1 79.38 70 GLN B C 1
ATOM 2495 O O . GLN B 1 70 ? 2.75 11.078 -4.852 1 79.38 70 GLN B O 1
ATOM 2500 N N . ALA B 1 71 ? 3.793 9.914 -3.178 1 64.06 71 ALA B N 1
ATOM 2501 C CA . ALA B 1 71 ? 5.066 9.875 -3.891 1 64.06 71 ALA B CA 1
ATOM 2502 C C . ALA B 1 71 ? 4.867 9.477 -5.348 1 64.06 71 ALA B C 1
ATOM 2504 O O . ALA B 1 71 ? 4.129 8.531 -5.645 1 64.06 71 ALA B O 1
ATOM 2505 N N . LEU B 1 72 ? 5.172 10.445 -6.195 1 58.56 72 LEU B N 1
ATOM 2506 C CA . LEU B 1 72 ? 5.066 10.414 -7.652 1 58.56 72 LEU B CA 1
ATOM 2507 C C . LEU B 1 72 ? 6.082 9.445 -8.25 1 58.56 72 LEU B C 1
ATOM 2509 O O . LEU B 1 72 ? 7.199 9.32 -7.746 1 58.56 72 LEU B O 1
ATOM 2513 N N . ARG B 1 73 ? 5.715 8.438 -8.914 1 57.91 73 ARG B N 1
ATOM 2514 C CA . ARG B 1 73 ? 6.625 7.582 -9.664 1 57.91 73 ARG B CA 1
ATOM 2515 C C . ARG B 1 73 ? 7.254 8.336 -10.828 1 57.91 73 ARG B C 1
ATOM 2517 O O . ARG B 1 73 ? 8.141 7.812 -11.508 1 57.91 73 ARG B O 1
ATOM 2524 N N . GLY B 1 74 ? 7.348 9.625 -10.766 1 57.72 74 GLY B N 1
ATOM 2525 C CA . GLY B 1 74 ? 7.785 10.164 -12.047 1 57.72 74 GLY B CA 1
ATOM 2526 C C . GLY B 1 74 ? 9.273 10.469 -12.086 1 57.72 74 GLY B C 1
ATOM 2527 O O . GLY B 1 74 ? 9.938 10.492 -11.047 1 57.72 74 GLY B O 1
ATOM 2528 N N . ASP B 1 75 ? 9.797 10.367 -13.227 1 66 75 ASP B N 1
ATOM 2529 C CA . ASP B 1 75 ? 11.18 10.609 -13.609 1 66 75 ASP B CA 1
ATOM 2530 C C . ASP B 1 75 ? 11.531 12.094 -13.516 1 66 75 ASP B C 1
ATOM 2532 O O . ASP B 1 75 ? 11.469 12.82 -14.508 1 66 75 ASP B O 1
ATOM 2536 N N . VAL B 1 76 ? 11.594 12.523 -12.391 1 71.31 76 VAL B N 1
ATOM 2537 C CA . VAL B 1 76 ? 12.031 13.898 -12.203 1 71.31 76 VAL B CA 1
ATOM 2538 C C . VAL B 1 76 ? 13.547 13.945 -12.023 1 71.31 76 VAL B C 1
ATOM 2540 O O . VAL B 1 76 ? 14.078 13.461 -11.016 1 71.31 76 VAL B O 1
ATOM 2543 N N . GLY B 1 77 ? 14.227 14.477 -12.984 1 82.56 77 GLY B N 1
ATOM 2544 C CA . GLY B 1 77 ? 15.68 14.469 -13 1 82.56 77 GLY B CA 1
ATOM 2545 C C . GLY B 1 77 ? 16.297 15.625 -12.234 1 82.56 77 GLY B C 1
ATOM 2546 O O . GLY B 1 77 ? 17.453 15.984 -12.469 1 82.56 77 GLY B O 1
ATOM 2547 N N . TYR B 1 78 ? 15.664 16.344 -11.328 1 91 78 TYR B N 1
ATOM 2548 C CA . TYR B 1 78 ? 16.188 17.438 -10.516 1 91 78 TYR B CA 1
ATOM 2549 C C . TYR B 1 78 ? 17.016 16.891 -9.352 1 91 78 TYR B C 1
ATOM 2551 O O . TYR B 1 78 ? 16.797 15.773 -8.891 1 91 78 TYR B O 1
ATOM 2559 N N . ARG B 1 79 ? 18 17.859 -9.031 1 95.5 79 ARG B N 1
ATOM 2560 C CA . ARG B 1 79 ? 18.656 17.562 -7.77 1 95.5 79 ARG B CA 1
ATOM 2561 C C . ARG B 1 79 ? 17.703 17.688 -6.594 1 95.5 79 ARG B C 1
ATOM 2563 O O . ARG B 1 79 ? 16.75 18.469 -6.648 1 95.5 79 ARG B O 1
ATOM 2570 N N . VAL B 1 80 ? 17.922 16.938 -5.551 1 96.88 80 VAL B N 1
ATOM 2571 C CA . VAL B 1 80 ? 17.109 16.953 -4.336 1 96.88 80 VAL B CA 1
ATOM 2572 C C . VAL B 1 80 ? 16.984 18.375 -3.805 1 96.88 80 VAL B C 1
ATOM 2574 O O . VAL B 1 80 ? 15.883 18.844 -3.518 1 96.88 80 VAL B O 1
ATOM 2577 N N . ILE B 1 81 ? 18.109 19.094 -3.736 1 97 81 ILE B N 1
ATOM 2578 C CA . ILE B 1 81 ? 18.109 20.453 -3.189 1 97 81 ILE B CA 1
ATOM 2579 C C . ILE B 1 81 ? 17.25 21.359 -4.07 1 97 81 ILE B C 1
ATOM 2581 O O . ILE B 1 81 ? 16.516 22.219 -3.566 1 97 81 ILE B O 1
ATOM 2585 N N . ASP B 1 82 ? 17.234 21.156 -5.348 1 94.75 82 ASP B N 1
ATOM 2586 C CA . ASP B 1 82 ? 16.438 21.938 -6.273 1 94.75 82 ASP B CA 1
ATOM 2587 C C . ASP B 1 82 ? 14.945 21.656 -6.09 1 94.75 82 ASP B C 1
ATOM 2589 O O . ASP B 1 82 ? 14.117 22.562 -6.156 1 94.75 82 ASP B O 1
ATOM 2593 N N . MET B 1 83 ? 14.664 20.406 -5.836 1 93.12 83 MET B N 1
ATOM 2594 C CA . MET B 1 83 ? 13.281 20.031 -5.562 1 93.12 83 MET B CA 1
ATOM 2595 C C . MET B 1 83 ? 12.75 20.75 -4.336 1 93.12 83 MET B C 1
ATOM 2597 O O . MET B 1 83 ? 11.617 21.25 -4.344 1 93.12 83 MET B O 1
ATOM 2601 N N . VAL B 1 84 ? 13.547 20.781 -3.34 1 96 84 VAL B N 1
ATOM 2602 C CA . VAL B 1 84 ? 13.141 21.422 -2.088 1 96 84 VAL B CA 1
ATOM 2603 C C . VAL B 1 84 ? 13.031 22.922 -2.281 1 96 84 VAL B C 1
ATOM 2605 O O . VAL B 1 84 ? 12.125 23.562 -1.742 1 96 84 VAL B O 1
ATOM 2608 N N . LEU B 1 85 ? 13.906 23.453 -3.117 1 94.94 85 LEU B N 1
ATOM 2609 C CA . LEU B 1 85 ? 13.906 24.891 -3.385 1 94.94 85 LEU B CA 1
ATOM 2610 C C . LEU B 1 85 ? 12.609 25.312 -4.062 1 94.94 85 LEU B C 1
ATOM 2612 O O . LEU B 1 85 ? 12.195 26.469 -3.936 1 94.94 85 LEU B O 1
ATOM 2616 N N . LEU B 1 86 ? 11.969 24.406 -4.766 1 91.69 86 LEU B N 1
ATOM 2617 C CA . LEU B 1 86 ? 10.68 24.719 -5.367 1 91.69 86 LEU B CA 1
ATOM 2618 C C . LEU B 1 86 ? 9.664 25.109 -4.297 1 91.69 86 LEU B C 1
ATOM 2620 O O . LEU B 1 86 ? 8.695 25.812 -4.59 1 91.69 86 LEU B O 1
ATOM 2624 N N . GLY B 1 87 ? 9.836 24.672 -3.131 1 93.44 87 GLY B N 1
ATOM 2625 C CA . GLY B 1 87 ? 8.961 25.031 -2.02 1 93.44 87 GLY B CA 1
ATOM 2626 C C . GLY B 1 87 ? 9.07 26.484 -1.63 1 93.44 87 GLY B C 1
ATOM 2627 O O . GLY B 1 87 ? 8.195 27.016 -0.932 1 93.44 87 GLY B O 1
ATOM 2628 N N . ARG B 1 88 ? 10.109 27.094 -2.041 1 92.75 88 ARG B N 1
ATOM 2629 C CA . ARG B 1 88 ? 10.336 28.5 -1.71 1 92.75 88 ARG B CA 1
ATOM 2630 C C . ARG B 1 88 ? 9.695 29.422 -2.74 1 92.75 88 ARG B C 1
ATOM 2632 O O . ARG B 1 88 ? 9.828 30.641 -2.662 1 92.75 88 ARG B O 1
ATOM 2639 N N . SER B 1 89 ? 9.016 28.812 -3.662 1 86.5 89 SER B N 1
ATOM 2640 C CA . SER B 1 89 ? 8.5 29.562 -4.812 1 86.5 89 SER B CA 1
ATOM 2641 C C . SER B 1 89 ? 7.656 30.75 -4.375 1 86.5 89 SER B C 1
ATOM 2643 O O . SER B 1 89 ? 7.625 31.781 -5.051 1 86.5 89 SER B O 1
ATOM 2645 N N . ARG B 1 90 ? 6.953 30.609 -3.332 1 80.12 90 ARG B N 1
ATOM 2646 C CA . ARG B 1 90 ? 6.109 31.703 -2.867 1 80.12 90 ARG B CA 1
ATOM 2647 C C . ARG B 1 90 ? 6.949 32.906 -2.463 1 80.12 90 ARG B C 1
ATOM 2649 O O . ARG B 1 90 ? 6.441 34.031 -2.371 1 80.12 90 ARG B O 1
ATOM 2656 N N . TYR B 1 91 ? 8.227 3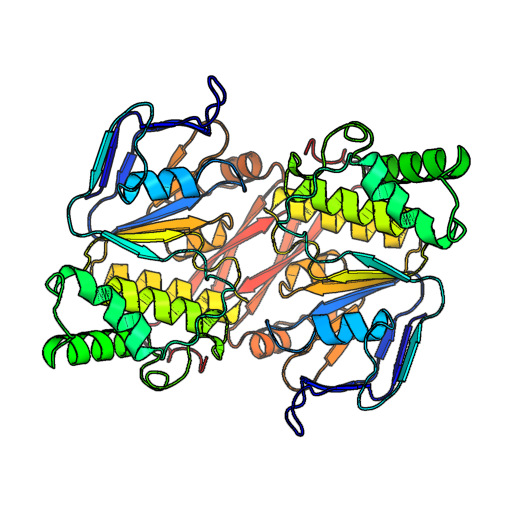2.656 -2.244 1 78.25 91 TYR B N 1
ATOM 2657 C CA . TYR B 1 91 ? 9.109 33.75 -1.797 1 78.25 91 TYR B CA 1
ATOM 2658 C C . TYR B 1 91 ? 9.906 34.312 -2.963 1 78.25 91 TYR B C 1
ATOM 2660 O O . TYR B 1 91 ? 10.586 35.344 -2.818 1 78.25 91 TYR B O 1
ATOM 2668 N N . LEU B 1 92 ? 9.734 33.5 -3.984 1 74.31 92 LEU B N 1
ATOM 2669 C CA . LEU B 1 92 ? 10.523 33.906 -5.141 1 74.31 92 LEU B CA 1
ATOM 2670 C C . LEU B 1 92 ? 9.672 34.719 -6.117 1 74.31 92 LEU B C 1
ATOM 2672 O O . LEU B 1 92 ? 8.492 34.438 -6.305 1 74.31 92 LEU B O 1
ATOM 2676 N N . GLY B 1 93 ? 9.805 36 -6.129 1 64.06 93 GLY B N 1
ATOM 2677 C CA . GLY B 1 93 ? 9.102 36.781 -7.148 1 64.06 93 GLY B CA 1
ATOM 2678 C C . GLY B 1 93 ? 9.086 36.094 -8.5 1 64.06 93 GLY B C 1
ATOM 2679 O O . GLY B 1 93 ? 9.656 35 -8.664 1 64.06 93 GLY B O 1
ATOM 2680 N N . ARG B 1 94 ? 8.102 36.281 -9.547 1 58.66 94 ARG B N 1
ATOM 2681 C CA . ARG B 1 94 ? 7.883 35.719 -10.883 1 58.66 94 ARG B CA 1
ATOM 2682 C C . ARG B 1 94 ? 9.211 35.469 -11.586 1 58.66 94 ARG B C 1
ATOM 2684 O O . ARG B 1 94 ? 9.305 34.531 -12.406 1 58.66 94 ARG B O 1
ATOM 2691 N N . PHE B 1 95 ? 10.211 36.188 -11.242 1 59.38 95 PHE B N 1
ATOM 2692 C CA . PHE B 1 95 ? 11.461 36.094 -11.984 1 59.38 95 PHE B CA 1
ATOM 2693 C C . PHE B 1 95 ? 12.648 35.906 -11.039 1 59.38 95 PHE B C 1
ATOM 2695 O O . PHE B 1 95 ? 13.797 36.156 -11.43 1 59.38 95 PHE B O 1
ATOM 2702 N N . GLY B 1 96 ? 12.312 35.5 -9.82 1 66 96 GLY B N 1
ATOM 2703 C CA . GLY B 1 96 ? 13.43 35.562 -8.891 1 66 96 GLY B CA 1
ATOM 2704 C C . GLY B 1 96 ? 14.141 34.219 -8.734 1 66 96 GLY B C 1
ATOM 2705 O O . GLY B 1 96 ? 13.516 33.156 -8.852 1 66 96 GLY B O 1
ATOM 2706 N N . ALA B 1 97 ? 15.438 34.25 -8.852 1 75.06 97 ALA B N 1
ATOM 2707 C CA . ALA B 1 97 ? 16.281 33.094 -8.531 1 75.06 97 ALA B CA 1
ATOM 2708 C C . ALA B 1 97 ? 16.453 32.969 -7.02 1 75.06 97 ALA B C 1
ATOM 2710 O O . ALA B 1 97 ? 16.5 33.969 -6.297 1 75.06 97 ALA B O 1
ATOM 2711 N N . PRO B 1 98 ? 16.406 31.672 -6.578 1 75.81 98 PRO B N 1
ATOM 2712 C CA . PRO B 1 98 ? 16.625 31.469 -5.141 1 75.81 98 PRO B CA 1
ATOM 2713 C C . PRO B 1 98 ? 17.922 32.094 -4.645 1 75.81 98 PRO B C 1
ATOM 2715 O O . PRO B 1 98 ? 18.953 32 -5.316 1 75.81 98 PRO B O 1
ATOM 2718 N N . GLY B 1 99 ? 17.812 32.906 -3.637 1 85.38 99 GLY B N 1
ATOM 2719 C CA . GLY B 1 99 ? 18.984 33.5 -3.006 1 85.38 99 GLY B CA 1
ATOM 2720 C C . GLY B 1 99 ? 19.594 32.625 -1.924 1 85.38 99 GLY B C 1
ATOM 2721 O O . GLY B 1 99 ? 19.234 31.469 -1.789 1 85.38 99 GLY B O 1
ATOM 2722 N N . ARG B 1 100 ? 20.578 33.156 -1.271 1 89 100 ARG B N 1
ATOM 2723 C CA . ARG B 1 100 ? 21.297 32.438 -0.227 1 89 100 ARG B CA 1
ATOM 2724 C C . ARG B 1 100 ? 20.375 32.031 0.913 1 89 100 ARG B C 1
ATOM 2726 O O . ARG B 1 100 ? 20.5 30.969 1.484 1 89 100 ARG B O 1
ATOM 2733 N N . ARG B 1 101 ? 19.453 32.875 1.164 1 90.5 101 ARG B N 1
ATOM 2734 C CA . ARG B 1 101 ? 18.5 32.594 2.24 1 90.5 101 ARG B CA 1
ATOM 2735 C C . ARG B 1 101 ? 17.609 31.406 1.89 1 90.5 101 ARG B C 1
ATOM 2737 O O . ARG B 1 101 ? 17.312 30.578 2.748 1 90.5 101 ARG B O 1
ATOM 2744 N N . ASP B 1 102 ? 17.25 31.375 0.68 1 93.44 102 ASP B N 1
ATOM 2745 C CA . ASP B 1 102 ? 16.391 30.281 0.221 1 93.44 102 ASP B CA 1
ATOM 2746 C C . ASP B 1 102 ? 17.141 28.953 0.246 1 93.44 102 ASP B C 1
ATOM 2748 O O . ASP B 1 102 ? 16.609 27.938 0.677 1 93.44 102 ASP B O 1
ATOM 2752 N N . LEU B 1 103 ? 18.375 29.031 -0.175 1 94.25 103 LEU B N 1
ATOM 2753 C CA . LEU B 1 103 ? 19.203 27.828 -0.164 1 94.25 103 LEU B CA 1
ATOM 2754 C C . LEU B 1 103 ? 19.422 27.344 1.262 1 94.25 103 LEU B C 1
ATOM 2756 O O . LEU B 1 103 ? 19.312 26.141 1.529 1 94.25 103 LEU B O 1
ATOM 2760 N N . SER B 1 104 ? 19.656 28.234 2.137 1 95.88 104 SER B N 1
ATOM 2761 C CA . SER B 1 104 ? 19.859 27.875 3.537 1 95.88 104 SER B CA 1
ATOM 2762 C C . SER B 1 104 ? 18.609 27.25 4.137 1 95.88 104 SER B C 1
ATOM 2764 O O . SER B 1 104 ? 18.688 26.266 4.871 1 95.88 104 SER B O 1
ATOM 2766 N N . ARG B 1 105 ? 17.484 27.859 3.805 1 95.75 105 ARG B N 1
ATOM 2767 C CA . ARG B 1 105 ? 16.219 27.312 4.293 1 95.75 105 ARG B CA 1
ATOM 2768 C C . ARG B 1 105 ? 15.984 25.906 3.756 1 95.75 105 ARG B C 1
ATOM 2770 O O . ARG B 1 105 ? 15.562 25.016 4.496 1 95.75 105 ARG B O 1
ATOM 2777 N N . ALA B 1 106 ? 16.219 25.703 2.531 1 96.5 106 ALA B N 1
ATOM 2778 C CA . ALA B 1 106 ? 16.062 24.391 1.91 1 96.5 106 ALA B CA 1
ATOM 2779 C C . ALA B 1 106 ? 16.969 23.359 2.57 1 96.5 106 ALA B C 1
ATOM 2781 O O . ALA B 1 106 ? 16.547 22.234 2.857 1 96.5 106 ALA B O 1
ATOM 2782 N N . GLU B 1 107 ? 18.188 23.781 2.826 1 97.06 107 GLU B N 1
ATOM 2783 C CA . GLU B 1 107 ? 19.141 22.891 3.486 1 97.06 107 GLU B CA 1
ATOM 2784 C C . GLU B 1 107 ? 18.672 22.531 4.895 1 97.06 107 GLU B C 1
ATOM 2786 O O . GLU B 1 107 ? 18.797 21.391 5.32 1 97.06 107 GLU B O 1
ATOM 2791 N N . ALA B 1 108 ? 18.156 23.5 5.531 1 96.94 108 ALA B N 1
ATOM 2792 C CA . ALA B 1 108 ? 17.641 23.266 6.879 1 96.94 108 ALA B CA 1
ATOM 2793 C C . ALA B 1 108 ? 16.484 22.281 6.859 1 96.94 108 ALA B C 1
ATOM 2795 O O . ALA B 1 108 ? 16.344 21.453 7.77 1 96.94 108 ALA B O 1
ATOM 2796 N N . CYS B 1 109 ? 15.68 22.391 5.887 1 97.06 109 CYS B N 1
ATOM 2797 C CA . CYS B 1 109 ? 14.531 21.484 5.762 1 97.06 109 CYS B CA 1
ATOM 2798 C C . CYS B 1 109 ? 14.992 20.062 5.469 1 97.06 109 CYS B C 1
ATOM 2800 O O . CYS B 1 109 ? 14.414 19.109 5.988 1 97.06 109 CYS B O 1
ATOM 2802 N N . LEU B 1 110 ? 16 19.922 4.648 1 97.75 110 LEU B N 1
ATOM 2803 C CA . LEU B 1 110 ? 16.562 18.594 4.395 1 97.75 110 LEU B CA 1
ATOM 2804 C C . LEU B 1 110 ? 17.125 17.984 5.676 1 97.75 110 LEU B C 1
ATOM 2806 O O . LEU B 1 110 ? 16.953 16.797 5.926 1 97.75 110 LEU B O 1
ATOM 2810 N N . A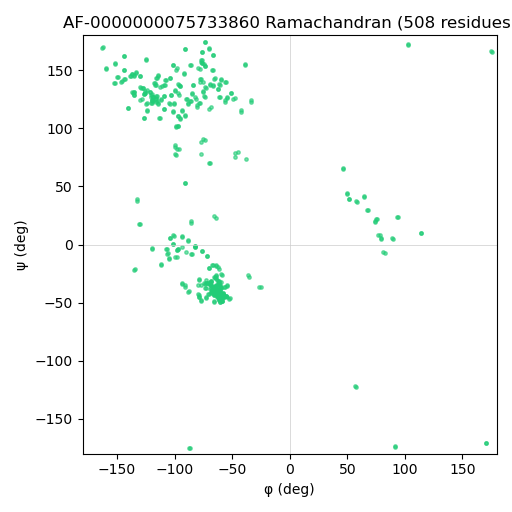SP B 1 111 ? 17.734 18.812 6.43 1 96.31 111 ASP B N 1
ATOM 2811 C CA . ASP B 1 111 ? 18.25 18.375 7.715 1 96.31 111 ASP B CA 1
ATOM 2812 C C . ASP B 1 111 ? 17.125 17.969 8.656 1 96.31 111 ASP B C 1
ATOM 2814 O O . ASP B 1 111 ? 17.234 16.938 9.352 1 96.31 111 ASP B O 1
ATOM 2818 N N . ALA B 1 112 ? 16.109 18.703 8.633 1 94.12 112 ALA B N 1
ATOM 2819 C CA . ALA B 1 112 ? 14.984 18.453 9.516 1 94.12 112 ALA B CA 1
ATOM 2820 C C . ALA B 1 112 ? 14.344 17.109 9.234 1 94.12 112 ALA B C 1
ATOM 2822 O O . ALA B 1 112 ? 13.828 16.453 10.148 1 94.12 112 ALA B O 1
ATOM 2823 N N . VAL B 1 113 ? 14.406 16.688 7.961 1 94.81 113 VAL B N 1
ATOM 2824 C CA . VAL B 1 113 ? 13.789 15.406 7.641 1 94.81 113 VAL B CA 1
ATOM 2825 C C . VAL B 1 113 ? 14.844 14.305 7.613 1 94.81 113 VAL B C 1
ATOM 2827 O O . VAL B 1 113 ? 14.539 13.148 7.34 1 94.81 113 VAL B O 1
ATOM 2830 N N . GLY B 1 114 ? 16.094 14.586 7.766 1 93.75 114 GLY B N 1
ATOM 2831 C CA . GLY B 1 114 ? 17.141 13.617 8 1 93.75 114 GLY B CA 1
ATOM 2832 C C . GLY B 1 114 ? 17.828 13.164 6.727 1 93.75 114 GLY B C 1
ATOM 2833 O O . GLY B 1 114 ? 18.328 12.031 6.648 1 93.75 114 GLY B O 1
ATOM 2834 N N . ILE B 1 115 ? 17.75 14.047 5.656 1 96.44 115 ILE B N 1
ATOM 2835 C CA . ILE B 1 115 ? 18.344 13.57 4.414 1 96.44 115 ILE B CA 1
ATOM 2836 C C . ILE B 1 115 ? 19.234 14.656 3.812 1 96.44 115 ILE B C 1
ATOM 2838 O O . ILE B 1 115 ? 19.281 14.828 2.592 1 96.44 115 ILE B O 1
ATOM 2842 N N . ALA B 1 116 ? 19.953 15.406 4.66 1 97 116 ALA B N 1
ATOM 2843 C CA . ALA B 1 116 ? 20.844 16.484 4.219 1 97 116 ALA B CA 1
ATOM 2844 C C . ALA B 1 116 ? 21.922 15.945 3.293 1 97 116 ALA B C 1
ATOM 2846 O O . ALA B 1 116 ? 22.328 16.625 2.346 1 97 116 ALA B O 1
ATOM 2847 N N . ASP B 1 117 ? 22.328 14.742 3.502 1 96.81 117 ASP B N 1
ATOM 2848 C CA . ASP B 1 117 ? 23.438 14.141 2.752 1 96.81 117 ASP B CA 1
ATOM 2849 C C . ASP B 1 117 ? 23.016 13.844 1.314 1 96.81 117 ASP B C 1
ATOM 2851 O O . ASP B 1 117 ? 23.859 13.586 0.458 1 96.81 117 ASP B O 1
ATOM 2855 N N . LEU B 1 118 ? 21.75 13.953 1.021 1 96.69 118 LEU B N 1
ATOM 2856 C CA . LEU B 1 118 ? 21.25 13.594 -0.305 1 96.69 118 LEU B CA 1
ATOM 2857 C C . LEU B 1 118 ? 21.031 14.844 -1.153 1 96.69 118 LEU B C 1
ATOM 2859 O O . LEU B 1 118 ? 20.578 14.742 -2.299 1 96.69 118 LEU B O 1
ATOM 2863 N N . ALA B 1 119 ? 21.438 15.945 -0.674 1 97.38 119 ALA B N 1
ATOM 2864 C CA . ALA B 1 119 ? 21.078 17.234 -1.259 1 97.38 119 ALA B CA 1
ATOM 2865 C C . ALA B 1 119 ? 21.484 17.297 -2.729 1 97.38 119 ALA B C 1
ATOM 2867 O O . ALA B 1 119 ? 20.75 17.828 -3.561 1 97.38 119 ALA B O 1
ATOM 2868 N N . GLU B 1 120 ? 22.562 16.734 -3.037 1 96.81 120 GLU B N 1
ATOM 2869 C CA . GLU B 1 120 ? 23.109 16.891 -4.383 1 96.81 120 GLU B CA 1
ATOM 2870 C C . GLU B 1 120 ? 22.734 15.703 -5.27 1 96.81 120 GLU B C 1
ATOM 2872 O O . GLU B 1 120 ? 22.984 15.719 -6.477 1 96.81 120 GLU B O 1
ATOM 2877 N N . ARG B 1 121 ? 22.109 14.766 -4.746 1 95.5 121 ARG B N 1
ATOM 2878 C CA . ARG B 1 121 ? 21.688 13.609 -5.527 1 95.5 121 ARG B CA 1
ATOM 2879 C C . ARG B 1 121 ? 20.469 13.93 -6.387 1 95.5 121 ARG B C 1
ATOM 2881 O O . ARG B 1 121 ? 19.734 14.875 -6.098 1 95.5 121 ARG B O 1
ATOM 2888 N N . ARG B 1 122 ? 20.344 13.141 -7.43 1 94.5 122 ARG B N 1
ATOM 2889 C CA . ARG B 1 122 ? 19.156 13.289 -8.258 1 94.5 122 ARG B CA 1
ATOM 2890 C C . ARG B 1 122 ? 17.953 12.633 -7.609 1 94.5 122 ARG B C 1
ATOM 2892 O O . ARG B 1 122 ? 18.062 11.547 -7.039 1 94.5 122 ARG B O 1
ATOM 2899 N N . TYR B 1 123 ? 16.797 13.305 -7.785 1 92.44 123 TYR B N 1
ATOM 2900 C CA . TYR B 1 123 ? 15.555 12.859 -7.18 1 92.44 123 TYR B CA 1
ATOM 2901 C C . TYR B 1 123 ? 15.141 11.492 -7.723 1 92.44 123 TYR B C 1
ATOM 2903 O O . TYR B 1 123 ? 14.664 10.641 -6.969 1 92.44 123 TYR B O 1
ATOM 2911 N N . ASP B 1 124 ? 15.32 11.242 -8.953 1 89 124 ASP B N 1
ATOM 2912 C CA . ASP B 1 124 ? 14.844 10.023 -9.602 1 89 124 ASP B CA 1
ATOM 2913 C C . ASP B 1 124 ? 15.727 8.828 -9.242 1 89 124 ASP B C 1
ATOM 2915 O O . ASP B 1 124 ? 15.398 7.688 -9.586 1 89 124 ASP B O 1
ATOM 2919 N N . ARG B 1 125 ? 16.812 9.086 -8.531 1 88.69 125 ARG B N 1
ATOM 2920 C CA . ARG B 1 125 ? 17.719 8.016 -8.133 1 88.69 125 ARG B CA 1
ATOM 2921 C C . ARG B 1 125 ? 17.5 7.621 -6.676 1 88.69 125 ARG B C 1
ATOM 2923 O O . ARG B 1 125 ? 18.172 6.727 -6.164 1 88.69 125 ARG B O 1
ATOM 2930 N N . LEU B 1 126 ? 16.594 8.258 -6.105 1 90.38 126 LEU B N 1
ATOM 2931 C CA . LEU B 1 126 ? 16.328 8.008 -4.695 1 90.38 126 LEU B CA 1
ATOM 2932 C C . LEU B 1 126 ? 15.344 6.848 -4.523 1 90.38 126 LEU B C 1
ATOM 2934 O O . LEU B 1 126 ? 14.594 6.523 -5.441 1 90.38 126 LEU B O 1
ATOM 2938 N N . SER B 1 127 ? 15.438 6.199 -3.35 1 85.75 127 SER B N 1
ATOM 2939 C CA . SER B 1 127 ? 14.422 5.215 -2.98 1 85.75 127 SER B CA 1
ATOM 2940 C C . SER B 1 127 ? 13.07 5.875 -2.758 1 85.75 127 SER B C 1
ATOM 2942 O O . SER B 1 127 ? 12.977 7.098 -2.637 1 85.75 127 SER B O 1
ATOM 2944 N N . GLY B 1 128 ? 11.984 5.109 -2.748 1 86.38 128 GLY B N 1
ATOM 2945 C CA . GLY B 1 128 ? 10.648 5.629 -2.498 1 86.38 128 GLY B CA 1
ATOM 2946 C C . GLY B 1 128 ? 10.539 6.387 -1.19 1 86.38 128 GLY B C 1
ATOM 2947 O O . GLY B 1 128 ? 9.922 7.457 -1.136 1 86.38 128 GLY B O 1
ATOM 2948 N N . GLY B 1 129 ? 11.109 5.828 -0.142 1 90.44 129 GLY B N 1
ATOM 2949 C CA . GLY B 1 129 ? 11.117 6.5 1.147 1 90.44 129 GLY B CA 1
ATOM 2950 C C . GLY B 1 129 ? 11.859 7.824 1.126 1 90.44 129 GLY B C 1
ATOM 2951 O O . GLY B 1 129 ? 11.383 8.812 1.69 1 90.44 129 GLY B O 1
ATOM 2952 N N . GLN B 1 130 ? 12.961 7.836 0.47 1 91.62 130 GLN B N 1
ATOM 2953 C CA . GLN B 1 130 ? 13.75 9.062 0.353 1 91.62 130 GLN B CA 1
ATOM 2954 C C . GLN B 1 130 ? 12.992 10.125 -0.432 1 91.62 130 GLN B C 1
ATOM 2956 O O . GLN B 1 130 ? 12.984 11.297 -0.048 1 91.62 130 GLN B O 1
ATOM 2961 N N . ARG B 1 131 ? 12.375 9.719 -1.427 1 92.69 131 ARG B N 1
ATOM 2962 C CA . ARG B 1 131 ? 11.594 10.664 -2.225 1 92.69 131 ARG B CA 1
ATOM 2963 C C . ARG B 1 131 ? 10.484 11.305 -1.392 1 92.69 131 ARG B C 1
ATOM 2965 O O . ARG B 1 131 ? 10.234 12.5 -1.505 1 92.69 131 ARG B O 1
ATOM 2972 N N . GLN B 1 132 ? 9.891 10.453 -0.627 1 93.44 132 GLN B N 1
ATOM 2973 C CA . GLN B 1 132 ? 8.836 10.977 0.234 1 93.44 132 GLN B CA 1
ATOM 2974 C C . GLN B 1 132 ? 9.375 12.023 1.194 1 93.44 132 GLN B C 1
ATOM 2976 O O . GLN B 1 132 ? 8.75 13.062 1.408 1 93.44 132 GLN B O 1
ATOM 2981 N N . LEU B 1 133 ? 10.508 11.789 1.742 1 95 133 LEU B N 1
ATOM 2982 C CA . LEU B 1 133 ? 11.133 12.727 2.664 1 95 133 LEU B CA 1
ATOM 2983 C C . LEU B 1 133 ? 11.492 14.031 1.95 1 95 133 LEU B C 1
ATOM 2985 O O . LEU B 1 133 ? 11.383 15.109 2.531 1 95 133 LEU B O 1
ATOM 2989 N N . VAL B 1 134 ? 11.898 13.922 0.7 1 95 134 VAL B N 1
ATOM 2990 C CA . VAL B 1 134 ? 12.18 15.109 -0.089 1 95 134 VAL B CA 1
ATOM 2991 C C . VAL B 1 134 ? 10.914 15.953 -0.226 1 95 134 VAL B C 1
ATOM 2993 O O . VAL B 1 134 ? 10.961 17.188 -0.098 1 95 134 VAL B O 1
ATOM 2996 N N . LEU B 1 135 ? 9.828 15.328 -0.458 1 94.69 135 LEU B N 1
ATOM 2997 C CA . LEU B 1 135 ? 8.562 16.031 -0.626 1 94.69 135 LEU B CA 1
ATOM 2998 C C . LEU B 1 135 ? 8.133 16.703 0.677 1 94.69 135 LEU B C 1
ATOM 3000 O O . LEU B 1 135 ? 7.555 17.797 0.663 1 94.69 135 LEU B O 1
ATOM 3004 N N . PHE B 1 136 ? 8.398 16.047 1.765 1 96.31 136 PHE B N 1
ATOM 3005 C CA . PHE B 1 136 ? 8.172 16.688 3.057 1 96.31 136 PHE B CA 1
ATOM 3006 C C . PHE B 1 136 ? 9.016 17.953 3.197 1 96.31 136 PHE B C 1
ATOM 3008 O O . PHE B 1 136 ? 8.5 19 3.555 1 96.31 136 PHE B O 1
ATOM 3015 N N . ALA B 1 137 ? 10.289 17.797 2.893 1 97 137 ALA B N 1
ATOM 3016 C CA . ALA B 1 137 ? 11.203 18.938 2.99 1 97 137 ALA B CA 1
ATOM 3017 C C . ALA B 1 137 ? 10.734 20.078 2.1 1 97 137 ALA B C 1
ATOM 3019 O O . ALA B 1 137 ? 10.781 21.25 2.506 1 97 137 ALA B O 1
ATOM 3020 N N . ARG B 1 138 ? 10.328 19.75 0.971 1 95.81 138 ARG B N 1
ATOM 3021 C CA . ARG B 1 138 ? 9.836 20.766 0.043 1 95.81 138 ARG B CA 1
ATOM 3022 C C . ARG B 1 138 ? 8.648 21.516 0.634 1 95.81 138 ARG B C 1
ATOM 3024 O O . ARG B 1 138 ? 8.586 22.75 0.56 1 95.81 138 ARG B O 1
ATOM 3031 N N . ALA B 1 139 ? 7.734 20.781 1.167 1 95.88 139 ALA B N 1
ATOM 3032 C CA . ALA B 1 139 ? 6.566 21.422 1.776 1 95.88 139 ALA B CA 1
ATOM 3033 C C . ALA B 1 139 ? 6.977 22.328 2.934 1 95.88 139 ALA B C 1
ATOM 3035 O O . ALA B 1 139 ? 6.488 23.453 3.051 1 95.88 139 ALA B O 1
ATOM 3036 N N . LEU B 1 140 ? 7.898 21.922 3.725 1 96.94 140 LEU B N 1
ATOM 3037 C CA . LEU B 1 140 ? 8.352 22.656 4.895 1 96.94 140 LEU B CA 1
ATOM 3038 C C . LEU B 1 140 ? 9.102 23.922 4.48 1 96.94 140 LEU B C 1
ATOM 3040 O O . LEU B 1 140 ? 9.039 24.938 5.18 1 96.94 140 LEU B O 1
ATOM 3044 N N . ALA B 1 141 ? 9.734 23.797 3.375 1 96.56 141 ALA B N 1
ATOM 3045 C CA . ALA B 1 141 ? 10.5 24.938 2.877 1 96.56 141 ALA B CA 1
ATOM 3046 C C . ALA B 1 141 ? 9.594 26.125 2.588 1 96.56 141 ALA B C 1
ATOM 3048 O O . ALA B 1 141 ? 10.055 27.266 2.504 1 96.56 141 ALA B O 1
ATOM 3049 N N . GLY B 1 142 ? 8.391 25.859 2.445 1 95.25 142 GLY B N 1
ATOM 3050 C CA . GLY B 1 142 ? 7.422 26.922 2.227 1 95.25 142 GLY B CA 1
ATOM 3051 C C . GLY B 1 142 ? 6.969 27.594 3.51 1 95.25 142 GLY B C 1
ATOM 3052 O O . GLY B 1 142 ? 6.121 28.484 3.482 1 95.25 142 GLY B O 1
ATOM 3053 N N . ASP B 1 143 ? 7.43 27.172 4.609 1 95 143 ASP B N 1
ATOM 3054 C CA . ASP B 1 143 ? 7.145 27.734 5.926 1 95 143 ASP B CA 1
ATOM 3055 C C . ASP B 1 143 ? 5.664 27.578 6.277 1 95 143 ASP B C 1
ATOM 3057 O O . ASP B 1 143 ? 5.039 28.516 6.773 1 95 143 ASP B O 1
ATOM 3061 N N . CYS B 1 144 ? 5.137 26.516 5.984 1 95.06 144 CYS B N 1
ATOM 3062 C CA . CYS B 1 144 ? 3.736 26.203 6.266 1 95.06 144 CYS B CA 1
ATOM 3063 C C . CYS B 1 144 ? 3.531 25.906 7.746 1 95.06 144 CYS B C 1
ATOM 3065 O O . CYS B 1 144 ? 4.48 25.562 8.453 1 95.06 144 CYS B O 1
ATOM 3067 N N . ARG B 1 145 ? 2.299 26.125 8.164 1 95.44 145 ARG B N 1
ATOM 3068 C CA . ARG B 1 145 ? 1.896 25.766 9.523 1 95.44 145 ARG B CA 1
ATOM 3069 C C . ARG B 1 145 ? 0.9 24.609 9.516 1 95.44 145 ARG B C 1
ATOM 3071 O O . ARG B 1 145 ? 0.643 24 10.555 1 95.44 145 ARG B O 1
ATOM 3078 N N . VAL B 1 146 ? 0.344 24.391 8.367 1 97.69 146 VAL B N 1
ATOM 3079 C CA . VAL B 1 146 ? -0.57 23.266 8.125 1 97.69 146 VAL B CA 1
ATOM 3080 C C . VAL B 1 146 ? -0.011 22.375 7.027 1 97.69 146 VAL B C 1
ATOM 3082 O O . VAL B 1 146 ? 0.386 22.844 5.965 1 97.69 146 VAL B O 1
ATOM 3085 N N . LEU B 1 147 ? 0.084 21.094 7.344 1 97.81 147 LEU B N 1
ATOM 3086 C CA . LEU B 1 147 ? 0.594 20.125 6.383 1 97.81 147 LEU B CA 1
ATOM 3087 C C . LEU B 1 147 ? -0.494 19.141 5.988 1 97.81 147 LEU B C 1
ATOM 3089 O O . LEU B 1 147 ? -1.108 18.5 6.852 1 97.81 147 LEU B O 1
ATOM 3093 N N . LEU B 1 148 ? -0.808 19.062 4.699 1 98.19 148 LEU B N 1
ATOM 3094 C CA . LEU B 1 148 ? -1.736 18.094 4.125 1 98.19 148 LEU B CA 1
ATOM 3095 C C . LEU B 1 148 ? -0.984 17 3.387 1 98.19 148 LEU B C 1
ATOM 3097 O O . LEU B 1 148 ? -0.22 17.266 2.459 1 98.19 148 LEU B O 1
ATOM 3101 N N . LEU B 1 149 ? -1.201 15.766 3.818 1 97.56 149 LEU B N 1
ATOM 3102 C CA . LEU B 1 149 ? -0.465 14.633 3.264 1 97.56 149 LEU B CA 1
ATOM 3103 C C . LEU B 1 149 ? -1.413 13.641 2.602 1 97.56 149 LEU B C 1
ATOM 3105 O O . LEU B 1 149 ? -2.365 13.172 3.229 1 97.56 149 LEU B O 1
ATOM 3109 N N . ASP B 1 150 ? -1.113 13.336 1.403 1 95.75 150 ASP B N 1
ATOM 3110 C CA . ASP B 1 150 ? -1.931 12.359 0.693 1 95.75 150 ASP B CA 1
ATOM 3111 C C . ASP B 1 150 ? -1.277 10.977 0.715 1 95.75 150 ASP B C 1
ATOM 3113 O O . ASP B 1 150 ? -0.355 10.711 -0.058 1 95.75 150 ASP B O 1
ATOM 3117 N N . GLU B 1 151 ? -1.735 10.102 1.559 1 94.19 151 GLU B N 1
ATOM 3118 C CA . GLU B 1 151 ? -1.257 8.734 1.764 1 94.19 151 GLU B CA 1
ATOM 3119 C C . GLU B 1 151 ? 0.265 8.695 1.86 1 94.19 151 GLU B C 1
ATOM 3121 O O . GLU B 1 151 ? 0.92 7.969 1.109 1 94.19 151 GLU B O 1
ATOM 3126 N N . PRO B 1 152 ? 0.806 9.266 2.842 1 94.75 152 PRO B N 1
ATOM 3127 C CA . PRO B 1 152 ? 2.248 9.516 2.908 1 94.75 152 PRO B CA 1
ATOM 3128 C C . PRO B 1 152 ? 3.059 8.234 3.102 1 94.75 152 PRO B C 1
ATOM 3130 O O . PRO B 1 152 ? 4.242 8.195 2.762 1 94.75 152 PRO B O 1
ATOM 3133 N N . ALA B 1 153 ? 2.393 7.195 3.598 1 91.62 153 ALA B N 1
ATOM 3134 C CA . ALA B 1 153 ? 3.164 6.004 3.941 1 91.62 153 ALA B CA 1
ATOM 3135 C C . ALA B 1 153 ? 2.693 4.793 3.139 1 91.62 153 ALA B C 1
ATOM 3137 O O . ALA B 1 153 ? 3.32 3.732 3.18 1 91.62 153 ALA B O 1
ATOM 3138 N N . SER B 1 154 ? 1.681 4.895 2.352 1 84.94 154 SER B N 1
ATOM 3139 C CA . SER B 1 154 ? 0.965 3.74 1.819 1 84.94 154 SER B CA 1
ATOM 3140 C C . SER B 1 154 ? 1.822 2.973 0.818 1 84.94 154 SER B C 1
ATOM 3142 O O . SER B 1 154 ? 1.736 1.746 0.731 1 84.94 154 SER B O 1
ATOM 3144 N N . ALA B 1 155 ? 2.646 3.627 0.059 1 82.56 155 ALA B N 1
ATOM 3145 C CA . ALA B 1 155 ? 3.414 2.965 -0.993 1 82.56 155 ALA B CA 1
ATOM 3146 C C . ALA B 1 155 ? 4.785 2.535 -0.483 1 82.56 155 ALA B C 1
ATOM 3148 O O . ALA B 1 155 ? 5.613 2.037 -1.252 1 82.56 155 ALA B O 1
ATOM 3149 N N . LEU B 1 156 ? 4.996 2.699 0.804 1 88.44 156 LEU B N 1
ATOM 3150 C CA . LEU B 1 156 ? 6.309 2.439 1.39 1 88.44 156 LEU B CA 1
ATOM 3151 C C . LEU B 1 156 ? 6.332 1.084 2.086 1 88.44 156 LEU B C 1
ATOM 3153 O O . LEU B 1 156 ? 5.293 0.586 2.523 1 88.44 156 LEU B O 1
ATOM 3157 N N . ASP B 1 157 ? 7.559 0.513 2.176 1 87.31 157 ASP B N 1
ATOM 3158 C CA . ASP B 1 157 ? 7.711 -0.69 2.99 1 87.31 157 ASP B CA 1
ATOM 3159 C C . ASP B 1 157 ? 7.652 -0.356 4.48 1 87.31 157 ASP B C 1
ATOM 3161 O O . ASP B 1 157 ? 7.621 0.817 4.855 1 87.31 157 ASP B O 1
ATOM 3165 N N . LEU B 1 158 ? 7.652 -1.322 5.289 1 86.12 158 LEU B N 1
ATOM 3166 C CA . LEU B 1 158 ? 7.395 -1.146 6.715 1 86.12 158 LEU B CA 1
ATOM 3167 C C . LEU B 1 158 ? 8.438 -0.231 7.348 1 86.12 158 LEU B C 1
ATOM 3169 O O . LEU B 1 158 ? 8.102 0.633 8.164 1 86.12 158 LEU B O 1
ATOM 3173 N N . ALA B 1 159 ? 9.672 -0.412 6.988 1 84.88 159 ALA B N 1
ATOM 3174 C CA . ALA B 1 159 ? 10.734 0.418 7.555 1 84.88 159 ALA B CA 1
ATOM 3175 C C . ALA B 1 159 ? 10.516 1.89 7.215 1 84.88 159 ALA B C 1
ATOM 3177 O O . ALA B 1 159 ? 10.578 2.75 8.094 1 84.88 159 ALA B O 1
ATOM 3178 N N . ASN B 1 160 ? 10.242 2.139 6.027 1 89.31 160 ASN B N 1
ATOM 3179 C CA . ASN B 1 160 ? 10.062 3.514 5.57 1 89.31 160 ASN B CA 1
ATOM 3180 C C . ASN B 1 160 ? 8.758 4.109 6.09 1 89.31 160 ASN B C 1
ATOM 3182 O O . ASN B 1 160 ? 8.672 5.312 6.336 1 89.31 160 ASN B O 1
ATOM 3186 N N . GLN B 1 161 ? 7.805 3.264 6.219 1 90.75 161 GLN B N 1
ATOM 3187 C CA . GLN B 1 161 ? 6.582 3.734 6.859 1 90.75 161 GLN B CA 1
ATOM 3188 C C . GLN B 1 161 ? 6.867 4.289 8.25 1 90.75 161 GLN B C 1
ATOM 3190 O O . GLN B 1 161 ? 6.375 5.359 8.617 1 90.75 161 GLN B O 1
ATOM 3195 N N . GLY B 1 162 ? 7.664 3.549 8.992 1 89.19 162 GLY B N 1
ATOM 3196 C CA . GLY B 1 162 ? 8.031 4 10.328 1 89.19 162 GLY B CA 1
ATOM 3197 C C . GLY B 1 162 ? 8.703 5.359 10.336 1 89.19 162 GLY B C 1
ATOM 3198 O O . GLY B 1 162 ? 8.398 6.207 11.172 1 89.19 162 GLY B O 1
ATOM 3199 N N . VAL B 1 163 ? 9.539 5.531 9.414 1 90.75 163 VAL B N 1
ATOM 3200 C CA . VAL B 1 163 ? 10.273 6.785 9.305 1 90.75 163 VAL B CA 1
ATOM 3201 C C . VAL B 1 163 ? 9.305 7.938 9.062 1 90.75 163 VAL B C 1
ATOM 3203 O O . VAL B 1 163 ? 9.375 8.969 9.742 1 90.75 163 VAL B O 1
ATOM 3206 N N . VAL B 1 164 ? 8.406 7.746 8.211 1 93.38 164 VAL B N 1
ATOM 3207 C CA . VAL B 1 164 ? 7.461 8.789 7.828 1 93.38 164 VAL B CA 1
ATOM 3208 C C . VAL B 1 164 ? 6.496 9.07 8.977 1 93.38 164 VAL B C 1
ATOM 3210 O O . VAL B 1 164 ? 6.227 10.227 9.305 1 93.38 164 VAL B O 1
ATOM 3213 N N . LEU B 1 165 ? 6.043 8.055 9.602 1 93.56 165 LEU B N 1
ATOM 3214 C CA . LEU B 1 165 ? 5.113 8.219 10.719 1 93.56 165 LEU B CA 1
ATOM 3215 C C . LEU B 1 165 ? 5.789 8.914 11.891 1 93.56 165 LEU B C 1
ATOM 3217 O O . LEU B 1 165 ? 5.191 9.789 12.523 1 93.56 165 LEU B O 1
ATOM 3221 N N . ARG B 1 166 ? 6.977 8.625 12.109 1 92.12 166 ARG B N 1
ATOM 3222 C CA . ARG B 1 166 ? 7.738 9.297 13.156 1 92.12 166 ARG B CA 1
ATOM 3223 C C . ARG B 1 166 ? 7.934 10.773 12.836 1 92.12 166 ARG B C 1
ATOM 3225 O O . ARG B 1 166 ? 7.867 11.625 13.719 1 92.12 166 ARG B O 1
ATOM 3232 N N . LEU B 1 167 ? 8.227 10.961 11.625 1 94.38 167 LEU B N 1
ATOM 3233 C CA . LEU B 1 167 ? 8.391 12.344 11.195 1 94.38 167 LEU B CA 1
ATOM 3234 C C . LEU B 1 167 ? 7.113 13.141 11.43 1 94.38 167 LEU B C 1
ATOM 3236 O O . LEU B 1 167 ? 7.16 14.258 11.961 1 94.38 167 LEU B O 1
ATOM 3240 N N . ILE B 1 168 ? 5.984 12.609 11.086 1 96.19 168 ILE B N 1
ATOM 3241 C CA . ILE B 1 168 ? 4.707 13.273 11.297 1 96.19 168 ILE B CA 1
ATOM 3242 C C . ILE B 1 168 ? 4.52 13.57 12.789 1 96.19 168 ILE B C 1
ATOM 3244 O O . ILE B 1 168 ? 4.172 14.695 13.164 1 96.19 168 ILE B O 1
ATOM 3248 N N . ARG B 1 169 ? 4.785 12.672 13.555 1 94.19 169 ARG B N 1
ATOM 3249 C CA . ARG B 1 169 ? 4.633 12.836 14.992 1 94.19 169 ARG B CA 1
ATOM 3250 C C . ARG B 1 169 ? 5.535 13.953 15.516 1 94.19 169 ARG B C 1
ATOM 3252 O O . ARG B 1 169 ? 5.102 14.789 16.312 1 94.19 169 ARG B O 1
ATOM 3259 N N . ARG B 1 170 ? 6.73 13.914 15.125 1 94.12 170 ARG B N 1
ATOM 3260 C CA . ARG B 1 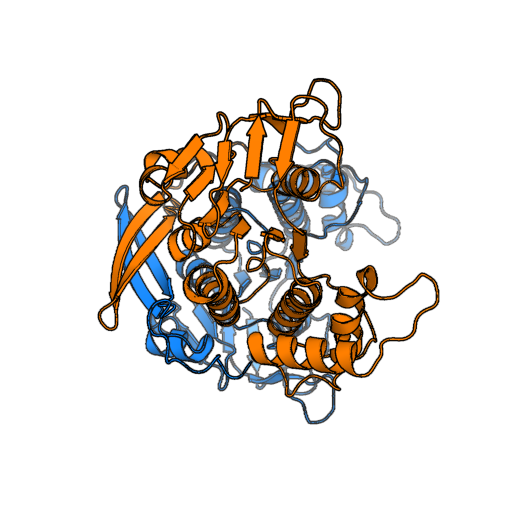170 ? 7.699 14.914 15.555 1 94.12 170 ARG B CA 1
ATOM 3261 C C . ARG B 1 170 ? 7.262 16.312 15.125 1 94.12 170 ARG B C 1
ATOM 3263 O O . ARG B 1 170 ? 7.34 17.266 15.914 1 94.12 170 ARG B O 1
ATOM 3270 N N . LEU B 1 171 ? 6.844 16.422 13.898 1 95.81 171 LEU B N 1
ATOM 3271 C CA . LEU B 1 171 ? 6.418 17.719 13.383 1 95.81 171 LEU B CA 1
ATOM 3272 C C . LEU B 1 171 ? 5.258 18.281 14.203 1 95.81 171 LEU B C 1
ATOM 3274 O O . LEU B 1 171 ? 5.195 19.484 14.453 1 95.81 171 LEU B O 1
ATOM 3278 N N . VAL B 1 172 ? 4.391 17.438 14.625 1 96.19 172 VAL B N 1
ATOM 3279 C CA . VAL B 1 172 ? 3.232 17.859 15.406 1 96.19 172 VAL B CA 1
ATOM 3280 C C . VAL B 1 172 ? 3.656 18.156 16.844 1 96.19 172 VAL B C 1
ATOM 3282 O O . VAL B 1 172 ? 3.398 19.25 17.344 1 96.19 172 VAL B O 1
ATOM 3285 N N . ARG B 1 173 ? 4.355 17.328 17.422 1 93.56 173 ARG B N 1
ATOM 3286 C CA . ARG B 1 173 ? 4.645 17.406 18.844 1 93.56 173 ARG B CA 1
ATOM 3287 C C . ARG B 1 173 ? 5.738 18.438 19.125 1 93.56 173 ARG B C 1
ATOM 3289 O O . ARG B 1 173 ? 5.633 19.219 20.062 1 93.56 173 ARG B O 1
ATOM 3296 N N . ASP B 1 174 ? 6.727 18.406 18.312 1 93.19 174 ASP B N 1
ATOM 3297 C CA . ASP B 1 174 ? 7.895 19.234 18.594 1 93.19 174 ASP B CA 1
ATOM 3298 C C . ASP B 1 174 ? 7.793 20.578 17.891 1 93.19 174 ASP B C 1
ATOM 3300 O O . ASP B 1 174 ? 8.234 21.594 18.422 1 93.19 174 ASP B O 1
ATOM 3304 N N . ASP B 1 175 ? 7.199 20.578 16.75 1 94.44 175 ASP B N 1
ATOM 3305 C CA . ASP B 1 175 ? 7.207 21.812 15.953 1 94.44 175 ASP B CA 1
ATOM 3306 C C . ASP B 1 175 ? 5.84 22.484 15.977 1 94.44 175 ASP B C 1
ATOM 3308 O O . ASP B 1 175 ? 5.672 23.578 15.445 1 94.44 175 ASP B O 1
ATOM 3312 N N . GLY B 1 176 ? 4.863 21.844 16.516 1 95.62 176 GLY B N 1
ATOM 3313 C CA . GLY B 1 176 ? 3.537 22.438 16.625 1 95.62 176 GLY B CA 1
ATOM 3314 C C . GLY B 1 176 ? 2.795 22.484 15.305 1 95.62 176 GLY B C 1
ATOM 3315 O O . GLY B 1 176 ? 1.891 23.312 15.125 1 95.62 176 GLY B O 1
ATOM 3316 N N . MET B 1 177 ? 3.172 21.703 14.359 1 96.56 177 MET B N 1
ATOM 3317 C CA . MET B 1 177 ? 2.547 21.656 13.039 1 96.56 177 MET B CA 1
ATOM 3318 C C . MET B 1 177 ? 1.144 21.062 13.133 1 96.56 177 MET B C 1
ATOM 3320 O O . MET B 1 177 ? 0.906 20.125 13.891 1 96.56 177 MET B O 1
ATOM 3324 N N . THR B 1 178 ? 0.22 21.656 12.43 1 98.19 178 THR B N 1
ATOM 3325 C CA . THR B 1 178 ? -1.076 21.031 12.195 1 98.19 178 THR B CA 1
ATOM 3326 C C . THR B 1 178 ? -1.019 20.109 10.984 1 98.19 178 THR B C 1
ATOM 3328 O O . THR B 1 178 ? -0.633 20.531 9.891 1 98.19 178 THR B O 1
ATOM 3331 N N . VAL B 1 179 ? -1.377 18.812 11.188 1 98.25 179 VAL B N 1
ATOM 3332 C CA . VAL B 1 179 ? -1.212 17.844 10.102 1 98.25 179 VAL B CA 1
ATOM 3333 C C . VAL B 1 179 ? -2.537 17.141 9.836 1 98.25 179 VAL B C 1
ATOM 3335 O O . VAL B 1 179 ? -3.221 16.719 10.766 1 98.25 179 VAL B O 1
ATOM 3338 N N . VAL B 1 180 ? -2.939 17.094 8.602 1 98.62 180 VAL B N 1
ATOM 3339 C CA . VAL B 1 180 ? -4.027 16.25 8.117 1 98.62 180 VAL B CA 1
ATOM 3340 C C . VAL B 1 180 ? -3.5 15.273 7.062 1 98.62 180 VAL B C 1
ATOM 3342 O O . VAL B 1 180 ? -2.855 15.688 6.098 1 98.62 180 VAL B O 1
ATOM 3345 N N . PHE B 1 181 ? -3.709 13.992 7.297 1 98.06 181 PHE B N 1
ATOM 3346 C CA . PHE B 1 181 ? -3.209 13.047 6.309 1 98.06 181 PHE B CA 1
ATOM 3347 C C . PHE B 1 181 ? -4.254 11.977 6.004 1 98.06 181 PHE B C 1
ATOM 3349 O O . PHE B 1 181 ? -5.051 11.617 6.875 1 98.06 181 PHE B O 1
ATOM 3356 N N . THR B 1 182 ? -4.258 11.562 4.762 1 96.94 182 THR B N 1
ATOM 3357 C CA . THR B 1 182 ? -5.152 10.492 4.352 1 96.94 182 THR B CA 1
ATOM 3358 C C . THR B 1 182 ? -4.465 9.133 4.477 1 96.94 182 THR B C 1
ATOM 3360 O O . THR B 1 182 ? -3.242 9.039 4.34 1 96.94 182 THR B O 1
ATOM 3363 N N . THR B 1 183 ? -5.234 8.094 4.793 1 94.88 183 THR B N 1
ATOM 3364 C CA . THR B 1 183 ? -4.73 6.727 4.828 1 94.88 183 THR B CA 1
ATOM 3365 C C . THR B 1 183 ? -5.879 5.723 4.723 1 94.88 183 THR B C 1
ATOM 3367 O O . THR B 1 183 ? -7.004 6.02 5.125 1 94.88 183 THR B O 1
ATOM 3370 N N . HIS B 1 184 ? -5.555 4.621 4.195 1 91.81 184 HIS B N 1
ATOM 3371 C CA . HIS B 1 184 ? -6.504 3.518 4.242 1 91.81 184 HIS B CA 1
ATOM 3372 C C . HIS B 1 184 ? -6.09 2.482 5.285 1 91.81 184 HIS B C 1
ATOM 3374 O O . HIS B 1 184 ? -6.762 1.461 5.449 1 91.81 184 HIS B O 1
ATOM 3380 N N . HIS B 1 185 ? -5.051 2.801 6.02 1 91.19 185 HIS B N 1
ATOM 3381 C CA . HIS B 1 185 ? -4.535 1.896 7.043 1 91.19 185 HIS B CA 1
ATOM 3382 C C . HIS B 1 185 ? -4.82 2.428 8.445 1 91.19 185 HIS B C 1
ATOM 3384 O O . HIS B 1 185 ? -4.215 3.412 8.875 1 91.19 185 HIS B O 1
ATOM 3390 N N . PRO B 1 186 ? -5.574 1.726 9.18 1 93.69 186 PRO B N 1
ATOM 3391 C CA . PRO B 1 186 ? -5.941 2.234 10.5 1 93.69 186 PRO B CA 1
ATOM 3392 C C . PRO B 1 186 ? -4.746 2.34 11.445 1 93.69 186 PRO B C 1
ATOM 3394 O O . PRO B 1 186 ? -4.723 3.209 12.32 1 93.69 186 PRO B O 1
ATOM 3397 N N . ASP B 1 187 ? -3.797 1.54 11.25 1 92.5 187 ASP B N 1
ATOM 3398 C CA . ASP B 1 187 ? -2.646 1.545 12.148 1 92.5 187 ASP B CA 1
ATOM 3399 C C . ASP B 1 187 ? -1.834 2.828 11.984 1 92.5 187 ASP B C 1
ATOM 3401 O O . ASP B 1 187 ? -1.187 3.279 12.938 1 92.5 187 ASP B O 1
ATOM 3405 N N . HIS B 1 188 ? -1.837 3.357 10.812 1 93.62 188 HIS B N 1
ATOM 3406 C CA . HIS B 1 188 ? -1.188 4.648 10.617 1 93.62 188 HIS B CA 1
ATOM 3407 C C . HIS B 1 188 ? -1.848 5.73 11.469 1 93.62 188 HIS B C 1
ATOM 3409 O O . HIS B 1 188 ? -1.16 6.539 12.094 1 93.62 188 HIS B O 1
ATOM 3415 N N . ALA B 1 189 ? -3.154 5.676 11.461 1 95.19 189 ALA B N 1
ATOM 3416 C CA . ALA B 1 189 ? -3.92 6.633 12.258 1 95.19 189 ALA B CA 1
ATOM 3417 C C . ALA B 1 189 ? -3.684 6.418 13.75 1 95.19 189 ALA B C 1
ATOM 3419 O O . ALA B 1 189 ? -3.43 7.375 14.484 1 95.19 189 ALA B O 1
ATOM 3420 N N . LEU B 1 190 ? -3.688 5.23 14.117 1 93.5 190 LEU B N 1
ATOM 3421 C CA . LEU B 1 190 ? -3.48 4.906 15.523 1 93.5 190 LEU B CA 1
ATOM 3422 C C . LEU B 1 190 ? -2.107 5.375 15.992 1 93.5 190 LEU B C 1
ATOM 3424 O O . LEU B 1 190 ? -1.945 5.773 17.141 1 93.5 190 LEU B O 1
ATOM 3428 N N . ALA B 1 191 ? -1.24 5.328 15.125 1 90.62 191 ALA B N 1
ATOM 3429 C CA . ALA B 1 191 ? 0.146 5.629 15.477 1 90.62 191 ALA B CA 1
ATOM 3430 C C . ALA B 1 191 ? 0.345 7.125 15.695 1 90.62 191 ALA B C 1
ATOM 3432 O O . ALA B 1 191 ? 1.1 7.531 16.578 1 90.62 191 ALA B O 1
ATOM 3433 N N . VAL B 1 192 ? -0.405 7.922 14.922 1 93.62 192 VAL B N 1
ATOM 3434 C CA . VAL B 1 192 ? 0.068 9.305 14.945 1 93.62 192 VAL B CA 1
ATOM 3435 C C . VAL B 1 192 ? -1.116 10.25 15.117 1 93.62 192 VAL B C 1
ATOM 3437 O O . VAL B 1 192 ? -0.941 11.406 15.508 1 93.62 192 VAL B O 1
ATOM 3440 N N . ALA B 1 193 ? -2.295 9.852 14.812 1 96.75 193 ALA B N 1
ATOM 3441 C CA . ALA B 1 193 ? -3.416 10.781 14.75 1 96.75 193 ALA B CA 1
ATOM 3442 C C . ALA B 1 193 ? -4.023 11.008 16.125 1 96.75 193 ALA B C 1
ATOM 3444 O O . ALA B 1 193 ? -4.176 10.07 16.906 1 96.75 193 ALA B O 1
ATOM 3445 N N . ASP B 1 194 ? -4.332 12.258 16.438 1 97.44 194 ASP B N 1
ATOM 3446 C CA . ASP B 1 194 ? -5.141 12.602 17.609 1 97.44 194 ASP B CA 1
ATOM 3447 C C . ASP B 1 194 ? -6.625 12.359 17.328 1 97.44 194 ASP B C 1
ATOM 3449 O O . ASP B 1 194 ? -7.34 11.828 18.188 1 97.44 194 ASP B O 1
ATOM 3453 N N . LYS B 1 195 ? -7.023 12.789 16.203 1 98.25 195 LYS B N 1
ATOM 3454 C CA . LYS B 1 195 ? -8.398 12.617 15.75 1 98.25 195 LYS B CA 1
ATOM 3455 C C . LYS B 1 195 ? -8.445 11.914 14.398 1 98.25 195 LYS B C 1
ATOM 3457 O O . LYS B 1 195 ? -7.449 11.875 13.672 1 98.25 195 LYS B O 1
ATOM 3462 N N . VAL B 1 196 ? -9.617 11.344 14.133 1 98.19 196 VAL B N 1
ATOM 3463 C CA . VAL B 1 196 ? -9.82 10.633 12.875 1 98.19 196 VAL B CA 1
ATOM 3464 C C . VAL B 1 196 ? -11.172 11.016 12.281 1 98.19 196 VAL B C 1
ATOM 3466 O O . VAL B 1 196 ? -12.172 11.133 13 1 98.19 196 VAL B O 1
ATOM 3469 N N . LEU B 1 197 ? -11.148 11.336 11.055 1 98.12 197 LEU B N 1
ATOM 3470 C CA . LEU B 1 197 ? -12.359 11.344 10.234 1 98.12 197 LEU B CA 1
ATOM 3471 C C . LEU B 1 197 ? -12.484 10.047 9.438 1 98.12 197 LEU B C 1
ATOM 3473 O O . LEU B 1 197 ? -11.688 9.789 8.531 1 98.12 197 LEU B O 1
ATOM 3477 N N . MET B 1 198 ? -13.406 9.258 9.773 1 96.69 198 MET B N 1
ATOM 3478 C CA . MET B 1 198 ? -13.672 8.023 9.047 1 96.69 198 MET B CA 1
ATOM 3479 C C . MET B 1 198 ? -14.742 8.234 7.977 1 96.69 198 MET B C 1
ATOM 3481 O O . MET B 1 198 ? -15.875 8.594 8.297 1 96.69 198 MET B O 1
ATOM 3485 N N . MET B 1 199 ? -14.266 8.062 6.758 1 93.44 199 MET B N 1
ATOM 3486 C CA . MET B 1 199 ? -15.164 8.242 5.621 1 93.44 199 MET B CA 1
ATOM 3487 C C . MET B 1 199 ? -15.68 6.902 5.113 1 93.44 199 MET B C 1
ATOM 3489 O O . MET B 1 199 ? -15.188 6.383 4.113 1 93.44 199 MET B O 1
ATOM 3493 N N . ALA B 1 200 ? -16.578 6.32 5.727 1 82.25 200 ALA B N 1
ATOM 3494 C CA . ALA B 1 200 ? -17.25 5.074 5.383 1 82.25 200 ALA B CA 1
ATOM 3495 C C . ALA B 1 200 ? -18.75 5.16 5.688 1 82.25 200 ALA B C 1
ATOM 3497 O O . ALA B 1 200 ? -19.141 5.191 6.855 1 82.25 200 ALA B O 1
ATOM 3498 N N . GLY B 1 201 ? -19.516 5.035 4.621 1 80.81 201 GLY B N 1
ATOM 3499 C CA . GLY B 1 201 ? -20.922 5.285 4.914 1 80.81 201 GLY B CA 1
ATOM 3500 C C . GLY B 1 201 ? -21.172 6.652 5.52 1 80.81 201 GLY B C 1
ATOM 3501 O O . GLY B 1 201 ? -20.781 7.672 4.941 1 80.81 201 GLY B O 1
ATOM 3502 N N . GLU B 1 202 ? -21.781 6.559 6.766 1 86.94 202 GLU B N 1
ATOM 3503 C CA . GLU B 1 202 ? -21.922 7.809 7.504 1 86.94 202 GLU B CA 1
ATOM 3504 C C . GLU B 1 202 ? -20.594 8.203 8.164 1 86.94 202 GLU B C 1
ATOM 3506 O O . GLU B 1 202 ? -20.078 7.469 9.008 1 86.94 202 GLU B O 1
ATOM 3511 N N . PRO B 1 203 ? -20.141 9.336 7.824 1 93.5 203 PRO B N 1
ATOM 3512 C CA . PRO B 1 203 ? -18.844 9.742 8.359 1 93.5 203 PRO B CA 1
ATOM 3513 C C . PRO B 1 203 ? -18.859 9.922 9.875 1 93.5 203 PRO B C 1
ATOM 3515 O O . PRO B 1 203 ? -19.844 10.398 10.438 1 93.5 203 PRO B O 1
ATOM 3518 N N . VAL B 1 204 ? -17.781 9.547 10.477 1 95.94 204 VAL B N 1
ATOM 3519 C CA . VAL B 1 204 ? -17.594 9.703 11.922 1 95.94 204 VAL B CA 1
ATOM 3520 C C . VAL B 1 204 ? -16.297 10.477 12.188 1 95.94 204 VAL B C 1
ATOM 3522 O O . VAL B 1 204 ? -15.273 10.234 11.547 1 95.94 204 VAL B O 1
ATOM 3525 N N . PHE B 1 205 ? -16.453 11.461 13.062 1 97.5 205 PHE B N 1
ATOM 3526 C CA . PHE B 1 205 ? -15.289 12.258 13.43 1 97.5 205 PHE B CA 1
ATOM 3527 C C . PHE B 1 205 ? -15.133 12.312 14.945 1 97.5 205 PHE B C 1
ATOM 3529 O O . PHE B 1 205 ? -16.109 12.477 15.68 1 97.5 205 PHE B O 1
ATOM 3536 N N . GLY B 1 206 ? -13.867 12.109 15.391 1 97.69 206 GLY B N 1
ATOM 3537 C CA . GLY B 1 206 ? -13.586 12.195 16.812 1 97.69 206 GLY B CA 1
ATOM 3538 C C . GLY B 1 206 ? -12.188 11.711 17.172 1 97.69 206 GLY B C 1
ATOM 3539 O O . GLY B 1 206 ? -11.336 11.547 16.297 1 97.69 206 GLY B O 1
ATOM 3540 N N . PRO B 1 207 ? -11.977 11.594 18.5 1 97.69 207 PRO B N 1
ATOM 3541 C CA . PRO B 1 207 ? -10.68 11.07 18.938 1 97.69 207 PRO B CA 1
ATOM 3542 C C . PRO B 1 207 ? -10.359 9.703 18.328 1 97.69 207 PRO B C 1
ATOM 3544 O O . PRO B 1 207 ? -11.258 8.867 18.188 1 97.69 207 PRO B O 1
ATOM 3547 N N . ALA B 1 208 ? -9.094 9.516 17.953 1 96.44 208 ALA B N 1
ATOM 3548 C CA . ALA B 1 208 ? -8.664 8.312 17.25 1 96.44 208 ALA B CA 1
ATOM 3549 C C . ALA B 1 208 ? -9.047 7.051 18.016 1 96.44 208 ALA B C 1
ATOM 3551 O O . ALA B 1 208 ? -9.594 6.105 17.453 1 96.44 208 ALA B O 1
ATOM 3552 N N . ASP B 1 209 ? -8.82 7.051 19.281 1 91.94 209 ASP B N 1
ATOM 3553 C CA . ASP B 1 209 ? -9.055 5.871 20.109 1 91.94 209 ASP B CA 1
ATOM 3554 C C . ASP B 1 209 ? -10.539 5.5 20.141 1 91.94 209 ASP B C 1
ATOM 3556 O O . ASP B 1 209 ? -10.891 4.324 20.234 1 91.94 209 ASP B O 1
ATOM 3560 N N . ARG B 1 210 ? -11.391 6.477 19.984 1 95 210 ARG B N 1
ATOM 3561 C CA . ARG B 1 210 ? -12.836 6.246 20.031 1 95 210 ARG B CA 1
ATOM 3562 C C . ARG B 1 210 ? -13.375 5.883 18.656 1 95 210 ARG B C 1
ATOM 3564 O O . ARG B 1 210 ? -14.219 4.992 18.531 1 95 210 ARG B O 1
ATOM 3571 N N . VAL B 1 211 ? -12.891 6.543 17.688 1 96.56 211 VAL B N 1
ATOM 3572 C CA . VAL B 1 211 ? -13.391 6.332 16.328 1 96.56 211 VAL B CA 1
ATOM 3573 C C . VAL B 1 211 ? -12.898 4.988 15.805 1 96.56 211 VAL B C 1
ATOM 3575 O O . VAL B 1 211 ? -13.641 4.266 15.133 1 96.56 211 VAL B O 1
ATOM 3578 N N . LEU B 1 212 ? -11.633 4.617 16.156 1 96 212 LEU B N 1
ATOM 3579 C CA . LEU B 1 212 ? -11.016 3.408 15.609 1 96 212 LEU B CA 1
ATOM 3580 C C . LEU B 1 212 ? -11.297 2.209 16.516 1 96 212 LEU B C 1
ATOM 3582 O O . LEU B 1 212 ? -10.375 1.481 16.891 1 96 212 LEU B O 1
ATOM 3586 N N . ASP B 1 213 ? -12.562 2.057 16.766 1 95.38 213 ASP B N 1
ATOM 3587 C CA . ASP B 1 213 ? -12.938 0.844 17.484 1 95.38 213 ASP B CA 1
ATOM 3588 C C . ASP B 1 213 ? -13.273 -0.287 16.516 1 95.38 213 ASP B C 1
ATOM 3590 O O . ASP B 1 213 ? -13.367 -0.069 15.305 1 95.38 213 ASP B O 1
ATOM 3594 N N . GLU B 1 214 ? -13.383 -1.499 17.125 1 94 214 GLU B N 1
ATOM 3595 C CA . GLU B 1 214 ? -13.547 -2.689 16.297 1 94 214 GLU B CA 1
ATOM 3596 C C . GLU B 1 214 ? -14.828 -2.611 15.461 1 94 214 GLU B C 1
ATOM 3598 O O . GLU B 1 214 ? -14.844 -3.021 14.297 1 94 214 GLU B O 1
ATOM 3603 N N . ALA B 1 215 ? -15.852 -2.059 16.031 1 93.88 215 ALA B N 1
ATOM 3604 C CA . ALA B 1 215 ? -17.125 -1.964 15.336 1 93.88 215 ALA B CA 1
ATOM 3605 C C . ALA B 1 215 ? -17.031 -1.038 14.125 1 93.88 215 ALA B C 1
ATOM 3607 O O . ALA B 1 215 ? -17.453 -1.398 13.023 1 93.88 215 ALA B O 1
ATOM 3608 N N . ASN B 1 216 ? -16.484 0.141 14.305 1 94.62 216 ASN B N 1
ATOM 3609 C CA . ASN B 1 216 ? -16.312 1.092 13.211 1 94.62 216 ASN B CA 1
ATOM 3610 C C . ASN B 1 216 ? -15.398 0.537 12.125 1 94.62 216 ASN B C 1
ATOM 3612 O O . ASN B 1 216 ? -15.664 0.702 10.938 1 94.62 216 ASN B O 1
ATOM 3616 N N . LEU B 1 217 ? -14.359 -0.128 12.555 1 93 217 LEU B N 1
ATOM 3617 C CA . LEU B 1 217 ? -13.398 -0.678 11.602 1 93 217 LEU B CA 1
ATOM 3618 C C . LEU B 1 217 ? -14.023 -1.813 10.797 1 93 217 LEU B C 1
ATOM 3620 O O . LEU B 1 217 ? -13.781 -1.935 9.594 1 93 217 LEU B O 1
ATOM 3624 N N . ALA B 1 218 ? -14.758 -2.617 11.461 1 90.31 218 ALA B N 1
ATOM 3625 C CA . ALA B 1 218 ? -15.445 -3.691 10.75 1 90.31 218 ALA B CA 1
ATOM 3626 C C . ALA B 1 218 ? -16.406 -3.131 9.703 1 90.31 218 ALA B C 1
ATOM 3628 O O . ALA B 1 218 ? -16.516 -3.67 8.602 1 90.31 218 ALA B O 1
ATOM 3629 N N . ARG B 1 219 ? -17.078 -2.082 10.031 1 88.5 219 ARG B N 1
ATOM 3630 C CA . ARG B 1 219 ? -17.984 -1.426 9.102 1 88.5 219 ARG B CA 1
ATOM 3631 C C . ARG B 1 219 ? -17.219 -0.817 7.93 1 88.5 219 ARG B C 1
ATOM 3633 O O . ARG B 1 219 ? -17.672 -0.898 6.785 1 88.5 219 ARG B O 1
ATOM 3640 N N . LEU B 1 220 ? -16.156 -0.275 8.234 1 87.38 220 LEU B N 1
ATOM 3641 C CA . LEU B 1 220 ? -15.344 0.393 7.23 1 87.38 220 LEU B CA 1
ATOM 3642 C C . LEU B 1 220 ? -14.844 -0.603 6.191 1 87.38 220 LEU B C 1
ATOM 3644 O O . LEU B 1 220 ? -14.914 -0.338 4.988 1 87.38 220 LEU B O 1
ATOM 3648 N N . TYR B 1 221 ? -14.391 -1.743 6.652 1 84.31 221 TYR B N 1
ATOM 3649 C CA . TYR B 1 221 ? -13.664 -2.633 5.754 1 84.31 221 TYR B CA 1
ATOM 3650 C C . TYR B 1 221 ? -14.531 -3.816 5.344 1 84.31 221 TYR B C 1
ATOM 3652 O O . TYR B 1 221 ? -14.18 -4.555 4.418 1 84.31 221 TYR B O 1
ATOM 3660 N N . GLY B 1 222 ? -15.617 -3.988 6.023 1 83.19 222 GLY B N 1
ATOM 3661 C CA . GLY B 1 222 ? -16.516 -5.086 5.695 1 83.19 222 GLY B CA 1
ATOM 3662 C C . GLY B 1 222 ? -16.031 -6.426 6.223 1 83.19 222 GLY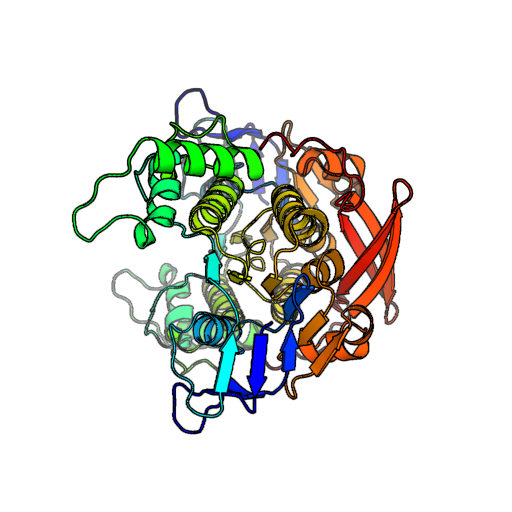 B C 1
ATOM 3663 O O . GLY B 1 222 ? -16.547 -7.473 5.82 1 83.19 222 GLY B O 1
ATOM 3664 N N . VAL B 1 223 ? -14.984 -6.434 7.039 1 82.5 223 VAL B N 1
ATOM 3665 C CA . VAL B 1 223 ? -14.469 -7.633 7.691 1 82.5 223 VAL B CA 1
ATOM 3666 C C . VAL B 1 223 ? -14.203 -7.344 9.172 1 82.5 223 VAL B C 1
ATOM 3668 O O . VAL B 1 223 ? -13.898 -6.207 9.539 1 82.5 223 VAL B O 1
ATOM 367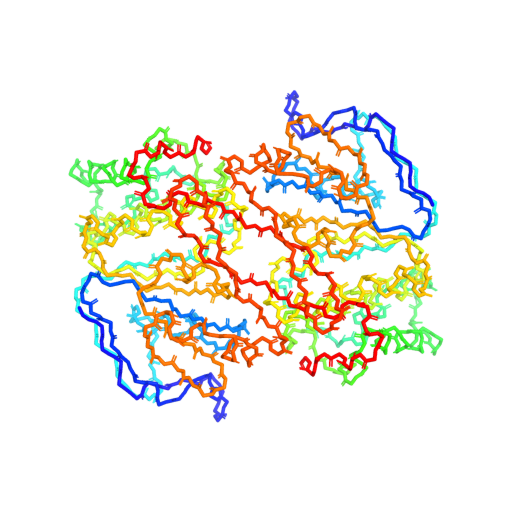1 N N . PRO B 1 224 ? -14.375 -8.352 9.914 1 88.06 224 PRO B N 1
ATOM 3672 C CA . PRO B 1 224 ? -14.047 -8.133 11.32 1 88.06 224 PRO B CA 1
ATOM 3673 C C . PRO B 1 224 ? -12.586 -7.727 11.531 1 88.06 224 PRO B C 1
ATOM 3675 O O . PRO B 1 224 ? -11.703 -8.211 10.82 1 88.06 224 PRO B O 1
ATOM 3678 N N . VAL B 1 225 ? -12.367 -6.84 12.453 1 91.12 225 VAL B N 1
ATOM 3679 C CA . VAL B 1 225 ? -11.039 -6.363 12.828 1 91.12 225 VAL B CA 1
ATOM 3680 C C . VAL B 1 225 ? -10.867 -6.43 14.344 1 91.12 225 VAL B C 1
ATOM 3682 O O . VAL B 1 225 ? -11.773 -6.078 15.094 1 91.12 225 VAL B O 1
ATOM 3685 N N . ARG B 1 226 ? -9.742 -6.918 14.758 1 92.94 226 ARG B N 1
ATOM 3686 C CA . ARG B 1 226 ? -9.43 -6.965 16.188 1 92.94 226 ARG B CA 1
ATOM 3687 C C . ARG B 1 226 ? -8.359 -5.941 16.547 1 92.94 226 ARG B C 1
ATOM 3689 O O . ARG B 1 226 ? -7.406 -5.738 15.781 1 92.94 226 ARG B O 1
ATOM 3696 N N . ARG B 1 227 ? -8.578 -5.363 17.703 1 93.38 227 ARG B N 1
ATOM 3697 C CA . ARG B 1 227 ? -7.551 -4.48 18.25 1 93.38 227 ARG B CA 1
ATOM 3698 C C . ARG B 1 227 ? -6.641 -5.227 19.219 1 93.38 227 ARG B C 1
ATOM 3700 O O . ARG B 1 227 ? -7.113 -6.023 20.031 1 93.38 227 ARG B O 1
ATOM 3707 N N . VAL B 1 228 ? -5.391 -4.949 19.047 1 92.81 228 VAL B N 1
ATOM 3708 C CA . VAL B 1 228 ? -4.43 -5.59 19.938 1 92.81 228 VAL B CA 1
ATOM 3709 C C . VAL B 1 228 ? -3.486 -4.539 20.516 1 92.81 228 VAL B C 1
ATOM 3711 O O . VAL B 1 228 ? -3.229 -3.51 19.891 1 92.81 228 VAL B O 1
ATOM 3714 N N . THR B 1 229 ? -3.102 -4.754 21.734 1 91.19 229 THR B N 1
ATOM 3715 C CA . THR B 1 229 ? -2.117 -3.906 22.406 1 91.19 229 THR B CA 1
ATOM 3716 C C . THR B 1 229 ? -0.853 -4.699 22.734 1 91.19 229 THR B C 1
ATOM 3718 O O . THR B 1 229 ? -0.924 -5.785 23.312 1 91.19 229 THR B O 1
ATOM 3721 N N . ILE B 1 230 ? 0.195 -4.145 22.266 1 88.38 230 ILE B N 1
ATOM 3722 C CA . ILE B 1 230 ? 1.474 -4.789 22.531 1 88.38 230 ILE B CA 1
ATOM 3723 C C . ILE B 1 230 ? 2.357 -3.855 23.359 1 88.38 230 ILE B C 1
ATOM 3725 O O . ILE B 1 230 ? 2.297 -2.635 23.203 1 88.38 230 ILE B O 1
ATOM 3729 N N . GLU B 1 231 ? 3.006 -4.484 24.297 1 86.69 231 GLU B N 1
ATOM 3730 C CA . GLU B 1 231 ? 4.016 -3.74 25.047 1 86.69 231 GLU B CA 1
ATOM 3731 C C . GLU B 1 231 ? 5.422 -4.074 24.562 1 86.69 231 GLU B C 1
ATOM 3733 O O . GLU B 1 231 ? 5.816 -5.242 24.547 1 86.69 231 GLU B O 1
ATOM 3738 N N . ALA B 1 232 ? 6.02 -3.08 24.016 1 80.94 232 ALA B N 1
ATOM 3739 C CA . ALA B 1 232 ? 7.383 -3.271 23.531 1 80.94 232 ALA B CA 1
ATOM 3740 C C . ALA B 1 232 ? 8.273 -2.09 23.906 1 80.94 232 ALA B C 1
ATOM 3742 O O . ALA B 1 232 ? 7.914 -0.935 23.672 1 80.94 232 ALA B O 1
ATOM 3743 N N . ASP B 1 233 ? 9.438 -2.463 24.484 1 77.12 233 ASP B N 1
ATOM 3744 C CA . ASP B 1 233 ? 10.438 -1.46 24.859 1 77.12 233 ASP B CA 1
ATOM 3745 C C . ASP B 1 233 ? 9.812 -0.351 25.703 1 77.12 233 ASP B C 1
ATOM 3747 O O . ASP B 1 233 ? 10.055 0.833 25.469 1 77.12 233 ASP B O 1
ATOM 3751 N N . GLY B 1 234 ? 8.922 -0.756 26.578 1 77.94 234 GLY B N 1
ATOM 3752 C CA . GLY B 1 234 ? 8.328 0.195 27.5 1 77.94 234 GLY B CA 1
ATOM 3753 C C . GLY B 1 234 ? 7.219 1.025 26.875 1 77.94 234 GLY B C 1
ATOM 3754 O O . GLY B 1 234 ? 6.719 1.968 27.5 1 77.94 234 GLY B O 1
ATOM 3755 N N . GLU B 1 235 ? 6.934 0.681 25.656 1 78.81 235 GLU B N 1
ATOM 3756 C CA . GLU B 1 235 ? 5.883 1.43 24.984 1 78.81 235 GLU B CA 1
ATOM 3757 C C . GLU B 1 235 ? 4.691 0.535 24.656 1 78.81 235 GLU B C 1
ATOM 3759 O O . GLU B 1 235 ? 4.859 -0.657 24.391 1 78.81 235 GLU B O 1
ATOM 3764 N N . ARG B 1 236 ? 3.555 1.159 24.922 1 85.69 236 ARG B N 1
ATOM 3765 C CA . ARG B 1 236 ? 2.324 0.482 24.531 1 85.69 236 ARG B CA 1
ATOM 3766 C C . ARG B 1 236 ? 1.947 0.833 23.094 1 85.69 236 ARG B C 1
ATOM 3768 O O . ARG B 1 236 ? 1.849 2.01 22.734 1 85.69 236 ARG B O 1
ATOM 3775 N N . ILE B 1 237 ? 1.836 -0.156 22.266 1 88.06 237 ILE B N 1
ATOM 3776 C CA . ILE B 1 237 ? 1.506 0.049 20.859 1 88.06 237 ILE B CA 1
ATOM 3777 C C . ILE B 1 237 ? 0.156 -0.594 20.547 1 88.06 237 ILE B C 1
ATOM 3779 O O . ILE B 1 237 ? -0.082 -1.752 20.891 1 88.06 237 ILE B O 1
ATOM 3783 N N . GLU B 1 238 ? -0.665 0.216 19.969 1 91 238 GLU B N 1
ATOM 3784 C CA . GLU B 1 238 ? -1.954 -0.292 19.5 1 91 238 GLU B CA 1
ATOM 3785 C C . GLU B 1 238 ? -1.913 -0.65 18.031 1 91 238 GLU B C 1
ATOM 3787 O O . GLU B 1 238 ? -1.3 0.06 17.219 1 91 238 GLU B O 1
ATOM 3792 N N . ALA B 1 239 ? -2.523 -1.791 17.703 1 92.5 239 ALA B N 1
ATOM 3793 C CA . ALA B 1 239 ? -2.557 -2.244 16.312 1 92.5 239 ALA B CA 1
ATOM 3794 C C . ALA B 1 239 ? -3.881 -2.928 15.992 1 92.5 239 ALA B C 1
ATOM 3796 O O . ALA B 1 239 ? -4.648 -3.266 16.891 1 92.5 239 ALA B O 1
ATOM 3797 N N . THR B 1 240 ? -4.125 -3.02 14.695 1 93 240 THR B N 1
ATOM 3798 C CA . THR B 1 240 ? -5.328 -3.697 14.234 1 93 240 THR B CA 1
ATOM 3799 C C . THR B 1 240 ? -4.973 -4.945 13.43 1 93 240 THR B C 1
ATOM 3801 O O . THR B 1 240 ? -3.98 -4.961 12.703 1 93 240 THR B O 1
ATOM 3804 N N . VAL B 1 241 ? -5.797 -6.004 13.594 1 91.19 241 VAL B N 1
ATOM 3805 C CA . VAL B 1 241 ? -5.617 -7.258 12.867 1 91.19 241 VAL B CA 1
ATOM 3806 C C . VAL B 1 241 ? -6.91 -7.637 12.156 1 91.19 241 VAL B C 1
ATOM 3808 O O . VAL B 1 241 ? -7.906 -7.98 12.797 1 91.19 241 VAL B O 1
ATOM 3811 N N . PRO B 1 242 ? -6.863 -7.516 10.859 1 88.5 242 PRO B N 1
ATOM 3812 C CA . PRO B 1 242 ? -8.047 -7.973 10.133 1 88.5 242 PRO B CA 1
ATOM 3813 C C . PRO B 1 242 ? -8.258 -9.484 10.234 1 88.5 242 PRO B C 1
ATOM 3815 O O . PRO B 1 242 ? -7.293 -10.25 10.188 1 88.5 242 PRO B O 1
ATOM 3818 N N . VAL B 1 243 ? -9.43 -9.898 10.422 1 86.56 243 VAL B N 1
ATOM 3819 C CA . VAL B 1 243 ? -9.789 -11.312 10.5 1 86.56 243 VAL B CA 1
ATOM 3820 C C . VAL B 1 243 ? -10.32 -11.781 9.148 1 86.56 243 VAL B C 1
ATOM 3822 O O . VAL B 1 243 ? -11.531 -11.875 8.953 1 86.56 243 VAL B O 1
ATOM 3825 N N . HIS B 1 244 ? -9.352 -12.102 8.273 1 76.38 244 HIS B N 1
ATOM 3826 C CA . HIS B 1 244 ? -9.75 -12.602 6.961 1 76.38 244 HIS B CA 1
ATOM 3827 C C . HIS B 1 244 ? -10.195 -14.062 7.035 1 76.38 244 HIS B C 1
ATOM 3829 O O . HIS B 1 244 ? -9.492 -14.898 7.602 1 76.38 244 HIS B O 1
ATOM 3835 N N . ARG B 1 245 ? -11.391 -14.438 7.48 1 65.38 245 ARG B N 1
ATOM 3836 C CA . ARG B 1 245 ? -11.844 -15.82 7.602 1 65.38 245 ARG B CA 1
ATOM 3837 C C . ARG B 1 245 ? -11.344 -16.656 6.43 1 65.38 245 ARG B C 1
ATOM 3839 O O . ARG B 1 245 ? -12.023 -16.781 5.414 1 65.38 245 ARG B O 1
ATOM 3846 N N . LEU B 1 246 ? -10.055 -16.922 6.508 1 62 246 LEU B N 1
ATOM 3847 C CA . LEU B 1 246 ? -9.453 -17.641 5.387 1 62 246 LEU B CA 1
ATOM 3848 C C . LEU B 1 246 ? -9.891 -19.094 5.379 1 62 246 LEU B C 1
ATOM 3850 O O . LEU B 1 246 ? -9.789 -19.781 4.352 1 62 246 LEU B O 1
ATOM 3854 N N . THR B 1 247 ? -10.094 -19.641 6.578 1 56 247 THR B N 1
ATOM 3855 C CA . THR B 1 247 ? -10.484 -21.047 6.609 1 56 247 THR B CA 1
ATOM 3856 C C . THR B 1 247 ? -11.953 -21.203 6.25 1 56 247 THR B C 1
ATOM 3858 O O . THR B 1 247 ? -12.406 -22.312 5.93 1 56 247 THR B O 1
ATOM 3861 N N . GLY B 1 248 ? -12.82 -20.234 6.645 1 47.97 248 GLY B N 1
ATOM 3862 C CA . GLY B 1 248 ? -14.211 -20.609 6.492 1 47.97 248 GLY B CA 1
ATOM 3863 C C . GLY B 1 248 ? -14.688 -20.578 5.047 1 47.97 248 GLY B C 1
ATOM 3864 O O . GLY B 1 248 ? -14.555 -19.562 4.367 1 47.97 248 GLY B O 1
ATOM 3865 N N . PHE B 1 249 ? -14.555 -21.719 4.402 1 41.5 249 PHE B N 1
ATOM 3866 C CA . PHE B 1 249 ? -15.055 -22.047 3.072 1 41.5 249 PHE B CA 1
ATOM 3867 C C . PHE B 1 249 ? -16.281 -21.203 2.74 1 41.5 249 PHE B C 1
ATOM 3869 O O . PHE B 1 249 ? -16.578 -20.953 1.569 1 41.5 249 PHE B O 1
ATOM 3876 N N . ASP B 1 250 ? -17.078 -20.922 3.598 1 40.16 250 ASP B N 1
ATOM 3877 C CA . ASP B 1 250 ? -18.453 -20.547 3.297 1 40.16 250 ASP B CA 1
ATOM 3878 C C . ASP B 1 250 ? -18.594 -19.031 3.18 1 40.16 250 ASP B C 1
ATOM 3880 O O . ASP B 1 250 ? -19.703 -18.5 3.164 1 40.16 250 ASP B O 1
ATOM 3884 N N . ALA B 1 251 ? -17.578 -18.312 3.383 1 42.03 251 ALA B N 1
ATOM 3885 C CA . ALA B 1 251 ? -18.094 -16.953 3.389 1 42.03 251 ALA B CA 1
ATOM 3886 C C . ALA B 1 251 ? -18.25 -16.422 1.97 1 42.03 251 ALA B C 1
ATOM 3888 O O . ALA B 1 251 ? -17.328 -16.562 1.149 1 42.03 251 ALA B O 1
ATOM 3889 N N . PRO B 1 252 ? -19.438 -15.922 1.64 1 42.53 252 PRO B N 1
ATOM 3890 C CA . PRO B 1 252 ? -19.688 -15.336 0.319 1 42.53 252 PRO B CA 1
ATOM 3891 C C . PRO B 1 252 ? -18.719 -14.203 -0.019 1 42.53 252 PRO B C 1
ATOM 3893 O O . PRO B 1 252 ? -18.203 -13.531 0.882 1 42.53 252 PRO B O 1
ATOM 3896 N N . PRO B 1 253 ? -18 -14.242 -1.112 1 44.56 253 PRO B N 1
ATOM 3897 C CA . PRO B 1 253 ? -17.141 -13.125 -1.513 1 44.56 253 PRO B CA 1
ATOM 3898 C C . PRO B 1 253 ? -17.719 -11.766 -1.125 1 44.56 253 PRO B C 1
ATOM 3900 O O . PRO B 1 253 ? -18.938 -11.578 -1.168 1 44.56 253 PRO B O 1
ATOM 3903 N N . PRO B 1 254 ? -17 -10.93 -0.384 1 39.97 254 PRO B N 1
ATOM 3904 C CA . PRO B 1 254 ? -17.594 -9.633 -0.055 1 39.97 254 PRO B CA 1
ATOM 3905 C C . PRO B 1 254 ? -18.156 -8.914 -1.279 1 39.97 254 PRO B C 1
ATOM 3907 O O . PRO B 1 254 ? -17.688 -9.141 -2.4 1 39.97 254 PRO B O 1
ATOM 3910 N N . ARG B 1 255 ? -19.406 -8.547 -1.226 1 40.75 255 ARG B N 1
ATOM 3911 C CA . ARG B 1 255 ? -20 -7.777 -2.309 1 40.75 255 ARG B CA 1
ATOM 3912 C C . ARG B 1 255 ? -19.109 -6.617 -2.717 1 40.75 255 ARG B C 1
ATOM 3914 O O . ARG B 1 255 ? -18.859 -5.707 -1.921 1 40.75 255 ARG B O 1
ATOM 3921 N N . LEU B 1 256 ? -18.031 -6.82 -3.514 1 40.62 256 LEU B N 1
ATOM 3922 C CA . LEU B 1 256 ? -17.172 -5.789 -4.074 1 40.62 256 LEU B CA 1
ATOM 3923 C C . LEU B 1 256 ? -17.984 -4.711 -4.773 1 40.62 256 LEU B C 1
ATOM 3925 O O . LEU B 1 256 ? -19.016 -5.008 -5.383 1 40.62 256 LEU B O 1
#

Sequence (512 aa):
MIRVEQAGHWFRPEQWLFRDLSFAVAEGEATAILGPNGCGKTTLLRALADTLALKQGRINVDGIVGVVPQALRGDVGYRVIDMVLLGRSRYLGRFGAPGRRDLSRAEACLDAVGIADLAERRYDRLSGGQRQLVLFARALAGDCRVLLLDEPASALDLANQGVVLRLIRRLVRDDGMTVVFTTHHPDHALAVADKVLMMAGEPVFGPADRVLDEANLARLYGVPVRRVTIEADGERIEATVPVHRLTGFDAPPPRLMIRVEQAGHWFRPEQWLFRDLSFAVAEGEATAILGPNGCGKTTLLRALADTLALKQGRINVDGIVGVVPQALRGDVGYRVIDMVLLGRSRYLGRFGAPGRRDLSRAEACLDAVGIADLAERRYDRLSGGQRQLVLFARALAGDCRVLLLDEPASALDLANQGVVLRLIRRLVRDDGMTVVFTTHHPDHALAVADKVLMMAGEPVFGPADRVLDEANLARLYGVPVRRVTIEADGERIEATVPVHRLTGFDAPPPRL

Radius of gyration: 23.63 Å; Cα contacts (8 Å, |Δi|>4): 1073; chains: 2; bounding box: 55×65×64 Å

Foldseek 3Di:
DKWWAQFWADPDPPPTLDTGDTDDFDFLFEEEEAADPPSCPVVVLCVQQVNDDTPDTDMDDPWAEFEQEQQDLDDQFDFLLVLLLVLCVVVAPPDRDDDPVSSVLLLVLCVLLPNSVRRGPTLNPDDSLVNLSSSSSSRVSNVTQEYEYEASQPVDDPVSSVSVLVSLQCCSPVVRGHYYYYDNFLLSCQSHGQKYWYRADDIDIDGSVVCPDQVNVCRRVVFGKDWDWDQDPNDIGIHIDTDPPPPPPPDDPPPD/DKWWAQFWADPDPPDTLDTGDTDDFDFLFEEEEAADPPSCQVVVLCVQQVNDDTPDTDMDDPWAEFEQEQQDLDDQFDFLLVLLLVLCVVVAPPDRDDDPVSSVLLLVLCVLLPNSVRRGPTLNPDDSLVNLSSSSSSRVSNVTQEYEYEASQPVDDPVSSVSVLVSLQCCSPVVRGHYYYYDNFLLSCQSHGQKYWYRADDIDIDGSVVCPDQVNVCRRVVFGKDWDWDDDPNDIGIHIDTDPVPPPPDDDDPPD